Protein AF-A0A8S0VZI2-F1 (afdb_monomer_lite)

Radius of gyration: 25.9 Å; chains: 1; bounding box: 71×73×77 Å

Structure (mmCIF, N/CA/C/O backbone):
data_AF-A0A8S0VZI2-F1
#
_entry.id   AF-A0A8S0VZI2-F1
#
loop_
_atom_site.group_PDB
_atom_site.id
_atom_site.type_symbol
_atom_site.label_atom_id
_atom_site.label_alt_id
_atom_site.label_comp_id
_atom_site.label_asym_id
_atom_site.label_entity_id
_atom_site.label_seq_id
_atom_site.pdbx_PDB_ins_code
_atom_site.Cartn_x
_atom_site.Cartn_y
_atom_site.Cartn_z
_atom_site.occupancy
_atom_site.B_iso_or_equiv
_atom_site.auth_seq_id
_atom_site.auth_comp_id
_atom_site.auth_asym_id
_atom_site.auth_atom_id
_atom_site.pdbx_PDB_model_num
ATOM 1 N N . MET A 1 1 ? 17.188 38.151 15.740 1.00 34.41 1 MET A N 1
ATOM 2 C CA . MET A 1 1 ? 17.433 36.975 14.885 1.00 34.41 1 MET A CA 1
ATOM 3 C C . MET A 1 1 ? 16.418 35.944 15.305 1.00 34.41 1 MET A C 1
ATOM 5 O O . MET A 1 1 ? 16.454 35.479 16.433 1.00 34.41 1 MET A O 1
ATOM 9 N N . THR A 1 2 ? 15.395 35.808 14.476 1.00 24.80 2 THR A N 1
ATOM 10 C CA . THR A 1 2 ? 14.227 34.955 14.669 1.00 24.80 2 THR A CA 1
ATOM 11 C C . THR A 1 2 ? 14.578 33.568 14.154 1.00 24.80 2 THR A C 1
ATOM 13 O O . THR A 1 2 ? 14.663 33.392 12.941 1.00 24.80 2 THR A O 1
ATOM 16 N N . ASP A 1 3 ? 14.812 32.622 15.058 1.00 25.98 3 ASP A N 1
ATOM 17 C CA . ASP A 1 3 ? 14.887 31.210 14.694 1.00 25.98 3 ASP A CA 1
ATOM 18 C C . ASP A 1 3 ? 13.465 30.648 14.633 1.00 25.98 3 ASP A C 1
ATOM 20 O O . ASP A 1 3 ? 12.687 30.733 15.585 1.00 25.98 3 ASP A O 1
ATOM 24 N N . ASP A 1 4 ? 13.126 30.162 13.446 1.00 25.16 4 ASP A N 1
ATOM 25 C CA . ASP A 1 4 ? 11.825 29.649 13.042 1.00 25.16 4 ASP A CA 1
ATOM 26 C C . ASP A 1 4 ? 11.574 28.258 13.674 1.00 25.16 4 ASP A C 1
ATOM 28 O O . ASP A 1 4 ? 12.361 27.330 13.446 1.00 25.16 4 ASP A O 1
ATOM 32 N N . PRO A 1 5 ? 10.509 28.066 14.477 1.00 24.81 5 PRO A N 1
ATOM 33 C CA . PRO A 1 5 ? 10.227 26.795 15.149 1.00 24.81 5 PRO A CA 1
ATOM 34 C C . PRO A 1 5 ? 9.687 25.689 14.218 1.00 24.81 5 PRO A C 1
ATOM 36 O O . PRO A 1 5 ? 9.357 24.604 14.694 1.00 24.81 5 PRO A O 1
ATOM 39 N N . ALA A 1 6 ? 9.626 25.910 12.900 1.00 25.00 6 ALA A N 1
ATOM 40 C CA . ALA A 1 6 ? 9.098 24.950 11.925 1.00 25.00 6 ALA A CA 1
ATOM 41 C C . ALA A 1 6 ? 10.053 23.798 11.521 1.00 25.00 6 ALA A C 1
ATOM 43 O O . ALA A 1 6 ? 9.702 22.993 10.662 1.00 25.00 6 ALA A O 1
ATOM 44 N N . SER A 1 7 ? 11.250 23.676 12.109 1.00 26.25 7 SER A N 1
ATOM 45 C CA . SER A 1 7 ? 12.265 22.696 11.661 1.00 26.25 7 SER A CA 1
ATOM 46 C C . SER A 1 7 ? 12.331 21.379 12.453 1.00 26.25 7 SER A C 1
ATOM 48 O O . SER A 1 7 ? 13.203 20.546 12.198 1.00 26.25 7 SER A O 1
ATOM 50 N N . ILE A 1 8 ? 11.414 21.131 13.393 1.00 27.52 8 ILE A N 1
ATOM 51 C CA . ILE A 1 8 ? 11.485 19.943 14.255 1.00 27.52 8 ILE A CA 1
ATOM 52 C C . ILE A 1 8 ? 10.636 18.792 13.689 1.00 27.52 8 ILE A C 1
ATOM 54 O O . ILE A 1 8 ? 9.459 18.645 13.992 1.00 27.52 8 ILE A O 1
ATOM 58 N N . LEU A 1 9 ? 11.327 17.943 12.920 1.00 26.89 9 LEU A N 1
ATOM 59 C CA . LEU A 1 9 ? 11.147 16.488 12.809 1.00 26.89 9 LEU A CA 1
ATOM 60 C C . LEU A 1 9 ? 9.771 15.982 12.338 1.00 26.89 9 LEU A C 1
ATOM 62 O O . LEU A 1 9 ? 8.979 15.458 13.119 1.00 26.89 9 LEU A O 1
ATOM 66 N N . THR A 1 10 ? 9.569 15.954 11.020 1.00 26.70 10 THR A N 1
ATOM 67 C CA . THR A 1 10 ? 8.769 14.888 10.399 1.00 26.70 10 THR A CA 1
ATOM 68 C C . THR A 1 10 ? 9.450 13.541 10.673 1.00 26.70 10 THR A C 1
ATOM 70 O O . THR A 1 10 ? 10.599 13.354 10.258 1.00 26.70 10 THR A O 1
ATOM 73 N N . PRO A 1 11 ? 8.805 12.581 11.361 1.00 26.91 11 PRO A N 1
ATOM 74 C CA . PRO A 1 11 ? 9.368 11.252 11.523 1.00 26.91 11 PRO A CA 1
ATOM 75 C C . PRO A 1 11 ? 9.328 10.554 10.162 1.00 26.91 11 PRO A C 1
ATOM 77 O O . PRO A 1 11 ? 8.300 10.036 9.733 1.00 26.91 11 PRO A O 1
ATOM 80 N N . HIS A 1 12 ? 10.459 10.557 9.459 1.00 30.94 12 HIS A N 1
ATOM 81 C CA . HIS A 1 12 ? 10.640 9.723 8.283 1.00 30.94 12 HIS A CA 1
ATOM 82 C C . HIS A 1 12 ? 10.573 8.261 8.732 1.00 30.94 12 HIS A C 1
ATOM 84 O O . HIS A 1 12 ? 11.527 7.715 9.290 1.00 30.94 12 HIS A O 1
ATOM 90 N N . LEU A 1 13 ? 9.428 7.618 8.497 1.00 33.62 13 LEU A N 1
ATOM 91 C CA . LEU A 1 13 ? 9.372 6.167 8.375 1.00 33.62 13 LEU A CA 1
ATOM 92 C C . LEU A 1 13 ? 10.518 5.745 7.436 1.00 33.62 13 LEU A C 1
ATOM 94 O O . LEU A 1 13 ? 10.716 6.410 6.414 1.00 33.62 13 LEU A O 1
ATOM 98 N N . PRO A 1 14 ? 11.242 4.641 7.686 1.00 32.38 14 PRO A N 1
ATOM 99 C CA . PRO A 1 14 ? 12.080 4.032 6.664 1.00 32.38 14 PRO A CA 1
ATOM 100 C C . PRO A 1 14 ? 11.164 3.319 5.656 1.00 32.38 14 PRO A C 1
ATOM 102 O O . PRO A 1 14 ? 11.226 2.108 5.458 1.00 32.38 14 PRO A O 1
ATOM 105 N N . ILE A 1 15 ? 10.262 4.083 5.043 1.00 40.06 15 ILE A N 1
ATOM 106 C CA . ILE A 1 15 ? 9.693 3.780 3.744 1.00 40.06 15 ILE A CA 1
ATOM 107 C C . ILE A 1 15 ? 10.894 3.783 2.807 1.00 40.06 15 ILE A C 1
ATOM 109 O O . ILE A 1 15 ? 11.707 4.705 2.859 1.00 40.06 15 ILE A O 1
ATOM 113 N N . SER A 1 16 ? 11.050 2.734 2.000 1.00 45.19 16 SER A N 1
ATOM 114 C CA . SER A 1 16 ? 12.076 2.694 0.957 1.00 45.19 16 SER A CA 1
ATOM 115 C C . SER A 1 16 ? 12.014 4.011 0.178 1.00 45.19 16 SER A C 1
ATOM 117 O O . SER A 1 16 ? 11.057 4.247 -0.543 1.00 45.19 16 SER A O 1
ATOM 119 N N . ALA A 1 17 ? 12.976 4.910 0.376 1.00 51.16 17 ALA A N 1
ATOM 120 C CA . ALA A 1 17 ? 12.921 6.213 -0.266 1.00 51.16 17 ALA A CA 1
ATOM 121 C C . ALA A 1 17 ? 12.956 6.020 -1.786 1.00 51.16 17 ALA A C 1
ATOM 123 O O . ALA A 1 17 ? 13.565 5.067 -2.287 1.00 51.16 17 ALA A O 1
ATOM 124 N N . MET A 1 18 ? 12.262 6.897 -2.509 1.00 60.69 18 MET A N 1
ATOM 125 C CA . MET A 1 18 ? 12.360 6.940 -3.961 1.00 60.69 18 MET A CA 1
ATOM 126 C C . MET A 1 18 ? 13.839 7.076 -4.337 1.00 60.69 18 MET A C 1
ATOM 128 O O . MET A 1 18 ? 14.551 7.882 -3.740 1.00 60.69 18 MET A O 1
ATOM 132 N N . ASP A 1 19 ? 14.297 6.229 -5.259 1.00 55.62 19 ASP A N 1
ATOM 133 C CA . ASP A 1 19 ? 15.693 6.192 -5.700 1.00 55.62 19 ASP A CA 1
ATOM 134 C C . ASP A 1 19 ? 16.141 7.607 -6.108 1.00 55.62 19 ASP A C 1
ATOM 136 O O . ASP A 1 19 ? 15.410 8.306 -6.813 1.00 55.62 19 ASP A O 1
ATOM 140 N N . GLU A 1 20 ? 17.333 8.033 -5.680 1.00 56.47 20 GLU A N 1
ATOM 141 C CA . GLU A 1 20 ? 17.916 9.340 -6.027 1.00 56.47 20 GLU A CA 1
ATOM 142 C C . GLU A 1 20 ? 18.031 9.555 -7.546 1.00 56.47 20 GLU A C 1
ATOM 144 O O . GLU A 1 20 ? 18.140 10.680 -8.034 1.00 56.47 20 GLU A O 1
ATOM 149 N N . HIS A 1 21 ? 17.966 8.464 -8.302 1.00 53.16 21 HIS A N 1
ATOM 150 C CA . HIS A 1 21 ? 18.028 8.436 -9.748 1.00 53.16 21 HIS A CA 1
ATOM 151 C C . HIS A 1 21 ? 16.674 8.277 -10.460 1.00 53.16 21 HIS A C 1
ATOM 153 O O . HIS A 1 21 ? 16.621 8.062 -11.679 1.00 53.16 21 HIS A O 1
ATOM 159 N N . TYR A 1 22 ? 15.571 8.344 -9.719 1.00 64.75 22 TYR A N 1
ATOM 160 C CA . TYR A 1 22 ? 14.226 8.261 -10.269 1.00 64.75 22 TYR A CA 1
ATOM 161 C C . TYR A 1 22 ? 13.917 9.464 -11.179 1.00 64.75 22 TYR A C 1
ATOM 163 O O . TYR A 1 22 ? 14.038 10.621 -10.774 1.00 64.75 22 TYR A O 1
ATOM 171 N N . ASP A 1 23 ? 13.472 9.205 -12.413 1.00 70.44 23 ASP A N 1
ATOM 172 C CA . ASP A 1 23 ? 13.107 10.265 -13.362 1.00 70.44 23 ASP A CA 1
ATOM 173 C C . ASP A 1 23 ? 11.685 10.780 -13.084 1.00 70.44 23 ASP A C 1
ATOM 175 O O . ASP A 1 23 ? 10.703 10.383 -13.722 1.00 70.44 23 ASP A O 1
ATOM 179 N N . ILE A 1 24 ? 11.586 11.675 -12.094 1.00 73.62 24 ILE A N 1
ATOM 180 C CA . ILE A 1 24 ? 10.322 12.298 -11.669 1.00 73.62 24 ILE A CA 1
ATOM 181 C C . ILE A 1 24 ? 9.625 12.988 -12.846 1.00 73.62 24 ILE A C 1
ATOM 183 O O . ILE A 1 24 ? 8.402 12.908 -12.975 1.00 73.62 24 ILE A O 1
ATOM 187 N N . ASN A 1 25 ? 10.389 13.633 -13.729 1.00 77.00 25 ASN A N 1
ATOM 188 C CA . ASN A 1 25 ? 9.835 14.407 -14.836 1.00 77.00 25 ASN A CA 1
ATOM 189 C C . ASN A 1 25 ? 9.197 13.499 -15.892 1.00 77.00 25 ASN A C 1
ATOM 191 O O . ASN A 1 25 ? 8.063 13.750 -16.302 1.00 77.00 25 ASN A O 1
ATOM 195 N N . ALA A 1 26 ? 9.874 12.417 -16.286 1.00 75.25 26 ALA A N 1
ATOM 196 C CA . ALA A 1 26 ? 9.314 11.452 -17.229 1.00 75.25 26 ALA A CA 1
ATOM 197 C C . ALA A 1 26 ? 8.054 10.769 -16.672 1.00 75.25 26 ALA A C 1
ATOM 199 O O . ALA A 1 26 ? 7.058 10.628 -17.388 1.00 75.25 26 ALA A O 1
ATOM 200 N N . ALA A 1 27 ? 8.072 10.390 -15.389 1.00 79.81 27 ALA A N 1
ATOM 201 C CA . ALA A 1 27 ? 6.914 9.793 -14.727 1.00 79.81 27 ALA A CA 1
ATOM 202 C C . ALA A 1 27 ? 5.724 10.766 -14.677 1.00 79.81 27 ALA A C 1
ATOM 204 O O . ALA A 1 27 ? 4.603 10.382 -15.018 1.00 79.81 27 ALA A O 1
ATOM 205 N N . LYS A 1 28 ? 5.973 12.041 -14.350 1.00 82.50 28 LYS A N 1
ATOM 206 C CA . LYS A 1 28 ? 4.962 13.105 -14.378 1.00 82.50 28 LYS A CA 1
ATOM 207 C C . LYS A 1 28 ? 4.350 13.271 -15.769 1.00 82.50 28 LYS A C 1
ATOM 209 O O . LYS A 1 28 ? 3.129 13.285 -15.893 1.00 82.50 28 LYS A O 1
ATOM 214 N N . THR A 1 29 ? 5.169 13.347 -16.820 1.00 84.12 29 THR A N 1
ATOM 215 C CA . THR A 1 29 ? 4.669 13.463 -18.201 1.00 84.12 29 THR A CA 1
ATOM 216 C C . THR A 1 29 ? 3.804 12.264 -18.601 1.00 84.12 29 THR A C 1
ATOM 218 O O . THR A 1 29 ? 2.765 12.447 -19.238 1.00 84.12 29 THR A O 1
ATOM 221 N N . SER A 1 30 ? 4.195 11.045 -18.213 1.00 84.19 30 SER A N 1
ATOM 222 C CA . SER A 1 30 ? 3.398 9.839 -18.480 1.00 84.19 30 SER A CA 1
ATOM 223 C C . SER A 1 30 ? 2.050 9.877 -17.745 1.00 84.19 30 SER A C 1
ATOM 225 O O . SER A 1 30 ? 1.006 9.670 -18.365 1.00 84.19 30 SER A O 1
ATOM 227 N N . LEU A 1 31 ? 2.052 10.242 -16.457 1.00 87.62 31 LEU A N 1
ATOM 228 C CA . LEU A 1 31 ? 0.838 10.384 -15.648 1.00 87.62 31 LEU A CA 1
ATOM 229 C C . LEU A 1 31 ? -0.117 11.449 -16.217 1.00 87.62 31 LEU A C 1
ATOM 231 O O . LEU A 1 31 ? -1.310 11.191 -16.361 1.00 87.62 31 LEU A O 1
ATOM 235 N N . GLU A 1 32 ? 0.394 12.622 -16.601 1.00 85.62 32 GLU A N 1
ATOM 236 C CA . GLU A 1 32 ? -0.416 13.687 -17.212 1.00 85.62 32 GLU A CA 1
ATOM 237 C C . GLU A 1 32 ? -1.053 13.244 -18.534 1.00 85.62 32 GLU A C 1
ATOM 239 O O . GLU A 1 32 ? -2.206 13.583 -18.813 1.00 85.62 32 GLU A O 1
ATOM 244 N N . LYS A 1 33 ? -0.321 12.475 -19.348 1.00 84.81 33 LYS A N 1
ATOM 245 C CA . LYS A 1 33 ? -0.854 11.902 -20.586 1.00 84.81 33 LYS A CA 1
ATOM 246 C C . LYS A 1 33 ? -1.995 10.923 -20.292 1.00 84.81 33 LYS A C 1
ATOM 248 O O . LYS A 1 33 ? -3.064 11.061 -20.883 1.00 84.81 33 LYS A O 1
ATOM 253 N N . MET A 1 34 ? -1.797 9.991 -19.357 1.00 84.56 34 MET A N 1
ATOM 254 C CA . MET A 1 34 ? -2.826 9.015 -18.967 1.00 84.56 34 MET A CA 1
ATOM 255 C C . MET A 1 34 ? -4.072 9.683 -18.386 1.00 84.56 34 MET A C 1
ATOM 257 O O . MET A 1 34 ? -5.188 9.263 -18.686 1.00 84.56 34 MET A O 1
ATOM 261 N N . SER A 1 35 ? -3.888 10.741 -17.592 1.00 81.94 35 SER A N 1
ATOM 262 C CA . SER A 1 35 ? -4.993 11.516 -17.035 1.00 81.94 35 SER A CA 1
ATOM 263 C C . SER A 1 35 ? -5.815 12.177 -18.147 1.00 81.94 35 SER A C 1
ATOM 265 O O . SER A 1 35 ? -7.032 12.001 -18.197 1.00 81.94 35 SER A O 1
ATOM 267 N N . LYS A 1 36 ? -5.161 12.848 -19.110 1.00 79.94 36 LYS A N 1
ATOM 268 C CA . LYS A 1 36 ? -5.831 13.516 -20.243 1.00 79.94 36 LYS A CA 1
ATOM 269 C C . LYS A 1 36 ? -6.602 12.552 -21.145 1.00 79.94 36 LYS A C 1
ATOM 271 O O . LYS A 1 36 ? -7.700 12.887 -21.576 1.00 79.94 36 LYS A O 1
ATOM 276 N N . GLU A 1 37 ? -6.064 11.362 -21.409 1.00 78.19 37 GLU A N 1
ATOM 277 C CA . GLU A 1 37 ? -6.734 10.341 -22.232 1.00 78.19 37 GLU A CA 1
ATOM 278 C C . GLU A 1 37 ? -8.067 9.866 -21.628 1.00 78.19 37 GLU A C 1
ATOM 280 O O . GLU A 1 37 ? -8.968 9.475 -22.366 1.00 78.19 37 GLU A O 1
ATOM 285 N N . ARG A 1 38 ? -8.231 9.938 -20.300 1.00 75.38 38 ARG A N 1
ATOM 286 C CA . ARG A 1 38 ? -9.469 9.535 -19.610 1.00 75.38 38 ARG A CA 1
ATOM 287 C C . ARG A 1 38 ? -10.486 10.664 -19.421 1.00 75.38 38 ARG A C 1
ATOM 289 O O . ARG A 1 38 ? -11.611 10.405 -19.008 1.00 75.38 38 ARG A O 1
ATOM 296 N N . MET A 1 39 ? -10.120 11.911 -19.709 1.00 64.88 39 MET A N 1
ATOM 297 C CA . MET A 1 39 ? -10.917 13.090 -19.356 1.00 64.88 39 MET A CA 1
ATOM 298 C C . MET A 1 39 ? -12.166 13.448 -20.195 1.00 64.88 39 MET A C 1
ATOM 300 O O . MET A 1 39 ? -12.779 14.451 -19.829 1.00 64.88 39 MET A O 1
ATOM 304 N N . PRO A 1 40 ? -12.647 12.724 -21.229 1.00 56.22 40 PRO A N 1
ATOM 305 C CA . PRO A 1 40 ? -13.843 13.207 -21.927 1.00 56.22 40 PRO A CA 1
ATOM 306 C C . PRO A 1 40 ? -15.139 13.134 -21.097 1.00 56.22 40 PRO A C 1
ATOM 308 O O . PRO A 1 40 ? -15.941 14.056 -21.177 1.00 56.22 40 PRO A O 1
ATOM 311 N N . ASN A 1 41 ? -15.336 12.083 -20.280 1.00 54.72 41 ASN A N 1
ATOM 312 C CA . ASN A 1 41 ? -16.670 11.715 -19.760 1.00 54.72 41 ASN A CA 1
ATOM 313 C C . ASN A 1 41 ? -16.755 11.424 -18.242 1.00 54.72 41 ASN A C 1
ATOM 315 O O . ASN A 1 41 ? -17.797 10.971 -17.777 1.00 54.72 41 ASN A O 1
ATOM 319 N N . HIS A 1 42 ? -15.694 11.645 -17.454 1.00 64.19 42 HIS A N 1
ATOM 320 C CA . HIS A 1 42 ? -15.679 11.301 -16.019 1.00 64.19 42 HIS A CA 1
ATOM 321 C C . HIS A 1 42 ? -15.630 12.537 -15.102 1.00 64.19 42 HIS A C 1
ATOM 323 O O . HIS A 1 42 ? -14.935 13.519 -15.382 1.00 64.19 42 HIS A O 1
ATOM 329 N N . LEU A 1 43 ? -16.355 12.479 -13.978 1.00 64.25 43 LEU A N 1
ATOM 330 C CA . LEU A 1 43 ? -16.307 13.485 -12.914 1.00 64.25 43 LEU A CA 1
ATOM 331 C C . LEU A 1 43 ? -14.980 13.367 -12.149 1.00 64.25 43 LEU A C 1
ATOM 333 O O . LEU A 1 43 ? -14.639 12.303 -11.640 1.00 64.25 43 LEU A O 1
ATOM 337 N N . GLN A 1 44 ? -14.223 14.462 -12.067 1.00 72.25 44 GLN A N 1
ATOM 338 C CA . GLN A 1 44 ? -13.029 14.542 -11.219 1.00 72.25 44 GLN A CA 1
ATOM 339 C C . GLN A 1 44 ? -13.405 14.978 -9.801 1.00 72.25 44 GLN A C 1
ATOM 341 O O . GLN A 1 44 ? -14.392 15.678 -9.615 1.00 72.25 44 GLN A O 1
ATOM 346 N N . LEU A 1 45 ? -12.583 14.655 -8.799 1.00 74.38 45 LEU A N 1
ATOM 347 C CA . LEU A 1 45 ? -12.821 15.101 -7.418 1.00 74.38 45 LEU A CA 1
ATOM 348 C C . LEU A 1 45 ? -12.899 16.629 -7.275 1.00 74.38 45 LEU A C 1
ATOM 350 O O . LEU A 1 45 ? -13.674 17.130 -6.470 1.00 74.38 45 LEU A O 1
ATOM 354 N N . CYS A 1 46 ? -12.180 17.391 -8.105 1.00 75.19 46 CYS A N 1
ATOM 355 C CA . CYS A 1 46 ? -12.295 18.854 -8.140 1.00 75.19 46 CYS A CA 1
ATOM 356 C C . CYS A 1 46 ? -13.683 19.359 -8.583 1.00 75.19 46 CYS A C 1
ATOM 358 O O . CYS A 1 46 ? -13.990 20.532 -8.406 1.00 75.19 46 CYS A O 1
ATOM 360 N N . LYS A 1 47 ? -14.517 18.476 -9.145 1.00 77.06 47 LYS A N 1
ATOM 361 C CA . LYS A 1 47 ? -15.891 18.733 -9.584 1.00 77.06 47 LYS A CA 1
ATOM 362 C C . LYS A 1 47 ? -16.939 18.341 -8.537 1.00 77.06 47 LYS A C 1
ATOM 364 O O . LYS A 1 47 ? -18.125 18.415 -8.836 1.00 77.06 47 LYS A O 1
ATOM 369 N N . PHE A 1 48 ? -16.528 17.889 -7.347 1.00 79.50 48 PHE A N 1
ATOM 370 C CA . PHE A 1 48 ? -17.433 17.308 -6.348 1.00 79.50 48 PHE A CA 1
ATOM 371 C C . PHE A 1 48 ? -18.576 18.258 -5.962 1.00 79.50 48 PHE A C 1
ATOM 373 O O . PHE A 1 48 ? -19.735 17.853 -6.001 1.00 79.50 48 PHE A O 1
ATOM 380 N N . ASP A 1 49 ? -18.254 19.520 -5.673 1.00 79.06 49 ASP A N 1
ATOM 381 C CA . ASP A 1 49 ? -19.189 20.531 -5.151 1.00 79.06 49 ASP A CA 1
ATOM 382 C C . ASP A 1 49 ? -19.772 21.463 -6.234 1.00 79.06 49 ASP A C 1
ATOM 384 O O . ASP A 1 49 ? -20.276 22.543 -5.953 1.00 79.06 49 ASP A O 1
ATOM 388 N N . MET A 1 50 ? -19.662 21.091 -7.513 1.00 81.56 50 MET A N 1
ATOM 389 C CA . MET A 1 50 ? -20.249 21.887 -8.601 1.00 81.56 50 MET A CA 1
ATOM 390 C C . MET A 1 50 ? -21.754 21.612 -8.739 1.00 81.56 50 MET A C 1
ATOM 392 O O . MET A 1 50 ? -22.226 20.569 -8.297 1.00 81.56 50 MET A O 1
ATOM 396 N N . GLU A 1 51 ? -22.506 22.500 -9.400 1.00 76.38 51 GLU A N 1
ATOM 397 C CA . GLU A 1 51 ? -23.970 22.368 -9.593 1.00 76.38 51 GLU A CA 1
ATOM 398 C C . GLU A 1 51 ? -24.398 21.049 -10.268 1.00 76.38 51 GLU A C 1
ATOM 400 O O . GLU A 1 51 ? -25.479 20.544 -10.003 1.00 76.38 51 GLU A O 1
ATOM 405 N N . GLU A 1 52 ? -23.533 20.437 -11.079 1.00 74.75 52 GLU A N 1
ATOM 406 C CA . GLU A 1 52 ? -23.729 19.095 -11.663 1.00 74.75 52 GLU A CA 1
ATOM 407 C C . GLU A 1 52 ? -22.693 18.085 -11.118 1.00 74.75 52 GLU A C 1
ATOM 409 O O . GLU A 1 52 ? -22.267 17.143 -11.787 1.00 74.75 52 GLU A O 1
ATOM 414 N N . GLY A 1 53 ? -22.202 18.347 -9.908 1.00 77.94 53 GLY A N 1
ATOM 415 C CA . GLY A 1 53 ? -21.134 17.617 -9.238 1.00 77.94 53 GLY A CA 1
ATOM 416 C C . GLY A 1 53 ? -21.605 16.369 -8.499 1.00 77.94 53 GLY A C 1
ATOM 417 O O . GLY A 1 53 ? -22.797 16.145 -8.290 1.00 77.94 53 GLY A O 1
ATOM 418 N N . LEU A 1 54 ? -20.634 15.563 -8.061 1.00 79.50 54 LEU A N 1
ATOM 419 C CA . LEU A 1 54 ? -20.878 14.270 -7.415 1.00 79.50 54 LEU A CA 1
ATOM 420 C C . LEU A 1 54 ? -21.721 14.381 -6.130 1.00 79.50 54 LEU A C 1
ATOM 422 O O . LEU A 1 54 ? -22.442 13.439 -5.814 1.00 79.50 54 LEU A O 1
ATOM 426 N N . HIS A 1 55 ? -21.669 15.512 -5.416 1.00 83.31 55 HIS A N 1
ATOM 427 C CA . HIS A 1 55 ? -22.366 15.689 -4.136 1.00 83.31 55 HIS A CA 1
ATOM 428 C C . HIS A 1 55 ? -23.894 15.516 -4.215 1.00 83.31 55 HIS A C 1
ATOM 430 O O . HIS A 1 55 ? -24.504 15.147 -3.218 1.00 83.31 55 HIS A O 1
ATOM 436 N N . HIS A 1 56 ? -24.508 15.726 -5.385 1.00 83.56 56 HIS A N 1
ATOM 437 C CA . HIS A 1 56 ? -25.950 15.530 -5.589 1.00 83.56 56 HIS A CA 1
ATOM 438 C C . HIS A 1 56 ? -26.377 14.058 -5.583 1.00 83.56 56 HIS A C 1
ATOM 440 O O . HIS A 1 56 ? -27.555 13.760 -5.396 1.00 83.56 56 HIS A O 1
ATOM 446 N N . PHE A 1 57 ? -25.436 13.141 -5.814 1.00 83.94 57 PHE A N 1
ATOM 447 C CA . PHE A 1 57 ? -25.711 11.718 -6.027 1.00 83.94 57 PHE A CA 1
ATOM 448 C C . PHE A 1 57 ? -25.253 10.838 -4.864 1.00 83.94 57 PHE A C 1
ATOM 450 O O . PHE A 1 57 ? -25.406 9.621 -4.920 1.00 83.94 57 PHE A O 1
ATOM 457 N N . VAL A 1 58 ? -24.669 11.431 -3.822 1.00 88.69 58 VAL A N 1
ATOM 458 C CA . VAL A 1 58 ? -24.037 10.701 -2.721 1.00 88.69 58 VAL A CA 1
ATOM 459 C C . VAL A 1 58 ? -24.528 11.208 -1.371 1.00 88.69 58 VAL A C 1
ATOM 461 O O . VAL A 1 58 ? -24.876 12.375 -1.216 1.00 88.69 58 VAL A O 1
ATOM 464 N N . GLN A 1 59 ? -24.518 10.341 -0.364 1.00 88.25 59 GLN A N 1
ATOM 465 C CA . GLN A 1 59 ? -24.891 10.688 1.004 1.00 88.25 59 GLN A CA 1
ATOM 466 C C . GLN A 1 59 ? -24.038 9.930 2.029 1.00 88.25 59 GLN A C 1
ATOM 468 O O . GLN A 1 59 ? -23.610 8.804 1.773 1.00 88.25 59 GLN A O 1
ATOM 473 N N . PRO A 1 60 ? -23.775 10.512 3.210 1.00 87.88 60 PRO A N 1
ATOM 474 C CA . PRO A 1 60 ? -23.148 9.785 4.301 1.00 87.88 60 PRO A CA 1
ATOM 475 C C . PRO A 1 60 ? -24.153 8.802 4.921 1.00 87.88 60 PRO A C 1
ATOM 477 O O . PRO A 1 60 ? -25.213 9.203 5.399 1.00 87.88 60 PRO A O 1
ATOM 480 N N . THR A 1 61 ? -23.796 7.520 4.972 1.00 90.12 61 THR A N 1
ATOM 481 C CA . THR A 1 61 ? -24.606 6.448 5.570 1.00 90.12 61 THR A CA 1
ATOM 482 C C . THR A 1 61 ? -23.841 5.773 6.701 1.00 90.12 61 THR A C 1
ATOM 484 O O . THR A 1 61 ? -22.674 5.420 6.544 1.00 90.12 61 THR A O 1
ATOM 487 N N . TYR A 1 62 ? -24.490 5.588 7.852 1.00 88.94 62 TYR A N 1
ATOM 488 C CA . TYR A 1 62 ? -23.901 4.883 8.991 1.00 88.94 62 TYR A CA 1
ATOM 489 C C . TYR A 1 62 ? -23.970 3.362 8.807 1.00 88.94 62 TYR A C 1
ATOM 491 O O . TYR A 1 62 ? -25.024 2.823 8.471 1.00 88.94 62 TYR A O 1
ATOM 499 N N . THR A 1 63 ? -22.868 2.672 9.092 1.00 85.38 63 THR A N 1
ATOM 500 C CA . THR A 1 63 ? -22.766 1.210 9.116 1.00 85.38 63 THR A CA 1
ATOM 501 C C . THR A 1 63 ? -22.418 0.732 10.524 1.00 85.38 63 THR A C 1
ATOM 503 O O . THR A 1 63 ? -21.608 1.354 11.210 1.00 85.38 63 THR A O 1
ATOM 506 N N . GLU A 1 64 ? -23.021 -0.375 10.970 1.00 81.94 64 GLU A N 1
ATOM 507 C CA . GLU A 1 64 ? -22.721 -0.982 12.281 1.00 81.94 64 GLU A CA 1
ATOM 508 C C . GLU A 1 64 ? -21.495 -1.913 12.218 1.00 81.94 64 GLU A C 1
ATOM 510 O O . GLU A 1 64 ? -20.742 -2.012 13.187 1.00 81.94 64 GLU A O 1
ATOM 515 N N . TYR A 1 65 ? -21.258 -2.554 11.068 1.00 82.00 65 TYR A N 1
ATOM 516 C CA . TYR A 1 65 ? -20.170 -3.511 10.848 1.00 82.00 65 TYR A CA 1
ATOM 517 C C . TYR A 1 65 ? -19.360 -3.145 9.590 1.00 82.00 65 TYR A C 1
ATOM 519 O O . TYR A 1 65 ? -19.801 -3.449 8.481 1.00 82.00 65 TYR A O 1
ATOM 527 N N . PRO A 1 66 ? -18.195 -2.481 9.735 1.00 79.06 66 PRO A N 1
ATOM 528 C CA . PRO A 1 66 ? -17.683 -1.842 10.955 1.00 79.06 66 PRO A CA 1
ATOM 529 C C . PRO A 1 66 ? -18.453 -0.556 11.314 1.00 79.06 66 PRO A C 1
ATOM 531 O O . PRO A 1 66 ? -19.134 0.029 10.471 1.00 79.06 66 PRO A O 1
ATOM 534 N N . ARG A 1 67 ? -18.309 -0.089 12.566 1.00 84.06 67 ARG A N 1
ATOM 535 C CA . ARG A 1 67 ? -18.928 1.152 13.075 1.00 84.06 67 ARG A CA 1
ATOM 536 C C . ARG A 1 67 ? -18.293 2.402 12.470 1.00 84.06 67 ARG A C 1
ATOM 538 O O . ARG A 1 67 ? -17.382 2.990 13.061 1.00 84.06 67 ARG A O 1
ATOM 545 N N . CYS A 1 68 ? -18.792 2.845 11.327 1.00 85.94 68 CYS A N 1
ATOM 546 C CA . CYS A 1 68 ? -18.329 4.053 10.654 1.00 85.94 68 CYS A CA 1
ATOM 547 C C . CYS A 1 68 ? -19.445 4.684 9.816 1.00 85.94 68 CYS A C 1
ATOM 549 O O . CYS A 1 68 ? -20.532 4.136 9.673 1.00 85.94 68 CYS A O 1
ATOM 551 N N . TRP A 1 69 ? -19.192 5.876 9.297 1.00 89.06 69 TRP A N 1
ATOM 552 C CA . TRP A 1 69 ? -19.982 6.467 8.228 1.00 89.06 69 TRP A CA 1
ATOM 553 C C . TRP A 1 69 ? -19.239 6.263 6.918 1.00 89.06 69 TRP A C 1
ATOM 555 O O . TRP A 1 69 ? -18.047 6.557 6.846 1.00 89.06 69 TRP A O 1
ATOM 565 N N . LYS A 1 70 ? -19.938 5.794 5.893 1.00 90.31 70 LYS A N 1
ATOM 566 C CA . LYS A 1 70 ? -19.422 5.650 4.534 1.00 90.31 70 LYS A CA 1
ATOM 567 C C . LYS A 1 70 ? -20.122 6.644 3.623 1.00 90.31 70 LYS A C 1
ATOM 569 O O . LYS A 1 70 ? -21.294 6.951 3.829 1.00 90.31 70 LYS A O 1
ATOM 574 N N . LEU A 1 71 ? -19.420 7.133 2.609 1.00 89.19 71 LEU A N 1
ATOM 575 C CA . LEU A 1 71 ? -20.074 7.826 1.507 1.00 89.19 71 LEU A CA 1
ATOM 576 C C . LEU A 1 71 ? -20.729 6.776 0.598 1.00 89.19 71 LEU A C 1
ATOM 578 O O . LEU A 1 71 ? -20.044 5.861 0.144 1.00 89.19 71 LEU A O 1
ATOM 582 N N . THR A 1 72 ? -22.034 6.877 0.363 1.00 92.31 72 THR A N 1
ATOM 583 C CA . THR A 1 72 ? -22.805 5.900 -0.420 1.00 92.31 72 THR A CA 1
ATOM 584 C C . THR A 1 72 ? -23.678 6.575 -1.470 1.00 92.31 72 THR A C 1
ATOM 586 O O . THR A 1 72 ? -23.953 7.771 -1.377 1.00 92.31 72 THR A O 1
ATOM 589 N N . TYR A 1 73 ? -24.117 5.814 -2.468 1.00 90.94 73 TYR A N 1
ATOM 590 C CA . TYR A 1 73 ? -25.104 6.232 -3.462 1.00 90.94 73 TYR A CA 1
ATOM 591 C C . TYR A 1 73 ? -26.167 5.145 -3.642 1.00 90.94 73 TYR A C 1
ATOM 593 O O . TYR A 1 73 ? -25.985 4.009 -3.201 1.00 90.94 73 TYR A O 1
ATOM 601 N N . LEU A 1 74 ? -27.294 5.519 -4.246 1.00 89.50 74 LEU A N 1
ATOM 602 C CA . LEU A 1 74 ? -28.329 4.573 -4.651 1.00 89.50 74 LEU A CA 1
ATOM 603 C C . LEU A 1 74 ? -28.020 4.086 -6.064 1.00 89.50 74 LEU A C 1
ATOM 605 O O . LEU A 1 74 ? -27.903 4.904 -6.980 1.00 89.50 74 LEU A O 1
ATOM 609 N N . ASP A 1 75 ? -27.878 2.777 -6.228 1.00 86.81 75 ASP A N 1
ATOM 610 C CA . ASP A 1 75 ? -27.733 2.164 -7.542 1.00 86.81 75 ASP A CA 1
ATOM 611 C C . ASP A 1 75 ? -29.067 2.181 -8.323 1.00 86.81 75 ASP A C 1
ATOM 613 O O . ASP A 1 75 ? -30.113 2.629 -7.838 1.00 86.81 75 ASP A O 1
ATOM 617 N N . ASN A 1 76 ? -29.035 1.693 -9.565 1.00 85.06 76 ASN A N 1
ATOM 618 C CA . ASN A 1 76 ? -30.215 1.660 -10.435 1.00 85.06 76 ASN A CA 1
ATOM 619 C C . ASN A 1 76 ? -31.320 0.706 -9.941 1.00 85.06 76 ASN A C 1
ATOM 621 O O . ASN A 1 76 ? -32.478 0.872 -10.325 1.00 85.06 76 ASN A O 1
ATOM 625 N N . ASP A 1 77 ? -30.967 -0.272 -9.108 1.00 87.88 77 ASP A N 1
ATOM 626 C CA . ASP A 1 77 ? -31.856 -1.295 -8.558 1.00 87.88 77 ASP A CA 1
ATOM 627 C C . ASP A 1 77 ? -32.366 -0.923 -7.146 1.00 87.88 77 ASP A C 1
ATOM 629 O O . ASP A 1 77 ? -33.128 -1.672 -6.528 1.00 87.88 77 ASP A O 1
ATOM 633 N N . GLY A 1 78 ? -31.997 0.262 -6.642 1.00 81.50 78 GLY A N 1
ATOM 634 C CA . GLY A 1 78 ? -32.358 0.763 -5.315 1.00 81.50 78 GLY A CA 1
ATOM 635 C C . GLY A 1 78 ? -31.494 0.211 -4.175 1.00 81.50 78 GLY A C 1
ATOM 636 O O . GLY A 1 78 ? -31.818 0.438 -3.005 1.00 81.50 78 GLY A O 1
ATOM 637 N N . GLY A 1 79 ? -30.414 -0.504 -4.494 1.00 86.94 79 GLY A N 1
ATOM 638 C CA . GLY A 1 79 ? -29.374 -0.902 -3.558 1.00 86.94 79 GLY A CA 1
ATOM 639 C C . GLY A 1 79 ? -28.529 0.290 -3.109 1.00 86.94 79 GLY A C 1
ATOM 640 O O . GLY A 1 79 ? -28.394 1.296 -3.806 1.00 86.94 79 GLY A O 1
ATOM 641 N N . ILE A 1 80 ? -27.988 0.202 -1.893 1.00 88.06 80 ILE A N 1
ATOM 642 C CA . ILE A 1 80 ? -27.063 1.202 -1.353 1.00 88.06 80 ILE A CA 1
ATOM 643 C C . ILE A 1 80 ? -25.647 0.682 -1.573 1.00 88.06 80 ILE A C 1
ATOM 645 O O . ILE A 1 80 ? -25.257 -0.310 -0.954 1.00 88.06 80 ILE A O 1
ATOM 649 N N . GLU A 1 81 ? -24.870 1.381 -2.393 1.00 90.69 81 GLU A N 1
ATOM 650 C CA . GLU A 1 81 ? -23.479 1.031 -2.684 1.00 90.69 81 GLU A CA 1
ATOM 651 C C . GLU A 1 81 ? -22.498 2.054 -2.106 1.00 90.69 81 GLU A C 1
ATOM 653 O O . GLU A 1 81 ? -22.803 3.237 -1.942 1.00 90.69 81 GLU A O 1
ATOM 658 N N . GLU A 1 82 ? -21.292 1.591 -1.775 1.00 91.38 82 GLU A N 1
ATOM 659 C CA . GLU A 1 82 ? -20.201 2.448 -1.317 1.00 91.38 82 GLU A CA 1
ATOM 660 C C . GLU A 1 82 ? -19.605 3.238 -2.488 1.00 91.38 82 GLU A C 1
ATOM 662 O O . GLU A 1 82 ? -19.299 2.690 -3.546 1.00 91.38 82 GLU A O 1
ATOM 667 N N . VAL A 1 83 ? -19.385 4.538 -2.289 1.00 90.50 83 VAL A N 1
ATOM 668 C CA . VAL A 1 83 ? -18.710 5.382 -3.277 1.00 90.50 83 VAL A CA 1
ATOM 669 C C . VAL A 1 83 ? -17.221 5.047 -3.288 1.00 90.50 83 VAL A C 1
ATOM 671 O O . VAL A 1 83 ? -16.497 5.321 -2.326 1.00 90.50 83 VAL A O 1
ATOM 674 N N . VAL A 1 84 ? -16.755 4.501 -4.412 1.00 90.88 84 VAL A N 1
ATOM 675 C CA . VAL A 1 84 ? -15.343 4.204 -4.669 1.00 90.88 84 VAL A CA 1
ATOM 676 C C . VAL A 1 84 ? -14.816 5.128 -5.763 1.00 90.88 84 VAL A C 1
ATOM 678 O O . VAL A 1 84 ? -15.303 5.147 -6.892 1.00 90.88 84 VAL A O 1
ATOM 681 N N . LEU A 1 85 ? -13.799 5.912 -5.422 1.00 88.25 85 LEU A N 1
ATOM 682 C CA . LEU A 1 85 ? -13.198 6.930 -6.275 1.00 88.25 85 LEU A CA 1
ATOM 683 C C . LEU A 1 85 ? -11.849 6.458 -6.804 1.00 88.25 85 LEU A C 1
ATOM 685 O O . LEU A 1 85 ? -11.079 5.818 -6.095 1.00 88.25 85 LEU A O 1
ATOM 689 N N . GLN A 1 86 ? -11.542 6.806 -8.051 1.00 88.75 86 GLN A N 1
ATOM 690 C CA . GLN A 1 86 ? -10.274 6.464 -8.691 1.00 88.75 86 GLN A CA 1
ATOM 691 C C . GLN A 1 86 ? -9.302 7.640 -8.619 1.00 88.75 86 GLN A C 1
ATOM 693 O O . GLN A 1 86 ? -9.610 8.748 -9.060 1.00 88.75 86 GLN A O 1
ATOM 698 N N . VAL A 1 87 ? -8.109 7.387 -8.088 1.00 88.75 87 VAL A N 1
ATOM 699 C CA . VAL A 1 87 ? -7.029 8.363 -7.956 1.00 88.75 87 VAL A CA 1
ATOM 700 C C . VAL A 1 87 ? -5.780 7.807 -8.622 1.00 88.75 87 VAL A C 1
ATOM 702 O O . VAL A 1 87 ? -5.288 6.743 -8.257 1.00 88.75 87 VAL A O 1
ATOM 705 N N . GLN A 1 88 ? -5.246 8.538 -9.595 1.00 90.06 88 GLN A N 1
ATOM 706 C CA . GLN A 1 88 ? -4.011 8.168 -10.282 1.00 90.06 88 GLN A CA 1
ATOM 707 C C . GLN A 1 88 ? -2.825 8.887 -9.658 1.00 90.06 88 GLN A C 1
ATOM 709 O O . GLN A 1 88 ? -2.892 10.085 -9.377 1.00 90.06 88 GLN A O 1
ATOM 714 N N . GLY A 1 89 ? -1.725 8.168 -9.476 1.00 90.19 89 GLY A N 1
ATOM 715 C CA . GLY A 1 89 ? -0.529 8.723 -8.868 1.00 90.19 89 GLY A CA 1
ATOM 716 C C . GLY A 1 89 ? 0.703 7.852 -9.061 1.00 90.19 89 GLY A C 1
ATOM 717 O O . GLY A 1 89 ? 0.675 6.801 -9.699 1.00 90.19 89 GLY A O 1
ATOM 718 N N . ILE A 1 90 ? 1.802 8.334 -8.497 1.00 88.19 90 ILE A N 1
ATOM 719 C CA . ILE A 1 90 ? 3.089 7.645 -8.430 1.00 88.19 90 ILE A CA 1
ATOM 720 C C . ILE A 1 90 ? 3.241 7.113 -7.007 1.00 88.19 90 ILE A C 1
ATOM 722 O O . ILE A 1 90 ? 3.085 7.874 -6.050 1.00 88.19 90 ILE A O 1
ATOM 726 N N . ILE A 1 91 ? 3.563 5.830 -6.850 1.00 87.62 91 ILE A N 1
ATOM 727 C CA . ILE A 1 91 ? 3.773 5.242 -5.521 1.00 87.62 91 ILE A CA 1
ATOM 728 C C . ILE A 1 91 ? 5.060 5.821 -4.925 1.00 87.62 91 ILE A C 1
ATOM 730 O O . ILE A 1 91 ? 6.152 5.496 -5.369 1.00 87.62 91 ILE A O 1
ATOM 734 N N . THR A 1 92 ? 4.970 6.665 -3.903 1.00 80.38 92 THR A N 1
ATOM 735 C CA . THR A 1 92 ? 6.153 7.243 -3.232 1.00 80.38 92 THR A CA 1
ATOM 736 C C . THR A 1 92 ? 6.562 6.475 -1.979 1.00 80.38 92 THR A C 1
ATOM 738 O O . THR A 1 92 ? 7.706 6.569 -1.540 1.00 80.38 92 THR A O 1
ATOM 741 N N . GLY A 1 93 ? 5.646 5.673 -1.437 1.00 77.81 93 GLY A N 1
ATOM 742 C CA . GLY A 1 93 ? 5.851 4.826 -0.277 1.00 77.81 93 GLY A CA 1
ATOM 743 C C . GLY A 1 93 ? 4.912 3.633 -0.286 1.00 77.81 93 GLY A C 1
ATOM 744 O O . GLY A 1 93 ? 3.832 3.691 -0.867 1.00 77.81 93 GLY A O 1
ATOM 745 N N . SER A 1 94 ? 5.337 2.519 0.308 1.00 78.50 94 SER A N 1
ATOM 746 C CA . SER A 1 94 ? 4.517 1.310 0.354 1.00 78.50 94 SER A CA 1
ATOM 747 C C . SER A 1 94 ? 4.890 0.402 1.524 1.00 78.50 94 SER A C 1
ATOM 749 O O . SER A 1 94 ? 6.069 0.164 1.789 1.00 78.50 94 SER A O 1
ATOM 751 N N . ALA A 1 95 ? 3.856 -0.134 2.174 1.00 75.81 95 ALA A N 1
ATOM 752 C CA . ALA A 1 95 ? 3.908 -1.247 3.120 1.00 75.81 95 ALA A CA 1
ATOM 753 C C . ALA A 1 95 ? 2.965 -2.381 2.657 1.00 75.81 95 ALA A C 1
ATOM 755 O O . ALA A 1 95 ? 2.169 -2.913 3.429 1.00 75.81 95 ALA A O 1
ATOM 756 N N . MET A 1 96 ? 3.002 -2.694 1.358 1.00 76.44 96 MET A N 1
ATOM 757 C CA . MET A 1 96 ? 2.132 -3.692 0.724 1.00 76.44 96 MET A CA 1
ATOM 758 C C . MET A 1 96 ? 2.503 -5.143 1.088 1.00 76.44 96 MET A C 1
ATOM 760 O O . MET A 1 96 ? 3.663 -5.425 1.408 1.00 76.44 96 MET A O 1
ATOM 764 N N . PRO A 1 97 ? 1.542 -6.080 0.987 1.00 73.94 97 PRO A N 1
ATOM 765 C CA . PRO A 1 97 ? 1.793 -7.504 1.182 1.00 73.94 97 PRO A CA 1
ATOM 766 C C . PRO A 1 97 ? 2.685 -8.118 0.075 1.00 73.94 97 PRO A C 1
ATOM 768 O O . PRO A 1 97 ? 2.846 -7.535 -1.001 1.00 73.94 97 PRO A O 1
ATOM 771 N N . PRO A 1 98 ? 3.260 -9.318 0.298 1.00 67.94 98 PRO A N 1
ATOM 772 C CA . PRO A 1 98 ? 3.121 -10.133 1.502 1.00 67.94 98 PRO A CA 1
ATOM 773 C C . PRO A 1 98 ? 3.971 -9.605 2.658 1.00 67.94 98 PRO A C 1
ATOM 775 O O . PRO A 1 98 ? 5.136 -9.232 2.478 1.00 67.94 98 PRO A O 1
ATOM 778 N N . ILE A 1 99 ? 3.392 -9.623 3.857 1.00 68.44 99 ILE A N 1
ATOM 779 C CA . ILE A 1 99 ? 4.149 -9.418 5.093 1.00 68.44 99 ILE A CA 1
ATOM 780 C C . ILE A 1 99 ? 5.115 -10.598 5.237 1.00 68.44 99 ILE A C 1
ATOM 782 O O . ILE A 1 99 ? 4.764 -11.730 4.922 1.00 68.44 99 ILE A O 1
ATOM 786 N N . LYS A 1 100 ? 6.363 -10.341 5.640 1.00 59.88 100 LYS A N 1
ATOM 787 C CA . LYS A 1 100 ? 7.403 -11.378 5.730 1.00 59.88 100 LYS A CA 1
ATOM 788 C C . LYS A 1 100 ? 7.956 -11.479 7.139 1.00 59.88 100 LYS A C 1
ATOM 790 O O . LYS A 1 100 ? 8.312 -10.460 7.728 1.00 59.88 100 LYS A O 1
ATOM 795 N N . TRP A 1 101 ? 8.125 -12.712 7.623 1.00 53.81 101 TRP A N 1
ATOM 796 C CA . TRP A 1 101 ? 8.912 -12.971 8.826 1.00 53.81 101 TRP A CA 1
ATOM 797 C C . TRP A 1 101 ? 10.431 -12.914 8.563 1.00 53.81 101 TRP A C 1
ATOM 799 O O . TRP A 1 101 ? 10.909 -13.239 7.468 1.00 53.81 101 TRP A O 1
ATOM 809 N N . PRO A 1 102 ? 11.210 -12.580 9.605 1.00 57.34 102 PRO A N 1
ATOM 810 C CA . PRO A 1 102 ? 10.725 -12.027 10.864 1.00 57.34 102 PRO A CA 1
ATOM 811 C C . PRO A 1 102 ? 10.368 -10.548 10.731 1.00 57.34 102 PRO A C 1
ATOM 813 O O . PRO A 1 102 ? 11.022 -9.820 9.982 1.00 57.34 102 PRO A O 1
ATOM 816 N N . PHE A 1 103 ? 9.365 -10.091 11.489 1.00 63.22 103 PHE A N 1
ATOM 817 C CA . PHE A 1 103 ? 9.229 -8.660 11.743 1.00 63.22 103 PHE A CA 1
ATOM 818 C C . PHE A 1 103 ? 10.542 -8.190 12.357 1.00 63.22 103 PHE A C 1
ATOM 820 O O . PHE A 1 103 ? 10.961 -8.703 13.390 1.00 63.22 103 PHE A O 1
ATOM 827 N N . LYS A 1 104 ? 11.224 -7.264 11.688 1.00 63.84 104 LYS A N 1
ATOM 828 C CA . LYS A 1 104 ? 12.510 -6.736 12.163 1.00 63.84 104 LYS A CA 1
ATOM 829 C C . LYS A 1 104 ? 12.340 -5.475 12.993 1.00 63.84 104 LYS A C 1
ATOM 831 O O . LYS A 1 104 ? 13.283 -5.016 13.620 1.00 63.84 104 LYS A O 1
ATOM 836 N N . ILE A 1 105 ? 11.160 -4.868 12.969 1.00 68.94 105 ILE A N 1
ATOM 837 C CA . ILE A 1 105 ? 10.929 -3.578 13.604 1.00 68.94 105 ILE A CA 1
ATOM 838 C C . ILE A 1 105 ? 9.549 -3.600 14.254 1.00 68.94 105 ILE A C 1
ATOM 840 O O . ILE A 1 105 ? 8.555 -3.826 13.570 1.00 68.94 105 ILE A O 1
ATOM 844 N N . ILE A 1 106 ? 9.500 -3.347 15.560 1.00 75.12 106 ILE A N 1
ATOM 845 C CA . ILE A 1 106 ? 8.279 -2.969 16.278 1.00 75.12 106 ILE A CA 1
ATOM 846 C C . ILE A 1 106 ? 8.331 -1.453 16.448 1.00 75.12 106 ILE A C 1
ATOM 848 O O . ILE A 1 106 ? 9.260 -0.933 17.063 1.00 75.12 106 ILE A O 1
ATOM 852 N N . MET A 1 107 ? 7.357 -0.733 15.898 1.00 68.88 107 MET A N 1
ATOM 853 C CA . MET A 1 107 ? 7.248 0.715 16.080 1.00 68.88 107 MET A CA 1
ATOM 854 C C . MET A 1 107 ? 6.121 1.020 17.061 1.00 68.88 107 MET A C 1
ATOM 856 O O . MET A 1 107 ? 4.983 0.609 16.848 1.00 68.88 107 MET A O 1
ATOM 860 N N . VAL A 1 108 ? 6.442 1.744 18.130 1.00 70.06 108 VAL A N 1
ATOM 861 C CA . VAL A 1 108 ? 5.485 2.153 19.160 1.00 70.06 108 VAL A CA 1
ATOM 862 C C . VAL A 1 108 ? 5.377 3.671 19.134 1.00 70.06 108 VAL A C 1
ATOM 864 O O . VAL A 1 108 ? 6.310 4.383 19.504 1.00 70.06 108 VAL A O 1
ATOM 867 N N . PHE A 1 109 ? 4.227 4.165 18.691 1.00 69.56 109 PHE A N 1
ATOM 868 C CA . PHE A 1 109 ? 3.900 5.586 18.713 1.00 69.56 109 PHE A CA 1
ATOM 869 C C . PHE A 1 109 ? 3.299 5.933 20.074 1.00 69.56 109 PHE A C 1
ATOM 871 O O . PHE A 1 109 ? 2.362 5.274 20.525 1.00 69.56 109 PHE A O 1
ATOM 878 N N . THR A 1 110 ? 3.854 6.937 20.746 1.00 69.81 110 THR A N 1
ATOM 879 C CA . THR A 1 110 ? 3.463 7.287 22.116 1.00 69.81 110 THR A CA 1
ATOM 880 C C . THR A 1 110 ? 3.584 8.781 22.351 1.00 69.81 110 THR A C 1
ATOM 882 O O . THR A 1 110 ? 4.555 9.417 21.942 1.00 69.81 110 THR A O 1
ATOM 885 N N . ASP A 1 111 ? 2.626 9.338 23.075 1.00 71.94 111 ASP A N 1
ATOM 886 C CA . ASP A 1 111 ? 2.688 10.707 23.576 1.00 71.94 111 ASP A CA 1
ATOM 887 C C . ASP A 1 111 ? 3.382 10.810 24.939 1.00 71.94 111 ASP A C 1
ATOM 889 O O . ASP A 1 111 ? 3.653 11.899 25.441 1.00 71.94 111 ASP A O 1
ATOM 893 N N . SER A 1 112 ? 3.743 9.663 25.513 1.00 83.25 112 SER A N 1
ATOM 894 C CA . SER A 1 112 ? 4.488 9.554 26.753 1.00 83.25 112 SER A CA 1
ATOM 895 C C . SER A 1 112 ? 5.708 8.664 26.547 1.00 83.25 112 SER A C 1
ATOM 897 O O . SER A 1 112 ? 5.679 7.454 26.795 1.00 83.25 112 SER A O 1
ATOM 899 N N . MET A 1 113 ? 6.821 9.276 26.127 1.00 82.56 113 MET A N 1
ATOM 900 C CA . MET A 1 113 ? 8.109 8.574 26.039 1.00 82.56 113 MET A CA 1
ATOM 901 C C . MET A 1 113 ? 8.529 8.010 27.390 1.00 82.56 113 MET A C 1
ATOM 903 O O . MET A 1 113 ? 9.014 6.888 27.455 1.00 82.56 113 MET A O 1
ATOM 907 N N . GLY A 1 114 ? 8.270 8.742 28.478 1.00 83.75 114 GLY A N 1
ATOM 908 C CA . GLY A 1 114 ? 8.548 8.262 29.829 1.00 83.75 114 GLY A CA 1
ATOM 909 C C . GLY A 1 114 ? 7.818 6.956 30.151 1.00 83.75 114 GLY A C 1
ATOM 910 O O . GLY A 1 114 ? 8.428 6.045 30.702 1.00 83.75 114 GLY A O 1
ATOM 911 N N . SER A 1 115 ? 6.545 6.827 29.765 1.00 83.38 115 SER A N 1
ATOM 912 C CA . SER A 1 115 ? 5.781 5.589 29.978 1.00 83.38 115 SER A CA 1
ATOM 913 C C . SER A 1 115 ? 6.259 4.463 29.070 1.00 83.38 115 SER A C 1
ATOM 915 O O . SER A 1 115 ? 6.425 3.336 29.525 1.00 83.38 115 SER A O 1
ATOM 917 N N . ALA A 1 116 ? 6.524 4.767 27.800 1.00 85.19 116 ALA A N 1
ATOM 918 C CA . ALA A 1 116 ? 6.969 3.770 26.837 1.00 85.19 116 ALA A CA 1
ATOM 919 C C . ALA A 1 116 ? 8.359 3.211 27.171 1.00 85.19 116 ALA A C 1
ATOM 921 O O . ALA A 1 116 ? 8.558 2.001 27.134 1.00 85.19 116 ALA A O 1
ATOM 922 N N . HIS A 1 117 ? 9.286 4.072 27.595 1.00 85.88 117 HIS A N 1
ATOM 923 C CA . HIS A 1 117 ? 10.590 3.653 28.102 1.00 85.88 117 HIS A CA 1
ATOM 924 C C . HIS A 1 117 ? 10.442 2.846 29.392 1.00 85.88 117 HIS A C 1
ATOM 926 O O . HIS A 1 117 ? 11.095 1.821 29.542 1.00 85.88 117 HIS A O 1
ATOM 932 N N . ARG A 1 1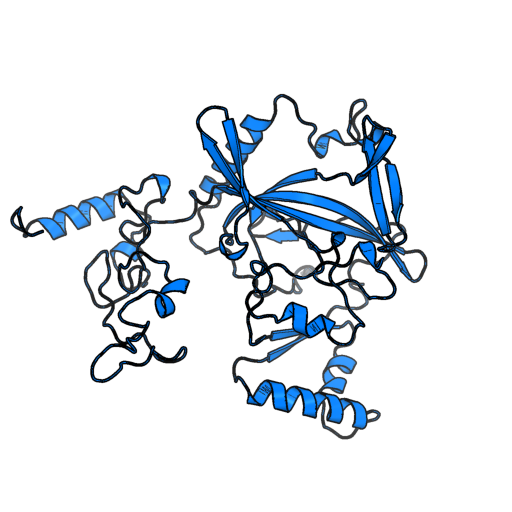18 ? 9.544 3.257 30.298 1.00 88.25 118 ARG A N 1
ATOM 933 C CA . ARG A 1 118 ? 9.299 2.540 31.556 1.00 88.25 118 ARG A CA 1
ATOM 934 C C . ARG A 1 118 ? 8.765 1.124 31.335 1.00 88.25 118 ARG A C 1
ATOM 936 O O . ARG A 1 118 ? 9.116 0.231 32.094 1.00 88.25 118 ARG A O 1
ATOM 943 N N . VAL A 1 119 ? 7.954 0.899 30.299 1.00 87.56 119 VAL A N 1
ATOM 944 C CA . VAL A 1 119 ? 7.443 -0.438 29.934 1.00 87.56 119 VAL A CA 1
ATOM 945 C C . VAL A 1 119 ? 8.565 -1.407 29.541 1.00 87.56 119 VAL A C 1
ATOM 947 O O . VAL A 1 119 ? 8.398 -2.613 29.692 1.00 87.56 119 VAL A O 1
ATOM 950 N N . VAL A 1 120 ? 9.710 -0.901 29.080 1.00 88.50 120 VAL A N 1
ATOM 951 C CA . VAL A 1 120 ? 10.882 -1.712 28.706 1.00 88.50 120 VAL A CA 1
ATOM 952 C C . VAL A 1 120 ? 12.082 -1.498 29.635 1.00 88.50 120 VAL A C 1
ATOM 954 O O . VAL A 1 120 ? 13.195 -1.905 29.308 1.00 88.50 120 VAL A O 1
ATOM 957 N N . ASP A 1 121 ? 11.875 -0.860 30.788 1.00 88.19 121 ASP A N 1
ATOM 958 C CA . ASP A 1 121 ? 12.906 -0.647 31.801 1.00 88.19 121 ASP A CA 1
ATOM 959 C C . ASP A 1 121 ? 12.850 -1.780 32.843 1.00 88.19 121 ASP A C 1
ATOM 961 O O . ASP A 1 121 ? 11.854 -1.907 33.558 1.00 88.19 121 ASP A O 1
ATOM 965 N N . PRO A 1 122 ? 13.882 -2.635 32.953 1.00 86.50 122 PRO A N 1
ATOM 966 C CA . PRO A 1 122 ? 13.912 -3.699 33.954 1.00 86.50 122 PRO A CA 1
ATOM 967 C C . PRO A 1 122 ? 14.284 -3.204 35.367 1.00 86.50 122 PRO A C 1
ATOM 969 O O . PRO A 1 122 ? 14.280 -4.004 36.311 1.00 86.50 122 PRO A O 1
ATOM 972 N N . SER A 1 123 ? 14.638 -1.924 35.536 1.00 90.12 123 SER A N 1
ATOM 973 C CA . SER A 1 123 ? 15.054 -1.356 36.822 1.00 90.12 123 SER A CA 1
ATOM 974 C C . SER A 1 123 ? 13.922 -1.327 37.865 1.00 90.12 123 SER A C 1
ATOM 976 O O . SER A 1 123 ? 12.755 -1.595 37.584 1.00 90.12 123 SER A O 1
ATOM 978 N N . VAL A 1 124 ? 14.267 -1.059 39.128 1.00 89.62 124 VAL A N 1
ATOM 979 C CA . VAL A 1 124 ? 13.292 -1.061 40.229 1.00 89.62 124 VAL A CA 1
ATOM 980 C C . VAL A 1 124 ? 12.416 0.191 40.160 1.00 89.62 124 VAL A C 1
ATOM 982 O O . VAL A 1 124 ? 12.885 1.300 40.404 1.00 89.62 124 VAL A O 1
ATOM 985 N N . HIS A 1 125 ? 11.122 0.010 39.893 1.00 87.12 125 HIS A N 1
ATOM 986 C CA . HIS A 1 125 ? 10.123 1.080 39.900 1.00 87.12 125 HIS A CA 1
ATOM 987 C C . HIS A 1 125 ? 8.704 0.546 40.175 1.00 87.12 125 HIS A C 1
ATOM 989 O O . HIS A 1 125 ? 8.444 -0.660 40.171 1.00 87.12 125 HIS A O 1
ATOM 995 N N . SER A 1 126 ? 7.736 1.446 40.381 1.00 81.56 126 SER A N 1
ATOM 996 C CA . SER A 1 126 ? 6.322 1.065 40.466 1.00 81.56 126 SER A CA 1
ATOM 997 C C . SER A 1 126 ? 5.841 0.507 39.120 1.00 81.56 126 SER A C 1
ATOM 999 O O . SER A 1 126 ? 5.998 1.145 38.079 1.00 81.56 126 SER A O 1
ATOM 1001 N N . GLY A 1 127 ? 5.303 -0.715 39.122 1.00 80.81 127 GLY A N 1
ATOM 1002 C CA . GLY A 1 127 ? 4.908 -1.428 37.900 1.00 80.81 127 GLY A CA 1
ATOM 1003 C C . GLY A 1 127 ? 5.985 -2.327 37.279 1.00 80.81 127 GLY A C 1
ATOM 1004 O O . GLY A 1 127 ? 5.731 -2.884 36.216 1.00 80.81 127 GLY A O 1
ATOM 1005 N N . GLN A 1 128 ? 7.136 -2.531 37.940 1.00 89.44 128 GLN A N 1
ATOM 1006 C CA . GLN A 1 128 ? 8.234 -3.386 37.451 1.00 89.44 128 GLN A CA 1
ATOM 1007 C C . GLN A 1 128 ? 7.772 -4.789 37.016 1.00 89.44 128 GLN A C 1
ATOM 1009 O O . GLN A 1 128 ? 8.299 -5.335 36.054 1.00 89.44 128 GLN A O 1
ATOM 1014 N N . ALA A 1 129 ? 6.761 -5.370 37.670 1.00 86.44 129 ALA A N 1
ATOM 1015 C CA . ALA A 1 129 ? 6.216 -6.672 37.279 1.00 86.44 129 ALA A CA 1
ATOM 1016 C C . ALA A 1 129 ? 5.723 -6.704 35.816 1.00 86.44 129 ALA A C 1
ATOM 1018 O O . ALA A 1 129 ? 5.964 -7.682 35.110 1.00 86.44 129 ALA A O 1
ATOM 1019 N N . PHE A 1 130 ? 5.089 -5.624 35.340 1.00 85.88 130 PHE A N 1
ATOM 1020 C CA . PHE A 1 130 ? 4.675 -5.500 33.940 1.00 85.88 130 PHE A CA 1
ATOM 1021 C C . PHE A 1 130 ? 5.881 -5.325 33.017 1.00 85.88 130 PHE A C 1
ATOM 1023 O O . PHE A 1 130 ? 5.963 -6.014 32.002 1.00 85.88 130 PHE A O 1
ATOM 1030 N N . SER A 1 131 ? 6.840 -4.471 33.391 1.00 90.56 131 SER A N 1
ATOM 1031 C CA . SER A 1 131 ? 8.052 -4.249 32.595 1.00 90.56 131 SER A CA 1
ATOM 1032 C C . SER A 1 131 ? 8.879 -5.524 32.441 1.00 90.56 131 SER A C 1
ATOM 1034 O O . SER A 1 131 ? 9.286 -5.859 31.337 1.00 90.56 131 SER A O 1
ATOM 1036 N N . LEU A 1 132 ? 9.044 -6.315 33.506 1.00 89.25 132 LEU A N 1
ATOM 1037 C CA . LEU A 1 132 ? 9.728 -7.611 33.444 1.00 89.25 132 LEU A CA 1
ATOM 1038 C C . LEU A 1 132 ? 8.997 -8.617 32.548 1.00 89.25 132 LEU A C 1
ATOM 1040 O O . LEU A 1 132 ? 9.648 -9.372 31.827 1.00 89.25 132 LEU A O 1
ATOM 1044 N N . SER A 1 133 ? 7.660 -8.616 32.553 1.00 87.75 133 SER A N 1
ATOM 1045 C CA . SER A 1 133 ? 6.875 -9.465 31.650 1.00 87.75 133 SER A CA 1
ATOM 1046 C C . SER A 1 133 ? 7.087 -9.080 30.185 1.00 87.75 133 SER A C 1
ATOM 1048 O O . SER A 1 133 ? 7.262 -9.961 29.344 1.00 87.75 133 SER A O 1
ATOM 1050 N N . VAL A 1 134 ? 7.098 -7.779 29.878 1.00 87.88 134 VAL A N 1
ATOM 1051 C CA . VAL A 1 134 ? 7.363 -7.281 28.521 1.00 87.88 134 VAL A CA 1
ATOM 1052 C C . VAL A 1 134 ? 8.806 -7.566 28.112 1.00 87.88 134 VAL A C 1
ATOM 1054 O O . VAL A 1 134 ? 9.027 -8.106 27.033 1.00 87.88 134 VAL A O 1
ATOM 1057 N N . CYS A 1 135 ? 9.783 -7.286 28.976 1.00 89.12 135 CYS A N 1
ATOM 1058 C CA . CYS A 1 135 ? 11.194 -7.557 28.711 1.00 89.12 135 CYS A CA 1
ATOM 1059 C C . CYS A 1 135 ? 11.462 -9.043 28.463 1.00 89.12 135 CYS A C 1
ATOM 1061 O O . CYS A 1 135 ? 12.222 -9.357 27.557 1.00 89.12 135 CYS A O 1
ATOM 1063 N N . ARG A 1 136 ? 10.811 -9.960 29.193 1.00 89.56 136 ARG A N 1
ATOM 1064 C CA . ARG A 1 136 ? 10.940 -11.405 28.944 1.00 89.56 136 ARG A CA 1
ATOM 1065 C C . ARG A 1 136 ? 10.413 -11.793 27.560 1.00 89.56 136 ARG A C 1
ATOM 1067 O O . ARG A 1 136 ? 11.100 -12.500 26.834 1.00 89.56 136 ARG A O 1
ATOM 1074 N N . ALA A 1 137 ? 9.238 -11.292 27.175 1.00 85.56 137 ALA A N 1
ATOM 1075 C CA . ALA A 1 137 ? 8.676 -11.550 25.848 1.00 85.56 137 ALA A CA 1
ATOM 1076 C C . ALA A 1 137 ? 9.539 -10.943 24.723 1.00 85.56 137 ALA A C 1
ATOM 1078 O O . ALA A 1 137 ? 9.763 -11.570 23.689 1.00 85.56 137 ALA A O 1
ATOM 1079 N N . LEU A 1 138 ? 10.060 -9.728 24.931 1.00 87.44 138 LEU A N 1
ATOM 1080 C CA . LEU A 1 138 ? 10.951 -9.069 23.978 1.00 87.44 138 LEU A CA 1
ATOM 1081 C C . LEU A 1 138 ? 12.331 -9.730 23.910 1.00 87.44 138 LEU A C 1
ATOM 1083 O O . LEU A 1 138 ? 12.922 -9.734 22.838 1.00 87.44 138 LEU A O 1
ATOM 1087 N N . GLN A 1 139 ? 12.841 -10.297 25.005 1.00 87.50 139 GLN A N 1
ATOM 1088 C CA . GLN A 1 139 ? 14.123 -11.003 25.032 1.00 87.50 139 GLN A CA 1
ATOM 1089 C C . GLN A 1 139 ? 14.099 -12.209 24.088 1.00 87.50 139 GLN A C 1
ATOM 1091 O O . GLN A 1 139 ? 14.950 -12.295 23.207 1.00 87.50 139 GLN A O 1
ATOM 1096 N N . GLU A 1 140 ? 13.085 -13.073 24.202 1.00 85.25 140 GLU A N 1
ATOM 1097 C CA . GLU A 1 140 ? 12.895 -14.207 23.283 1.00 85.25 140 GLU A CA 1
ATOM 1098 C C . GLU A 1 140 ? 12.779 -13.734 21.824 1.00 85.25 140 GLU A C 1
ATOM 1100 O O . GLU A 1 140 ? 13.270 -14.378 20.893 1.00 85.25 140 GLU A O 1
ATOM 1105 N N . TRP A 1 141 ? 12.158 -12.568 21.608 1.00 82.94 141 TRP A N 1
ATOM 1106 C CA . TRP A 1 141 ? 12.064 -11.964 20.287 1.00 82.94 141 TRP A CA 1
ATOM 1107 C C . TRP A 1 141 ? 13.415 -11.437 19.781 1.00 82.94 141 TRP A C 1
ATOM 1109 O O . TRP A 1 141 ? 13.732 -11.683 18.621 1.00 82.94 141 TRP A O 1
ATOM 1119 N N . PHE A 1 142 ? 14.221 -10.753 20.593 1.00 82.56 142 PHE A N 1
ATOM 1120 C CA . PHE A 1 142 ? 15.525 -10.219 20.179 1.00 82.56 142 PHE A CA 1
ATOM 1121 C C . PHE A 1 142 ? 16.575 -11.312 19.959 1.00 82.56 142 PHE A C 1
ATOM 1123 O O . PHE A 1 142 ? 17.297 -11.249 18.969 1.00 82.56 142 PHE A O 1
ATOM 1130 N N . GLU A 1 143 ? 16.620 -12.342 20.811 1.00 82.88 143 GLU A N 1
ATOM 1131 C CA . GLU A 1 143 ? 17.581 -13.455 20.703 1.00 82.88 143 GLU A CA 1
ATOM 1132 C C . GLU A 1 143 ? 17.456 -14.237 19.384 1.00 82.88 143 GLU A C 1
ATOM 1134 O O . GLU A 1 143 ? 18.396 -14.902 18.952 1.00 82.88 143 GLU A O 1
ATOM 1139 N N . ALA A 1 144 ? 16.300 -14.155 18.722 1.00 76.12 144 ALA A N 1
ATOM 1140 C CA . ALA A 1 144 ? 16.041 -14.873 17.482 1.00 76.12 144 ALA A CA 1
ATOM 1141 C C . ALA A 1 144 ? 16.556 -14.175 16.202 1.00 76.12 144 ALA A C 1
ATOM 1143 O O . ALA A 1 144 ? 16.616 -14.840 15.167 1.00 76.12 144 ALA A O 1
ATOM 1144 N N . ASP A 1 145 ? 16.867 -12.868 16.212 1.00 67.50 145 ASP A N 1
ATOM 1145 C CA . ASP A 1 145 ? 17.458 -12.141 15.064 1.00 67.50 145 ASP A CA 1
ATOM 1146 C C . ASP A 1 145 ? 18.031 -10.779 15.506 1.00 67.50 145 ASP A C 1
ATOM 1148 O O . ASP A 1 145 ? 17.274 -9.882 15.884 1.00 67.50 145 ASP A O 1
ATOM 1152 N N . ASP A 1 146 ? 19.346 -10.590 15.357 1.00 77.19 146 ASP A N 1
ATOM 1153 C CA . ASP A 1 146 ? 20.082 -9.367 15.729 1.00 77.19 146 ASP A CA 1
ATOM 1154 C C . ASP A 1 146 ? 19.626 -8.096 14.981 1.00 77.19 146 ASP A C 1
ATOM 1156 O O . ASP A 1 146 ? 19.968 -6.974 15.362 1.00 77.19 146 ASP A O 1
ATOM 1160 N N . LEU A 1 147 ? 18.864 -8.235 13.890 1.00 64.31 147 LEU A N 1
ATOM 1161 C CA . LEU A 1 147 ? 18.302 -7.103 13.148 1.00 64.31 147 LEU A CA 1
ATOM 1162 C C . LEU A 1 147 ? 16.969 -6.607 13.725 1.00 64.31 147 LEU A C 1
ATOM 1164 O O . LEU A 1 147 ? 16.456 -5.588 13.243 1.00 64.31 147 LEU A O 1
ATOM 1168 N N . ARG A 1 148 ? 16.404 -7.303 14.720 1.00 77.00 148 ARG A N 1
ATOM 1169 C CA . ARG A 1 148 ? 15.168 -6.906 15.396 1.00 77.00 148 ARG A CA 1
ATOM 1170 C C . ARG A 1 148 ? 15.403 -5.685 16.275 1.00 77.00 148 ARG A C 1
ATOM 1172 O O . ARG A 1 148 ? 16.335 -5.634 17.067 1.00 77.00 148 ARG A O 1
ATOM 1179 N N . ARG A 1 149 ? 14.533 -4.685 16.155 1.00 78.81 149 ARG A N 1
ATOM 1180 C CA . ARG A 1 149 ? 14.552 -3.482 16.997 1.00 78.81 149 ARG A CA 1
ATOM 1181 C C . ARG A 1 149 ? 13.144 -3.069 17.397 1.00 78.81 149 ARG A C 1
ATOM 1183 O O . ARG A 1 149 ? 12.204 -3.214 16.619 1.00 78.81 149 ARG A O 1
ATOM 1190 N N . ILE A 1 150 ? 13.020 -2.489 18.582 1.00 82.75 150 ILE A N 1
ATOM 1191 C CA . ILE A 1 150 ? 11.853 -1.694 18.959 1.00 82.75 150 ILE A CA 1
ATOM 1192 C C . ILE A 1 150 ? 12.210 -0.216 18.804 1.00 82.75 150 ILE A C 1
ATOM 1194 O O . ILE A 1 150 ? 13.324 0.201 19.115 1.00 82.75 150 ILE A O 1
ATOM 1198 N N . THR A 1 151 ? 11.304 0.581 18.258 1.00 76.31 151 THR A N 1
ATOM 1199 C CA . THR A 1 151 ? 11.498 2.022 18.093 1.00 76.31 151 THR A CA 1
ATOM 1200 C C . THR A 1 151 ? 10.306 2.743 18.687 1.00 76.31 151 THR A C 1
ATOM 1202 O O . THR A 1 151 ? 9.179 2.573 18.228 1.00 76.31 151 THR A O 1
ATOM 1205 N N . PHE A 1 152 ? 10.571 3.552 19.708 1.00 78.25 152 PHE A N 1
ATOM 1206 C CA . PHE A 1 152 ? 9.593 4.470 20.268 1.00 78.25 152 PHE A CA 1
ATOM 1207 C C . PHE A 1 152 ? 9.668 5.781 19.506 1.00 78.25 152 PHE A C 1
ATOM 1209 O O . PHE A 1 152 ? 10.731 6.396 19.417 1.00 78.25 152 PHE A O 1
ATOM 1216 N N . VAL A 1 153 ? 8.542 6.196 18.946 1.00 66.56 153 VAL A N 1
ATOM 1217 C CA . VAL A 1 153 ? 8.423 7.481 18.268 1.00 66.56 153 VAL A CA 1
ATOM 1218 C C . VAL A 1 153 ? 7.615 8.386 19.184 1.00 66.56 153 VAL A C 1
ATOM 1220 O O . VAL A 1 153 ? 6.450 8.097 19.470 1.00 66.56 153 VAL A O 1
ATOM 1223 N N . TYR A 1 154 ? 8.255 9.452 19.675 1.00 63.91 154 TYR A N 1
ATOM 1224 C CA . TYR A 1 154 ? 7.569 10.471 20.460 1.00 63.91 154 TYR A CA 1
ATOM 1225 C C . TYR A 1 154 ? 6.606 11.235 19.563 1.00 63.91 154 TYR A C 1
ATOM 1227 O O . TYR A 1 154 ? 7.012 11.817 18.558 1.00 63.91 154 TYR A O 1
ATOM 1235 N N . VAL A 1 155 ? 5.344 11.256 19.962 1.00 55.28 155 VAL A N 1
ATOM 1236 C CA . VAL A 1 155 ? 4.278 11.977 19.278 1.00 55.28 155 VAL A CA 1
ATOM 1237 C C . VAL A 1 155 ? 3.615 12.891 20.308 1.00 55.28 155 VAL A C 1
ATOM 1239 O O . VAL A 1 155 ? 2.736 12.429 21.028 1.00 55.28 155 VAL A O 1
ATOM 1242 N N . PRO A 1 156 ? 4.047 14.161 20.447 1.00 53.25 156 PRO A N 1
ATOM 1243 C CA . PRO A 1 156 ? 3.535 15.081 21.455 1.00 53.25 156 PRO A CA 1
ATOM 1244 C C . PRO A 1 156 ? 2.011 15.051 21.569 1.00 53.25 156 PRO A C 1
ATOM 1246 O O . PRO A 1 156 ? 1.308 15.255 20.579 1.00 53.25 156 PRO A O 1
ATOM 1249 N N . SER A 1 157 ? 1.479 14.922 22.786 1.00 51.25 157 SER A N 1
ATOM 1250 C CA . SER A 1 157 ? 0.029 15.011 23.011 1.00 51.25 157 SER A CA 1
ATOM 1251 C C . SER A 1 157 ? -0.530 16.374 22.591 1.00 51.25 157 SER A C 1
ATOM 1253 O O . SER A 1 157 ? -1.725 16.485 22.369 1.00 51.25 157 SER A O 1
ATOM 1255 N N . ALA A 1 158 ? 0.325 17.402 22.459 1.00 44.44 158 ALA A N 1
ATOM 1256 C CA . ALA A 1 158 ? 0.009 18.734 21.933 1.00 44.44 158 ALA A CA 1
ATOM 1257 C C . ALA A 1 158 ? 0.084 18.844 20.395 1.00 44.44 158 ALA A C 1
ATOM 1259 O O . ALA A 1 158 ? -0.641 19.655 19.830 1.00 44.44 158 ALA A O 1
ATOM 1260 N N . LEU A 1 159 ? 0.877 17.989 19.724 1.00 42.06 159 LEU A N 1
ATOM 1261 C CA . LEU A 1 159 ? 0.671 17.666 18.299 1.00 42.06 159 LEU A CA 1
ATOM 1262 C C . LEU A 1 159 ? -0.598 16.822 18.114 1.00 42.06 159 LEU A C 1
ATOM 1264 O O . LEU A 1 159 ? -1.010 16.579 16.989 1.00 42.06 159 LEU A O 1
ATOM 1268 N N . ARG A 1 160 ? -1.217 16.382 19.221 1.00 41.72 160 ARG A N 1
ATOM 1269 C CA . ARG A 1 160 ? -2.548 15.785 19.326 1.00 41.72 160 ARG A CA 1
ATOM 1270 C C . ARG A 1 160 ? -2.845 14.687 18.311 1.00 41.72 160 ARG A C 1
ATOM 1272 O O . ARG A 1 160 ? -4.014 14.481 18.110 1.00 41.72 160 ARG A O 1
ATOM 1279 N N . TRP A 1 161 ? -1.918 13.975 17.666 1.00 46.66 161 TRP A N 1
ATOM 1280 C CA . TRP A 1 161 ? -2.291 13.220 16.446 1.00 46.66 161 TRP A CA 1
ATOM 1281 C C . TRP A 1 161 ? -3.192 14.063 15.500 1.00 46.66 161 TRP A C 1
ATOM 1283 O O . TRP A 1 161 ? -4.217 13.568 15.059 1.00 46.66 161 TRP A O 1
ATOM 1293 N N . ASP A 1 162 ? -2.930 15.356 15.297 1.00 39.34 162 ASP A N 1
ATOM 1294 C CA . ASP A 1 162 ? -3.789 16.264 14.508 1.00 39.34 162 ASP A CA 1
ATOM 1295 C C . ASP A 1 162 ? -5.264 16.400 14.979 1.00 39.34 162 ASP A C 1
ATOM 1297 O O . ASP A 1 162 ? -6.127 16.933 14.284 1.00 39.34 162 ASP A O 1
ATOM 1301 N N . ILE A 1 163 ? -5.596 16.008 16.214 1.00 40.41 163 ILE A N 1
ATOM 1302 C CA . ILE A 1 163 ? -6.973 16.040 16.721 1.00 40.41 163 ILE A CA 1
ATOM 1303 C C . ILE A 1 163 ? -7.282 17.422 17.350 1.00 40.41 163 ILE A C 1
ATOM 1305 O O . ILE A 1 163 ? -6.611 17.837 18.286 1.00 40.41 163 ILE A O 1
ATOM 1309 N N . HIS A 1 164 ? -8.376 18.082 16.948 1.00 37.81 164 HIS A N 1
ATOM 1310 C CA . HIS A 1 164 ? -9.432 18.716 17.788 1.00 37.81 164 HIS A CA 1
ATOM 1311 C C . HIS A 1 164 ? -10.124 19.875 17.040 1.00 37.81 164 HIS A C 1
ATOM 1313 O O . HIS A 1 164 ? -9.949 21.051 17.353 1.00 37.81 164 HIS A O 1
ATOM 1319 N N . GLY A 1 165 ? -10.991 19.488 16.108 1.00 36.47 165 GLY A N 1
ATOM 1320 C CA . GLY A 1 165 ? -12.161 20.227 15.636 1.00 36.47 165 GLY A CA 1
ATOM 1321 C C . GLY A 1 165 ? -13.323 19.234 15.490 1.00 36.47 165 GLY A C 1
ATOM 1322 O O . GLY A 1 165 ? -13.118 18.029 15.643 1.00 36.47 165 GLY A O 1
ATOM 1323 N N . SER A 1 166 ? -14.543 19.704 15.235 1.00 50.41 166 SER A N 1
ATOM 1324 C CA . SER A 1 166 ? -15.741 18.852 15.091 1.00 50.41 166 SER A CA 1
ATOM 1325 C C . SER A 1 166 ? -15.656 17.846 13.928 1.00 50.41 166 SER A C 1
ATOM 1327 O O . SER A 1 166 ? -16.276 16.788 13.998 1.00 50.41 166 SER A O 1
ATOM 1329 N N . LEU A 1 167 ? -14.838 18.132 12.913 1.00 49.44 167 LEU A N 1
ATOM 1330 C CA . LEU A 1 167 ? -14.353 17.225 11.870 1.00 49.44 167 LEU A CA 1
ATOM 1331 C C . LEU A 1 167 ? -12.933 17.694 11.503 1.00 49.44 167 LEU A C 1
ATOM 1333 O O . LEU A 1 167 ? -12.721 18.893 11.321 1.00 49.44 167 LEU A O 1
ATOM 1337 N N . GLU A 1 168 ? -11.953 16.793 11.465 1.00 54.69 168 GLU A N 1
ATOM 1338 C CA . GLU A 1 168 ? -10.561 17.137 11.136 1.00 54.69 168 GLU A CA 1
ATOM 1339 C C . GLU A 1 168 ? -10.420 17.489 9.644 1.00 54.69 168 GLU A C 1
ATOM 1341 O O . GLU A 1 168 ? -10.912 16.756 8.784 1.00 54.69 168 GLU A O 1
ATOM 1346 N N . LEU A 1 169 ? -9.754 18.608 9.331 1.00 53.59 169 LEU A N 1
ATOM 1347 C CA . LEU A 1 169 ? -9.359 18.934 7.959 1.00 53.59 169 LEU A CA 1
ATOM 1348 C C . LEU A 1 169 ? -8.302 17.926 7.507 1.00 53.59 169 LEU A C 1
ATOM 1350 O O . LEU A 1 169 ? -7.290 17.742 8.177 1.00 53.59 169 LEU A O 1
ATOM 1354 N N . TRP A 1 170 ? -8.526 17.287 6.363 1.00 62.19 170 TRP A N 1
ATOM 1355 C CA . TRP A 1 170 ? -7.535 16.395 5.777 1.00 62.19 170 TRP A CA 1
ATOM 1356 C C . TRP A 1 170 ? -6.279 17.179 5.373 1.00 62.19 170 TRP A C 1
ATOM 1358 O O . TRP A 1 170 ? -6.361 18.113 4.574 1.00 62.19 170 TRP A O 1
ATOM 1368 N N . ASN A 1 171 ? -5.124 16.780 5.910 1.00 57.81 171 ASN A N 1
ATOM 1369 C CA . ASN A 1 171 ? -3.822 17.337 5.556 1.00 57.81 171 ASN A CA 1
ATOM 1370 C C . ASN A 1 171 ? -3.088 16.377 4.619 1.00 57.81 171 ASN A C 1
ATOM 1372 O O . ASN A 1 171 ? -2.918 15.197 4.924 1.00 57.81 171 ASN A O 1
ATOM 1376 N N . ALA A 1 172 ? -2.640 16.890 3.477 1.00 66.50 172 ALA A N 1
ATOM 1377 C CA . ALA A 1 172 ? -1.829 16.120 2.550 1.00 66.50 172 ALA A CA 1
ATOM 1378 C C . ALA A 1 172 ? -0.389 16.008 3.069 1.00 66.50 172 ALA A C 1
ATOM 1380 O O . ALA A 1 172 ? 0.233 17.008 3.437 1.00 66.50 172 ALA A O 1
ATOM 1381 N N . SER A 1 173 ? 0.154 14.794 3.040 1.00 70.50 173 SER A N 1
ATOM 1382 C CA . SER A 1 173 ? 1.586 14.561 3.227 1.00 70.50 173 SER A CA 1
ATOM 1383 C C . SER A 1 173 ? 2.368 15.151 2.045 1.00 70.50 173 SER A C 1
ATOM 1385 O O . SER A 1 173 ? 1.793 15.491 1.008 1.00 70.50 173 SER A O 1
ATOM 1387 N N . SER A 1 174 ? 3.688 15.296 2.177 1.00 69.69 174 SER A N 1
ATOM 1388 C CA . SER A 1 174 ? 4.535 15.701 1.050 1.00 69.69 174 SER A CA 1
ATOM 1389 C C . SER A 1 174 ? 5.753 14.801 0.893 1.00 69.69 174 SER A C 1
ATOM 1391 O O . SER A 1 174 ? 6.354 14.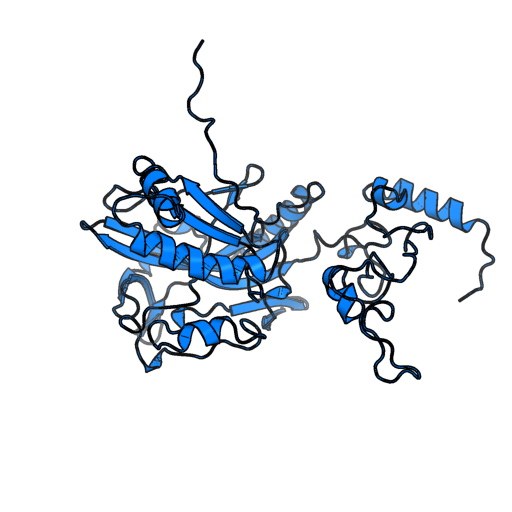355 1.870 1.00 69.69 174 SER A O 1
ATOM 1393 N N . SER A 1 175 ? 6.120 14.527 -0.357 1.00 66.44 175 SER A N 1
ATOM 1394 C CA . SER A 1 175 ? 7.309 13.759 -0.722 1.00 66.44 175 SER A CA 1
ATOM 1395 C C . SER A 1 175 ? 7.942 14.364 -1.967 1.00 66.44 175 SER A C 1
ATOM 1397 O O . SER A 1 175 ? 7.250 14.647 -2.944 1.00 66.44 175 SER A O 1
ATOM 1399 N N . ALA A 1 176 ? 9.253 14.616 -1.920 1.00 66.50 176 ALA A N 1
ATOM 1400 C CA . ALA A 1 176 ? 10.007 15.264 -2.999 1.00 66.50 176 ALA A CA 1
ATOM 1401 C C . ALA A 1 176 ? 9.374 16.581 -3.519 1.00 66.50 176 ALA A C 1
ATOM 1403 O O . ALA A 1 176 ? 9.464 16.893 -4.704 1.00 66.50 176 ALA A O 1
ATOM 1404 N N . GLY A 1 177 ? 8.714 17.347 -2.640 1.00 72.19 177 GLY A N 1
ATOM 1405 C CA . GLY A 1 177 ? 8.033 18.602 -2.991 1.00 72.19 177 GLY A CA 1
ATOM 1406 C C . GLY A 1 177 ? 6.642 18.442 -3.620 1.00 72.19 177 GLY A C 1
ATOM 1407 O O . GLY A 1 177 ? 6.035 19.442 -3.997 1.00 72.19 177 GLY A O 1
ATOM 1408 N N . TYR A 1 178 ? 6.119 17.218 -3.715 1.00 79.06 178 TYR A N 1
ATOM 1409 C CA . TYR A 1 178 ? 4.774 16.923 -4.211 1.00 79.06 178 TYR A CA 1
ATOM 1410 C C . TYR A 1 178 ? 3.848 16.520 -3.071 1.00 79.06 178 TYR A C 1
ATOM 1412 O O . TYR A 1 178 ? 4.277 15.858 -2.129 1.00 79.06 178 TYR A O 1
ATOM 1420 N N . LEU A 1 179 ? 2.570 16.885 -3.185 1.00 80.75 179 LEU A N 1
ATOM 1421 C CA . LEU A 1 179 ? 1.533 16.400 -2.280 1.00 80.75 179 LEU A CA 1
ATOM 1422 C C . LEU A 1 179 ? 1.338 14.894 -2.470 1.00 80.75 179 LEU A C 1
ATOM 1424 O O . LEU A 1 179 ? 1.288 14.400 -3.598 1.00 80.75 179 LEU A O 1
ATOM 1428 N N . THR A 1 180 ? 1.202 14.177 -1.365 1.00 82.94 180 THR A N 1
ATOM 1429 C CA . THR A 1 180 ? 0.944 12.742 -1.331 1.00 82.94 180 THR A CA 1
ATOM 1430 C C . THR A 1 180 ? -0.322 12.457 -0.540 1.00 82.94 180 THR A C 1
ATOM 1432 O O . THR A 1 180 ? -0.676 13.167 0.401 1.00 82.94 180 THR A O 1
ATOM 1435 N N . ILE A 1 181 ? -1.009 11.393 -0.944 1.00 83.81 181 ILE A N 1
ATOM 1436 C CA . ILE A 1 181 ? -2.215 10.905 -0.286 1.00 83.81 181 ILE A CA 1
ATOM 1437 C C . ILE A 1 181 ? -1.870 9.559 0.330 1.00 83.81 181 ILE A C 1
ATOM 1439 O O . ILE A 1 181 ? -1.555 8.614 -0.393 1.00 83.81 181 ILE A O 1
ATOM 1443 N N . ASP A 1 182 ? -1.928 9.484 1.655 1.00 82.94 182 ASP A N 1
ATOM 1444 C CA . ASP A 1 182 ? -1.764 8.228 2.373 1.00 82.94 182 ASP A CA 1
ATOM 1445 C C . ASP A 1 182 ? -3.094 7.472 2.369 1.00 82.94 182 ASP A C 1
ATOM 1447 O O . ASP A 1 182 ? -4.128 7.979 2.808 1.00 82.94 182 ASP A O 1
ATOM 1451 N N . MET A 1 183 ? -3.060 6.258 1.829 1.00 85.31 183 MET A N 1
ATOM 1452 C CA . MET A 1 183 ? -4.222 5.389 1.679 1.00 85.31 183 MET A CA 1
ATOM 1453 C C . MET A 1 183 ? -3.927 4.089 2.412 1.00 85.31 183 MET A C 1
ATOM 1455 O O . MET A 1 183 ? -2.879 3.474 2.200 1.00 85.31 183 MET A O 1
ATOM 1459 N N . VAL A 1 184 ? -4.835 3.670 3.285 1.00 84.00 184 VAL A N 1
ATOM 1460 C CA . VAL A 1 184 ? -4.615 2.511 4.156 1.00 84.00 184 VAL A CA 1
ATOM 1461 C C . VAL A 1 184 ? -5.833 1.606 4.152 1.00 84.00 184 VAL A C 1
ATOM 1463 O O . VAL A 1 184 ? -6.955 2.070 4.021 1.00 84.00 184 VAL A O 1
ATOM 1466 N N . ASN A 1 185 ? -5.628 0.307 4.322 1.00 88.75 185 ASN A N 1
ATOM 1467 C CA . ASN A 1 185 ? -6.690 -0.587 4.758 1.00 88.75 185 ASN A CA 1
ATOM 1468 C C . ASN A 1 185 ? -6.121 -1.498 5.844 1.00 88.75 185 ASN A C 1
ATOM 1470 O O . ASN A 1 185 ? -4.947 -1.877 5.803 1.00 88.75 185 ASN A O 1
ATOM 1474 N N . HIS A 1 186 ? -6.924 -1.780 6.860 1.00 86.81 186 HIS A N 1
ATOM 1475 C CA . HIS A 1 186 ? -6.509 -2.632 7.960 1.00 86.81 186 HIS A CA 1
ATOM 1476 C C . HIS A 1 186 ? -6.704 -4.090 7.568 1.00 86.81 186 HIS A C 1
ATOM 1478 O O . HIS A 1 186 ? -7.755 -4.455 7.060 1.00 86.81 186 HIS A O 1
ATOM 1484 N N . TYR A 1 187 ? -5.727 -4.942 7.881 1.00 88.75 187 TYR A N 1
ATOM 1485 C CA . TYR A 1 187 ? -5.865 -6.387 7.686 1.00 88.75 187 TYR A CA 1
ATOM 1486 C C . TYR A 1 187 ? -6.900 -7.021 8.621 1.00 88.75 187 TYR A C 1
ATOM 1488 O O . TYR A 1 187 ? -7.391 -8.108 8.328 1.00 88.75 187 TYR A O 1
ATOM 1496 N N . PHE A 1 188 ? -7.222 -6.367 9.739 1.00 91.12 188 PHE A N 1
ATOM 1497 C CA . PHE A 1 188 ? -8.039 -6.943 10.797 1.00 91.12 188 PHE A CA 1
ATOM 1498 C C . PHE A 1 188 ? -9.134 -5.990 11.267 1.00 91.12 188 PHE A C 1
ATOM 1500 O O . PHE A 1 188 ? -8.926 -4.779 11.375 1.00 91.12 188 PHE A O 1
ATOM 1507 N N . THR A 1 189 ? -10.247 -6.588 11.671 1.00 89.25 189 THR A N 1
ATOM 1508 C CA . THR A 1 189 ? -11.342 -5.967 12.412 1.00 89.25 189 THR A CA 1
ATOM 1509 C C . THR A 1 189 ? -11.518 -6.722 13.736 1.00 89.25 189 THR A C 1
ATOM 1511 O O . THR A 1 189 ? -11.427 -7.955 13.751 1.00 89.25 189 THR A O 1
ATOM 1514 N N . PRO A 1 190 ? -11.764 -6.042 14.874 1.00 89.69 190 PRO A N 1
ATOM 1515 C CA . PRO A 1 190 ? -12.102 -6.726 16.120 1.00 89.69 190 PRO A CA 1
ATOM 1516 C C . PRO A 1 190 ? -13.324 -7.627 15.931 1.00 89.69 190 PRO A C 1
ATOM 1518 O O . PRO A 1 190 ? -14.325 -7.190 15.365 1.00 89.69 190 PRO A O 1
ATOM 1521 N N . ARG A 1 191 ? -13.297 -8.860 16.451 1.00 89.25 191 ARG A N 1
ATOM 1522 C CA . ARG A 1 191 ? -14.397 -9.828 16.272 1.00 89.25 191 ARG A CA 1
ATOM 1523 C C . ARG A 1 191 ? -15.754 -9.277 16.709 1.00 89.25 191 ARG A C 1
ATOM 1525 O O . ARG A 1 191 ? -16.761 -9.594 16.081 1.00 89.25 191 ARG A O 1
ATOM 1532 N N . SER A 1 192 ? -15.772 -8.439 17.747 1.00 86.75 192 SER A N 1
ATOM 1533 C CA . SER A 1 192 ? -16.965 -7.766 18.275 1.00 86.75 192 SER A CA 1
ATOM 1534 C C . SER A 1 192 ? -17.572 -6.711 17.340 1.00 86.75 192 SER A C 1
ATOM 1536 O O . SER A 1 192 ? -18.688 -6.264 17.587 1.00 86.75 192 SER A O 1
ATOM 1538 N N . GLN A 1 193 ? -16.853 -6.311 16.288 1.00 86.25 193 GLN A N 1
ATOM 1539 C CA . GLN A 1 193 ? -17.243 -5.296 15.304 1.00 86.25 193 GLN A CA 1
ATOM 1540 C C . GLN A 1 193 ? -17.364 -5.864 13.883 1.00 86.25 193 GLN A C 1
ATOM 1542 O O . GLN A 1 193 ? -17.426 -5.100 12.924 1.00 86.25 193 GLN A O 1
ATOM 1547 N N . ALA A 1 194 ? -17.395 -7.187 13.740 1.00 88.19 194 ALA A N 1
ATOM 1548 C CA . ALA A 1 194 ? -17.521 -7.854 12.452 1.00 88.19 194 ALA A CA 1
ATOM 1549 C C . ALA A 1 194 ? -18.775 -8.729 12.419 1.00 88.19 194 ALA A C 1
ATOM 1551 O O . ALA A 1 194 ? -19.043 -9.480 13.365 1.00 88.19 194 ALA A O 1
ATOM 1552 N N . SER A 1 195 ? -19.501 -8.695 11.306 1.00 89.50 195 SER A N 1
ATOM 1553 C CA . SER A 1 195 ? -20.586 -9.643 11.078 1.00 89.50 195 SER A CA 1
ATOM 1554 C C . SER A 1 195 ? -20.014 -11.019 10.694 1.00 89.50 195 SER A C 1
ATOM 1556 O O . SER A 1 195 ? -19.028 -11.066 9.959 1.00 89.50 195 SER A O 1
ATOM 1558 N N . PRO A 1 196 ? -20.540 -12.154 11.205 1.00 89.00 196 PRO A N 1
ATOM 1559 C CA . PRO A 1 196 ? -20.001 -13.484 10.892 1.00 89.00 196 PRO A CA 1
ATOM 1560 C C . PRO A 1 196 ? -19.973 -13.827 9.395 1.00 89.00 196 PRO A C 1
ATOM 1562 O O . PRO A 1 196 ? -19.064 -14.521 8.955 1.00 89.00 196 PRO A O 1
ATOM 1565 N N . ASP A 1 197 ? -20.955 -13.346 8.639 1.00 91.94 197 ASP A N 1
ATOM 1566 C CA . ASP A 1 197 ? -21.122 -13.526 7.192 1.00 91.94 197 ASP A CA 1
ATOM 1567 C C . ASP A 1 197 ? -20.092 -12.758 6.356 1.00 91.94 197 ASP A C 1
ATOM 1569 O O . ASP A 1 197 ? -19.809 -13.163 5.237 1.00 91.94 197 ASP A O 1
ATOM 1573 N N . GLN A 1 198 ? -19.477 -11.714 6.917 1.00 89.69 198 GLN A N 1
ATOM 1574 C CA . GLN A 1 198 ? -18.452 -10.915 6.240 1.00 89.69 198 GLN A CA 1
ATOM 1575 C C . GLN A 1 198 ? -17.031 -11.440 6.474 1.00 89.69 198 GLN A C 1
ATOM 1577 O O . GLN A 1 198 ? -16.074 -10.861 5.962 1.00 89.69 198 GLN A O 1
ATOM 1582 N N . ILE A 1 199 ? -16.856 -12.480 7.298 1.00 94.38 199 ILE A N 1
ATOM 1583 C CA . ILE A 1 199 ? -15.535 -13.017 7.638 1.00 94.38 199 ILE A CA 1
ATOM 1584 C C . ILE A 1 199 ? -15.025 -13.881 6.491 1.00 94.38 199 ILE A C 1
ATOM 1586 O O . ILE A 1 199 ? -15.627 -14.895 6.143 1.00 94.38 199 ILE A O 1
ATOM 1590 N N . ILE A 1 200 ? -13.852 -13.523 5.975 1.00 95.38 200 ILE A N 1
ATOM 1591 C CA . ILE A 1 200 ? -13.179 -14.239 4.892 1.00 95.38 200 ILE A CA 1
ATOM 1592 C C . ILE A 1 200 ? -11.756 -14.618 5.305 1.00 95.38 200 ILE A C 1
ATOM 1594 O O . ILE A 1 200 ? -11.155 -14.025 6.199 1.00 95.38 200 ILE A O 1
ATOM 1598 N N . SER A 1 201 ? -11.199 -15.636 4.651 1.00 93.50 201 SER A N 1
ATOM 1599 C CA . SER A 1 201 ? -9.799 -16.025 4.855 1.00 93.50 201 SER A CA 1
ATOM 1600 C C . SER A 1 201 ? -8.859 -15.134 4.045 1.00 93.50 201 SER A C 1
ATOM 1602 O O . SER A 1 201 ? -9.215 -14.687 2.955 1.00 93.50 201 SER A O 1
ATOM 1604 N N . PHE A 1 202 ? -7.630 -14.928 4.528 1.00 90.00 202 PHE A N 1
ATOM 1605 C CA . PHE A 1 202 ? -6.590 -14.296 3.716 1.00 90.00 202 PHE A CA 1
ATOM 1606 C C . PHE A 1 202 ? -6.303 -15.130 2.466 1.00 90.00 202 PHE A C 1
ATOM 1608 O O . PHE A 1 202 ? -6.197 -16.357 2.526 1.00 90.00 202 PHE A O 1
ATOM 1615 N N . SER A 1 203 ? -6.136 -14.464 1.324 1.00 85.38 203 SER A N 1
ATOM 1616 C CA . SER A 1 203 ? -5.704 -15.147 0.108 1.00 85.38 203 SER A CA 1
ATOM 1617 C C . SER A 1 203 ? -4.207 -15.466 0.162 1.00 85.38 203 SER A C 1
ATOM 1619 O O . SER A 1 203 ? -3.415 -14.743 0.771 1.00 85.38 203 SER A O 1
ATOM 1621 N N . PHE A 1 204 ? -3.791 -16.513 -0.556 1.00 77.75 204 PHE A N 1
ATOM 1622 C CA . PHE A 1 204 ? -2.378 -16.901 -0.659 1.00 77.75 204 PHE A CA 1
ATOM 1623 C C . PHE A 1 204 ? -1.482 -15.780 -1.218 1.00 77.75 204 PHE A C 1
ATOM 1625 O O . PHE A 1 204 ? -0.291 -15.725 -0.928 1.00 77.75 204 PHE A O 1
ATOM 1632 N N . ALA A 1 205 ? -2.035 -14.869 -2.026 1.00 73.19 205 ALA A N 1
ATOM 1633 C CA . ALA A 1 205 ? -1.279 -13.739 -2.557 1.00 73.19 205 ALA A CA 1
ATOM 1634 C C . ALA A 1 205 ? -0.900 -12.716 -1.471 1.00 73.19 205 ALA A C 1
ATOM 1636 O O . ALA A 1 205 ? 0.150 -12.082 -1.585 1.00 73.19 205 ALA A O 1
ATOM 1637 N N . ILE A 1 206 ? -1.747 -12.576 -0.446 1.00 80.00 206 ILE A N 1
ATOM 1638 C CA . ILE A 1 206 ? -1.585 -11.637 0.669 1.00 80.00 206 ILE A CA 1
ATOM 1639 C C . ILE A 1 206 ? -0.784 -12.267 1.807 1.00 80.00 206 ILE A C 1
ATOM 1641 O O . ILE A 1 206 ? 0.127 -11.629 2.336 1.00 80.00 206 ILE A O 1
ATOM 1645 N N . ASP A 1 207 ? -1.095 -13.519 2.150 1.00 82.44 207 ASP A N 1
ATOM 1646 C CA . ASP A 1 207 ? -0.506 -14.231 3.285 1.00 82.44 207 ASP A CA 1
ATOM 1647 C C . ASP A 1 207 ? 0.039 -15.620 2.891 1.00 82.44 207 ASP A C 1
ATOM 1649 O O . ASP A 1 207 ? -0.477 -16.649 3.330 1.00 82.44 207 ASP A O 1
ATOM 1653 N N . PRO A 1 208 ? 1.082 -15.689 2.042 1.00 75.69 208 PRO A N 1
ATOM 1654 C CA . PRO A 1 208 ? 1.633 -16.960 1.564 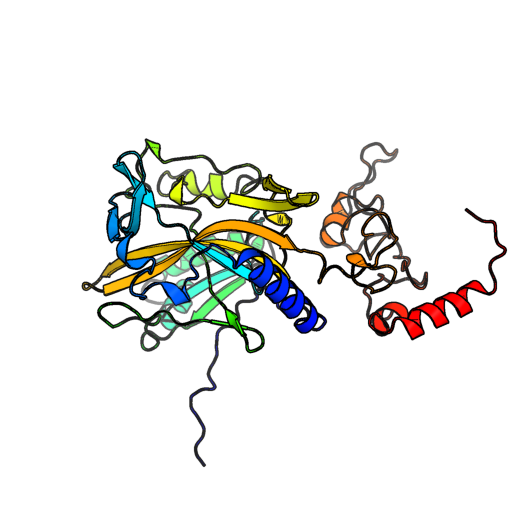1.00 75.69 208 PRO A CA 1
ATOM 1655 C C . PRO A 1 208 ? 2.254 -17.811 2.681 1.00 75.69 208 PRO A C 1
ATOM 1657 O O . PRO A 1 208 ? 2.338 -19.030 2.544 1.00 75.69 208 PRO A O 1
ATOM 1660 N N . ASP A 1 209 ? 2.684 -17.168 3.771 1.00 75.19 209 ASP A N 1
ATOM 1661 C CA . ASP A 1 209 ? 3.375 -17.794 4.901 1.00 75.19 209 ASP A CA 1
ATOM 1662 C C . ASP A 1 209 ? 2.440 -18.029 6.115 1.00 75.19 209 ASP A C 1
ATOM 1664 O O . ASP A 1 209 ? 2.894 -18.520 7.148 1.00 75.19 209 ASP A O 1
ATOM 1668 N N . GLY A 1 210 ? 1.144 -17.688 6.016 1.00 79.62 210 GLY A N 1
ATOM 1669 C CA . GLY A 1 210 ? 0.150 -17.898 7.084 1.00 79.62 210 GLY A CA 1
ATOM 1670 C C . GLY A 1 210 ? 0.338 -17.018 8.329 1.00 79.62 210 GLY A C 1
ATOM 1671 O O . GLY A 1 210 ? -0.115 -17.367 9.419 1.00 79.62 210 GLY A O 1
ATOM 1672 N N . ILE A 1 211 ? 1.037 -15.894 8.190 1.00 82.25 211 ILE A N 1
ATOM 1673 C CA . ILE A 1 211 ? 1.402 -14.968 9.267 1.00 82.25 211 ILE A CA 1
ATOM 1674 C C . ILE A 1 211 ? 0.177 -14.238 9.789 1.00 82.25 211 ILE A C 1
ATOM 1676 O O . ILE A 1 211 ? -0.036 -14.158 10.997 1.00 82.25 211 ILE A O 1
ATOM 1680 N N . LEU A 1 212 ? -0.605 -13.679 8.871 1.00 86.50 212 LEU A N 1
ATOM 1681 C CA . LEU A 1 212 ? -1.796 -12.916 9.212 1.00 86.50 212 LEU A CA 1
ATOM 1682 C C . LEU A 1 212 ? -2.894 -13.848 9.705 1.00 86.50 212 LEU A C 1
ATOM 1684 O O . LEU A 1 212 ? -3.570 -13.528 10.680 1.00 86.50 212 LEU A O 1
ATOM 1688 N N . ALA A 1 213 ? -3.004 -15.035 9.107 1.00 88.56 213 ALA A N 1
ATOM 1689 C CA . ALA A 1 213 ? -3.876 -16.091 9.599 1.00 88.56 213 ALA A CA 1
ATOM 1690 C C . ALA A 1 213 ? -3.533 -16.480 11.049 1.00 88.56 213 ALA A C 1
ATOM 1692 O O . ALA A 1 213 ? -4.438 -16.584 11.880 1.00 88.56 213 ALA A O 1
ATOM 1693 N N . ALA A 1 214 ? -2.245 -16.601 11.395 1.00 85.81 214 ALA A N 1
ATOM 1694 C CA . ALA A 1 214 ? -1.815 -16.893 12.764 1.00 85.81 214 ALA A CA 1
ATOM 1695 C C . ALA A 1 214 ? -2.239 -15.809 13.776 1.00 85.81 214 ALA A C 1
ATOM 1697 O O . ALA A 1 214 ? -2.511 -16.127 14.929 1.00 85.81 214 ALA A O 1
ATOM 1698 N N . CYS A 1 215 ? -2.369 -14.545 13.362 1.00 83.31 215 CYS A N 1
ATOM 1699 C CA . CYS A 1 215 ? -2.860 -13.469 14.232 1.00 83.31 215 CYS A CA 1
ATOM 1700 C C . CYS A 1 215 ? -4.364 -13.554 14.547 1.00 83.31 215 CYS A C 1
ATOM 1702 O O . CYS A 1 215 ? -4.836 -12.829 15.416 1.00 83.31 215 CYS A O 1
ATOM 1704 N N . THR A 1 216 ? -5.121 -14.414 13.859 1.00 88.44 216 THR A N 1
ATOM 1705 C CA . THR A 1 216 ? -6.573 -14.575 14.072 1.00 88.44 216 THR A CA 1
ATOM 1706 C C . THR A 1 216 ? -6.930 -15.768 14.966 1.00 88.44 216 THR A C 1
ATOM 1708 O O . THR A 1 216 ? -8.100 -15.976 15.285 1.00 88.44 216 THR A O 1
ATOM 1711 N N . THR A 1 217 ? -5.945 -16.563 15.405 1.00 86.56 217 THR A N 1
ATOM 1712 C CA . THR A 1 217 ? -6.194 -17.848 16.085 1.00 86.56 217 THR A CA 1
ATOM 1713 C C . THR A 1 217 ? -6.842 -17.718 17.459 1.00 86.56 217 THR A C 1
ATOM 1715 O O . THR A 1 217 ? -7.508 -18.650 17.902 1.00 86.56 217 THR A O 1
ATOM 1718 N N . ASP A 1 218 ? -6.652 -16.590 18.145 1.00 85.69 218 ASP A N 1
ATOM 1719 C CA . ASP A 1 218 ? -7.269 -16.332 19.453 1.00 85.69 218 ASP A CA 1
ATOM 1720 C C . ASP A 1 218 ? -8.735 -15.864 19.351 1.00 85.69 218 ASP A C 1
ATOM 1722 O O . ASP A 1 218 ? -9.410 -15.703 20.369 1.00 85.69 218 ASP A O 1
ATOM 1726 N N . GLY A 1 219 ? -9.238 -15.657 18.127 1.00 85.56 219 GLY A N 1
ATOM 1727 C CA . GLY A 1 219 ? -10.607 -15.230 17.848 1.00 85.56 219 GLY A CA 1
ATOM 1728 C C . GLY A 1 219 ? -10.914 -13.774 18.210 1.00 85.56 219 GLY A C 1
ATOM 1729 O O . GLY A 1 219 ? -12.074 -13.365 18.115 1.00 85.56 219 GLY A O 1
ATOM 1730 N N . THR A 1 220 ? -9.920 -12.979 18.619 1.00 88.62 220 THR A N 1
ATOM 1731 C CA . THR A 1 220 ? -10.109 -11.562 18.975 1.00 88.62 220 THR A CA 1
ATOM 1732 C C . THR A 1 220 ? -10.128 -10.654 17.748 1.00 88.62 220 THR A C 1
ATOM 1734 O O . THR A 1 220 ? -10.849 -9.650 17.724 1.00 88.62 220 THR A O 1
ATOM 1737 N N . LEU A 1 221 ? -9.384 -11.038 16.711 1.00 91.81 221 LEU A N 1
ATOM 1738 C CA . LEU A 1 221 ? -9.262 -10.348 15.433 1.00 91.81 221 LEU A CA 1
ATOM 1739 C C . LEU A 1 221 ? -9.733 -11.254 14.299 1.00 91.81 221 LEU A C 1
ATOM 1741 O O . LEU A 1 221 ? -9.474 -12.457 14.298 1.00 91.81 221 LEU A O 1
ATOM 1745 N N . VAL A 1 222 ? -10.405 -10.663 13.315 1.00 93.81 222 VAL A N 1
ATOM 1746 C CA . VAL A 1 222 ? -10.865 -11.356 12.108 1.00 93.81 222 VAL A CA 1
ATOM 1747 C C . VAL A 1 222 ? -10.542 -10.542 10.864 1.00 93.81 222 VAL A C 1
ATOM 1749 O O . VAL A 1 222 ? -10.437 -9.319 10.928 1.00 93.81 222 VAL A O 1
ATOM 1752 N N . HIS A 1 223 ? -10.391 -11.227 9.735 1.00 94.44 223 HIS A N 1
ATOM 1753 C CA . HIS A 1 223 ? -10.318 -10.603 8.420 1.00 94.44 223 HIS A CA 1
ATOM 1754 C C . HIS A 1 223 ? -11.707 -10.627 7.781 1.00 94.44 223 HIS A C 1
ATOM 1756 O O . HIS A 1 223 ? -12.416 -11.631 7.868 1.00 94.44 223 HIS A O 1
ATOM 1762 N N . THR A 1 224 ? -12.116 -9.513 7.185 1.00 94.06 224 THR A N 1
ATOM 1763 C CA . THR A 1 224 ? -13.443 -9.356 6.579 1.00 94.06 224 THR A CA 1
ATOM 1764 C C . THR A 1 224 ? -13.347 -8.870 5.141 1.00 94.06 224 THR A C 1
ATOM 1766 O O . THR A 1 224 ? -12.294 -8.389 4.725 1.00 94.06 224 THR A O 1
ATOM 1769 N N . GLU A 1 225 ? -14.443 -8.955 4.391 1.00 92.62 225 GLU A N 1
ATOM 1770 C CA . GLU A 1 225 ? -14.526 -8.410 3.028 1.00 92.62 225 GLU A CA 1
ATOM 1771 C C . GLU A 1 225 ? -14.113 -6.929 2.972 1.00 92.62 225 GLU A C 1
ATOM 1773 O O . GLU A 1 225 ? -13.373 -6.529 2.077 1.00 92.62 225 GLU A O 1
ATOM 1778 N N . ASP A 1 226 ? -14.473 -6.134 3.988 1.00 90.12 226 ASP A N 1
ATOM 1779 C CA . ASP A 1 226 ? -14.104 -4.714 4.091 1.00 90.12 226 ASP A CA 1
ATOM 1780 C C . ASP A 1 226 ? -12.586 -4.499 4.277 1.00 90.12 226 ASP A C 1
ATOM 1782 O O . ASP A 1 226 ? -12.045 -3.464 3.886 1.00 90.12 226 ASP A O 1
ATOM 1786 N N . ASN A 1 227 ? -11.876 -5.494 4.820 1.00 91.75 227 ASN A N 1
ATOM 1787 C CA . ASN A 1 227 ? -10.420 -5.476 4.987 1.00 91.75 227 ASN A CA 1
ATOM 1788 C C . ASN A 1 227 ? -9.663 -5.899 3.717 1.00 91.75 227 ASN A C 1
ATOM 1790 O O . ASN A 1 227 ? -8.432 -5.802 3.677 1.00 91.75 227 ASN A O 1
ATOM 1794 N N . SER A 1 228 ? -10.364 -6.420 2.707 1.00 92.56 228 SER A N 1
ATOM 1795 C CA . SER A 1 228 ? -9.746 -6.893 1.473 1.00 92.56 228 SER A CA 1
ATOM 1796 C C . SER A 1 228 ? -9.317 -5.720 0.591 1.00 92.56 228 SER A C 1
ATOM 1798 O O . SER A 1 228 ? -10.020 -4.716 0.468 1.00 92.56 228 SER A O 1
ATOM 1800 N N . VAL A 1 229 ? -8.147 -5.861 -0.034 1.00 94.38 229 VAL A N 1
ATOM 1801 C CA . VAL A 1 229 ? -7.653 -4.946 -1.066 1.00 94.38 229 VAL A CA 1
ATOM 1802 C C . VAL A 1 229 ? -7.371 -5.750 -2.321 1.00 94.38 229 VAL A C 1
ATOM 1804 O O . VAL A 1 229 ? -6.642 -6.746 -2.281 1.00 94.38 229 VAL A O 1
ATOM 1807 N N . GLU A 1 230 ? -7.919 -5.298 -3.439 1.00 95.12 230 GLU A N 1
ATOM 1808 C CA . GLU A 1 230 ? -7.730 -5.938 -4.734 1.00 95.12 230 GLU A CA 1
ATOM 1809 C C . GLU A 1 230 ? -6.532 -5.348 -5.486 1.00 95.12 230 GLU A C 1
ATOM 1811 O O . GLU A 1 230 ? -6.179 -4.176 -5.344 1.00 95.12 230 GLU A O 1
ATOM 1816 N N . TYR A 1 231 ? -5.878 -6.167 -6.306 1.00 92.75 231 TYR A N 1
ATOM 1817 C CA . TYR A 1 231 ? -4.655 -5.784 -7.004 1.00 92.75 231 TYR A CA 1
ATOM 1818 C C . TYR A 1 231 ? -4.739 -6.178 -8.470 1.00 92.75 231 TYR A C 1
ATOM 1820 O O . TYR A 1 231 ? -4.880 -7.360 -8.787 1.00 92.75 231 TYR A O 1
ATOM 1828 N N . TYR A 1 232 ? -4.593 -5.200 -9.361 1.00 94.94 232 TYR A N 1
ATOM 1829 C CA . TYR A 1 232 ? -4.751 -5.390 -10.800 1.00 94.94 232 TYR A CA 1
ATOM 1830 C C . TYR A 1 232 ? -3.568 -4.854 -11.600 1.00 94.94 232 TYR A C 1
ATOM 1832 O O . TYR A 1 232 ? -2.820 -3.987 -11.156 1.00 94.94 232 TYR A O 1
ATOM 1840 N N . GLU A 1 233 ? -3.421 -5.340 -12.823 1.00 90.81 233 GLU A N 1
ATOM 1841 C CA . GLU A 1 233 ? -2.611 -4.713 -13.859 1.00 90.81 233 GLU A CA 1
ATOM 1842 C C . GLU A 1 233 ? -3.478 -4.411 -15.068 1.00 90.81 233 GLU A C 1
ATOM 1844 O O . GLU A 1 233 ? -4.244 -5.259 -15.536 1.00 90.81 233 GLU A O 1
ATOM 1849 N N . ARG A 1 234 ? -3.334 -3.191 -15.579 1.00 89.81 234 ARG A N 1
ATOM 1850 C CA . ARG A 1 234 ? -4.013 -2.770 -16.794 1.00 89.81 234 ARG A CA 1
ATOM 1851 C C . ARG A 1 234 ? -3.174 -3.160 -18.004 1.00 89.81 234 ARG A C 1
ATOM 1853 O O . ARG A 1 234 ? -2.020 -2.755 -18.129 1.00 89.81 234 ARG A O 1
ATOM 1860 N N . TYR A 1 235 ? -3.796 -3.847 -18.950 1.00 82.88 235 TYR A N 1
ATOM 1861 C CA . TYR A 1 235 ? -3.244 -4.055 -20.281 1.00 82.88 235 TYR A CA 1
ATOM 1862 C C . TYR A 1 235 ? -4.093 -3.325 -21.313 1.00 82.88 235 TYR A C 1
ATOM 1864 O O . TYR A 1 235 ? -5.323 -3.340 -21.253 1.00 82.88 235 TYR A O 1
ATOM 1872 N N . GLN A 1 236 ? -3.417 -2.720 -22.282 1.00 76.44 236 GLN A N 1
ATOM 1873 C CA . GLN A 1 236 ? -4.049 -1.990 -23.368 1.00 76.44 236 GLN A CA 1
ATOM 1874 C C . GLN A 1 236 ? -3.772 -2.703 -24.692 1.00 76.44 236 GLN A C 1
ATOM 1876 O O . GLN A 1 236 ? -2.615 -2.879 -25.076 1.00 76.44 236 GLN A O 1
ATOM 1881 N N . GLU A 1 237 ? -4.837 -3.109 -25.380 1.00 73.19 237 GLU A N 1
ATOM 1882 C CA . GLU A 1 237 ? -4.784 -3.711 -26.713 1.00 73.19 237 GLU A CA 1
ATOM 1883 C C . GLU A 1 237 ? -5.665 -2.876 -27.653 1.00 73.19 237 GLU A C 1
ATOM 1885 O O . GLU A 1 237 ? -6.886 -3.028 -27.719 1.00 73.19 237 GLU A O 1
ATOM 1890 N N . GLY A 1 238 ? -5.040 -1.905 -28.327 1.00 72.88 238 GLY A N 1
ATOM 1891 C CA . GLY A 1 238 ? -5.757 -0.882 -29.093 1.00 72.88 238 GLY A CA 1
ATOM 1892 C C . GLY A 1 238 ? -6.605 0.015 -28.184 1.00 72.88 238 GLY A C 1
ATOM 1893 O O . GLY A 1 238 ? -6.082 0.638 -27.258 1.00 72.88 238 GLY A O 1
ATOM 1894 N N . GLU A 1 239 ? -7.911 0.074 -28.453 1.00 70.44 239 GLU A N 1
ATOM 1895 C CA . GLU A 1 239 ? -8.893 0.825 -27.652 1.00 70.44 239 GLU A CA 1
ATOM 1896 C C . GLU A 1 239 ? -9.449 0.023 -26.465 1.00 70.44 239 GLU A C 1
ATOM 1898 O O . GLU A 1 239 ? -10.070 0.593 -25.569 1.00 70.44 239 GLU A O 1
ATOM 1903 N N . LYS A 1 240 ? -9.225 -1.299 -26.421 1.00 76.56 240 LYS A N 1
ATOM 1904 C CA . LYS A 1 240 ? -9.727 -2.143 -25.334 1.00 76.56 240 LYS A CA 1
ATOM 1905 C C . LYS A 1 240 ? -8.749 -2.157 -24.166 1.00 76.56 240 LYS A C 1
ATOM 1907 O O . LYS A 1 240 ? -7.548 -2.384 -24.330 1.00 76.56 240 LYS A O 1
ATOM 1912 N N . GLN A 1 241 ? -9.296 -1.955 -22.973 1.00 81.81 241 GLN A N 1
ATOM 1913 C CA . GLN A 1 241 ? -8.581 -2.106 -21.714 1.00 81.81 241 GLN A CA 1
ATOM 1914 C C . GLN A 1 241 ? -9.027 -3.407 -21.048 1.00 81.81 241 GLN A C 1
ATOM 1916 O O . GLN A 1 241 ? -10.224 -3.675 -20.949 1.00 81.81 241 GLN A O 1
ATOM 1921 N N . ARG A 1 242 ? -8.063 -4.216 -20.602 1.00 87.75 242 ARG A N 1
ATOM 1922 C CA . ARG A 1 242 ? -8.312 -5.375 -19.735 1.00 87.75 242 ARG A CA 1
ATOM 1923 C C . ARG A 1 242 ? -7.573 -5.188 -18.417 1.00 87.75 242 ARG A C 1
ATOM 1925 O O . ARG A 1 242 ? -6.472 -4.635 -18.396 1.00 87.75 242 ARG A O 1
ATOM 1932 N N . TYR A 1 243 ? -8.174 -5.683 -17.348 1.00 91.25 243 TYR A N 1
ATOM 1933 C CA . TYR A 1 243 ? -7.613 -5.664 -16.005 1.00 91.25 243 TYR A CA 1
ATOM 1934 C C . TYR A 1 243 ? -7.445 -7.107 -15.554 1.00 91.25 243 TYR A C 1
ATOM 1936 O O . TYR A 1 243 ? -8.394 -7.886 -15.616 1.00 91.25 243 TYR A O 1
ATOM 1944 N N . GLU A 1 244 ? -6.237 -7.477 -15.143 1.00 90.12 244 GLU A N 1
ATOM 1945 C CA . GLU A 1 244 ? -5.955 -8.824 -14.644 1.00 90.12 244 GLU A CA 1
ATOM 1946 C C . GLU A 1 244 ? -5.497 -8.754 -13.199 1.00 90.12 244 GLU A C 1
ATOM 1948 O O . GLU A 1 244 ? -4.686 -7.896 -12.849 1.00 90.12 244 GLU A O 1
ATOM 1953 N N . ALA A 1 245 ? -6.012 -9.657 -12.366 1.00 89.94 245 ALA A N 1
ATOM 1954 C CA . ALA A 1 245 ? -5.593 -9.757 -10.979 1.00 89.94 245 ALA A CA 1
ATOM 1955 C C . ALA A 1 245 ? -4.109 -10.153 -10.898 1.00 89.94 245 ALA A C 1
ATOM 1957 O O . ALA A 1 245 ? -3.655 -11.074 -11.582 1.00 89.94 245 ALA A O 1
ATOM 1958 N N . ILE A 1 246 ? -3.352 -9.468 -10.044 1.00 84.56 246 ILE A N 1
ATOM 1959 C CA . ILE A 1 246 ? -1.916 -9.692 -9.853 1.00 84.56 246 ILE A CA 1
ATOM 1960 C C . ILE A 1 246 ? -1.567 -9.823 -8.373 1.00 84.56 246 ILE A C 1
ATOM 1962 O O . ILE A 1 246 ? -2.310 -9.411 -7.489 1.00 84.56 246 ILE A O 1
ATOM 1966 N N . ASN A 1 247 ? -0.387 -10.374 -8.092 1.00 79.25 247 ASN A N 1
ATOM 1967 C CA . ASN A 1 247 ? 0.142 -10.374 -6.735 1.00 79.25 247 ASN A CA 1
ATOM 1968 C C . ASN A 1 247 ? 0.682 -8.970 -6.366 1.00 79.25 247 ASN A C 1
ATOM 1970 O O . ASN A 1 247 ? 1.448 -8.403 -7.159 1.00 79.25 247 ASN A O 1
ATOM 1974 N N . PRO A 1 248 ? 0.372 -8.435 -5.167 1.00 81.25 248 PRO A N 1
ATOM 1975 C CA . PRO A 1 248 ? 0.835 -7.120 -4.707 1.00 81.25 248 PRO A CA 1
ATOM 1976 C C . PRO A 1 248 ? 2.363 -6.957 -4.705 1.00 81.25 248 PRO A C 1
ATOM 1978 O O . PRO A 1 248 ? 2.868 -5.851 -4.883 1.00 81.25 248 PRO A O 1
ATOM 1981 N N . ILE A 1 249 ? 3.129 -8.053 -4.630 1.00 73.81 249 ILE A N 1
ATOM 1982 C CA . ILE A 1 249 ? 4.601 -8.049 -4.725 1.00 73.81 249 ILE A CA 1
ATOM 1983 C C . ILE A 1 249 ? 5.143 -7.464 -6.044 1.00 73.81 249 ILE A C 1
ATOM 1985 O O . ILE A 1 249 ? 6.355 -7.230 -6.187 1.00 73.81 249 ILE A O 1
ATOM 1989 N N . LYS A 1 250 ? 4.272 -7.307 -7.046 1.00 74.50 250 LYS A N 1
ATOM 1990 C CA . LYS A 1 250 ? 4.608 -6.731 -8.344 1.00 74.50 250 LYS A CA 1
ATOM 1991 C C . LYS A 1 250 ? 4.791 -5.211 -8.274 1.00 74.50 250 LYS A C 1
ATOM 1993 O O . LYS A 1 250 ? 5.648 -4.717 -9.014 1.00 74.50 250 LYS A O 1
ATOM 1998 N N . PHE A 1 251 ? 4.066 -4.526 -7.384 1.00 81.06 251 PHE A N 1
ATOM 1999 C CA . PHE A 1 251 ? 4.147 -3.077 -7.188 1.00 81.06 251 PHE A CA 1
ATOM 2000 C C . PHE A 1 251 ? 5.471 -2.661 -6.551 1.00 81.06 251 PHE A C 1
ATOM 2002 O O . PHE A 1 251 ? 6.060 -3.376 -5.732 1.00 81.06 251 PHE A O 1
ATOM 2009 N N . ARG A 1 252 ? 5.942 -1.477 -6.932 1.00 75.75 252 ARG A N 1
ATOM 2010 C CA . ARG A 1 252 ? 7.146 -0.844 -6.398 1.00 75.75 252 ARG A CA 1
ATOM 2011 C C . ARG A 1 252 ? 6.922 0.631 -6.202 1.00 75.75 252 ARG A C 1
ATOM 2013 O O . ARG A 1 252 ? 6.117 1.260 -6.880 1.00 75.75 252 ARG A O 1
ATOM 2020 N N . ILE A 1 253 ? 7.740 1.181 -5.319 1.00 79.44 253 ILE A N 1
ATOM 2021 C CA . ILE A 1 253 ? 7.919 2.619 -5.235 1.00 79.44 253 ILE A CA 1
ATOM 2022 C C . ILE A 1 253 ? 8.421 3.112 -6.586 1.00 79.44 253 ILE A C 1
ATOM 2024 O O . ILE A 1 253 ? 9.344 2.549 -7.177 1.00 79.44 253 ILE A O 1
ATOM 2028 N N . GLY A 1 254 ? 7.727 4.125 -7.070 1.00 78.44 254 GLY A N 1
ATOM 2029 C CA . GLY A 1 254 ? 7.828 4.680 -8.389 1.00 78.44 254 GLY A CA 1
ATOM 2030 C C . GLY A 1 254 ? 6.654 4.324 -9.291 1.00 78.44 254 GLY A C 1
ATOM 2031 O O . GLY A 1 254 ? 6.226 5.179 -10.051 1.00 78.44 254 GLY A O 1
ATOM 2032 N N . ASP A 1 255 ? 6.126 3.100 -9.245 1.00 84.44 255 ASP A N 1
ATOM 2033 C CA . ASP A 1 255 ? 5.154 2.654 -10.252 1.00 84.44 255 ASP A CA 1
ATOM 2034 C C . ASP A 1 255 ? 3.971 3.636 -10.377 1.00 84.44 255 ASP A C 1
ATOM 2036 O O . ASP A 1 255 ? 3.464 4.151 -9.373 1.00 84.44 255 ASP A O 1
ATOM 2040 N N . ILE A 1 256 ? 3.538 3.900 -11.617 1.00 89.69 256 ILE A N 1
ATOM 2041 C CA . ILE A 1 256 ? 2.325 4.681 -11.863 1.00 89.69 256 ILE A CA 1
ATOM 2042 C C . ILE A 1 256 ? 1.149 3.741 -11.649 1.00 89.69 256 ILE A C 1
ATOM 2044 O O . ILE A 1 256 ? 0.991 2.734 -12.353 1.00 89.69 256 ILE A O 1
ATOM 2048 N N . ALA A 1 257 ? 0.326 4.083 -10.671 1.00 92.88 257 ALA A N 1
ATOM 2049 C CA . ALA A 1 257 ? -0.793 3.273 -10.250 1.00 92.88 257 ALA A CA 1
ATOM 2050 C C . ALA A 1 257 ? -2.072 4.102 -10.160 1.00 92.88 257 ALA A C 1
ATOM 2052 O O . ALA A 1 257 ? -2.062 5.325 -10.021 1.00 92.88 257 ALA A O 1
ATOM 2053 N N . GLU A 1 258 ? -3.186 3.395 -10.238 1.00 93.75 258 GLU A N 1
ATOM 2054 C CA . GLU A 1 258 ? -4.509 3.902 -9.932 1.00 93.75 258 GLU A CA 1
ATOM 2055 C C . GLU A 1 258 ? -5.001 3.227 -8.666 1.00 93.75 258 GLU A C 1
ATOM 2057 O O . GLU A 1 258 ? -5.168 2.008 -8.631 1.00 93.75 258 GLU A O 1
ATOM 2062 N N . ALA A 1 259 ? -5.207 4.020 -7.627 1.00 93.88 259 ALA A N 1
ATOM 2063 C CA . ALA A 1 259 ? -5.838 3.578 -6.406 1.00 93.88 259 ALA A CA 1
ATOM 2064 C C . ALA A 1 259 ? -7.347 3.794 -6.511 1.00 93.88 259 ALA A C 1
ATOM 2066 O O . ALA A 1 259 ? -7.811 4.873 -6.877 1.00 93.88 259 ALA A O 1
ATOM 2067 N N . GLN A 1 260 ? -8.105 2.768 -6.163 1.00 94.50 260 GLN A N 1
ATOM 2068 C CA . GLN A 1 260 ? -9.516 2.888 -5.847 1.00 94.50 260 GLN A CA 1
ATOM 2069 C C . GLN A 1 260 ? -9.633 3.097 -4.345 1.00 94.50 260 GLN A C 1
ATOM 2071 O O . GLN A 1 260 ? -9.161 2.267 -3.564 1.00 94.50 260 GLN A O 1
ATOM 2076 N N . VAL A 1 261 ? -10.222 4.217 -3.948 1.00 92.19 261 VAL A N 1
ATOM 2077 C CA . VAL A 1 261 ? -10.336 4.628 -2.552 1.00 92.19 261 VAL A CA 1
ATOM 2078 C C . VAL A 1 261 ? -11.772 4.921 -2.182 1.00 92.19 261 VAL A C 1
ATOM 2080 O O . VAL A 1 261 ? -12.538 5.440 -2.990 1.00 92.19 261 VAL A O 1
ATOM 2083 N N . SER A 1 262 ? -12.115 4.652 -0.935 1.00 91.56 262 SER A N 1
ATOM 2084 C CA . SER A 1 262 ? -13.334 5.162 -0.331 1.00 91.56 262 SER A CA 1
ATOM 2085 C C . SER A 1 262 ? -13.012 6.041 0.869 1.00 91.56 262 SER A C 1
ATOM 2087 O O . SER A 1 262 ? -11.917 5.999 1.435 1.00 91.56 262 SER A O 1
ATOM 2089 N N . PHE A 1 263 ? -13.968 6.888 1.231 1.00 86.81 263 PHE A N 1
ATOM 2090 C CA . PHE A 1 263 ? -13.850 7.785 2.370 1.00 86.81 263 PHE A CA 1
ATOM 2091 C C . PHE A 1 263 ? -14.790 7.301 3.460 1.00 86.81 263 PHE A C 1
ATOM 2093 O O . PHE A 1 263 ? -16.001 7.197 3.246 1.00 86.81 263 PHE A O 1
ATOM 2100 N N . ILE A 1 264 ? -14.225 7.020 4.631 1.00 86.81 264 ILE A N 1
ATOM 2101 C CA . ILE A 1 264 ? -15.006 6.658 5.811 1.00 86.81 264 ILE A CA 1
ATOM 2102 C C . ILE A 1 264 ? -14.774 7.672 6.919 1.00 86.81 264 ILE A C 1
ATOM 2104 O O . ILE A 1 264 ? -13.693 8.246 7.030 1.00 86.81 264 ILE A O 1
ATOM 2108 N N . VAL A 1 265 ? -15.767 7.857 7.778 1.00 84.44 265 VAL A N 1
ATOM 2109 C CA . VAL A 1 265 ? -15.651 8.666 8.988 1.00 84.44 265 VAL A CA 1
ATOM 2110 C C . VAL A 1 265 ? -15.908 7.785 10.200 1.00 84.44 265 VAL A C 1
ATOM 2112 O O . VAL A 1 265 ? -16.978 7.198 10.356 1.00 84.44 265 VAL A O 1
ATOM 2115 N N . ILE A 1 266 ? -14.925 7.701 11.088 1.00 81.31 266 ILE A N 1
ATOM 2116 C CA . ILE A 1 266 ? -15.048 6.991 12.359 1.00 81.31 266 ILE A CA 1
ATOM 2117 C C . ILE A 1 266 ? -15.303 7.977 13.493 1.00 81.31 266 ILE A C 1
ATOM 2119 O O . ILE A 1 266 ? -14.762 9.087 13.523 1.00 81.31 266 ILE A O 1
ATOM 2123 N N . ARG A 1 267 ? -16.125 7.558 14.455 1.00 76.50 267 ARG A N 1
ATOM 2124 C CA . ARG A 1 267 ? -16.372 8.328 15.673 1.00 76.50 267 ARG A CA 1
ATOM 2125 C C . ARG A 1 267 ? -15.316 7.993 16.720 1.00 76.50 267 ARG A C 1
ATOM 2127 O O . ARG A 1 267 ? -15.129 6.837 17.090 1.00 76.50 267 ARG A O 1
ATOM 2134 N N . LEU A 1 268 ? -14.661 9.027 17.220 1.00 73.44 268 LEU A N 1
ATOM 2135 C CA . LEU A 1 268 ? -13.710 8.985 18.320 1.00 73.44 268 LEU A CA 1
ATOM 2136 C C . LEU A 1 268 ? -14.407 9.332 19.647 1.00 73.44 268 LEU A C 1
ATOM 2138 O O . LEU A 1 268 ? -15.589 9.689 19.702 1.00 73.44 268 LEU A O 1
ATOM 2142 N N . LYS A 1 269 ? -13.658 9.237 20.752 1.00 68.75 269 LYS A N 1
ATOM 2143 C CA . LYS A 1 269 ? -14.115 9.713 22.067 1.00 68.75 269 LYS A CA 1
ATOM 2144 C C . LYS A 1 269 ? -14.434 11.216 22.010 1.00 68.75 269 LYS A C 1
ATOM 2146 O O . LYS A 1 269 ? -13.902 11.938 21.172 1.00 68.75 269 LYS A O 1
ATOM 2151 N N . GLU A 1 270 ? -15.301 11.679 22.912 1.00 74.56 270 GLU A N 1
ATOM 2152 C CA . GLU A 1 270 ? -15.673 13.102 23.045 1.00 74.56 270 GLU A CA 1
ATOM 2153 C C . GLU A 1 270 ? -16.354 13.719 21.806 1.00 74.56 270 GLU A C 1
ATOM 2155 O O . GLU A 1 270 ? -16.175 14.900 21.535 1.00 74.56 270 GLU A O 1
ATOM 2160 N N . GLN A 1 271 ? -17.149 12.944 21.052 1.00 69.38 271 GLN A N 1
ATOM 2161 C CA . GLN A 1 271 ? -17.871 13.433 19.856 1.00 69.38 271 GLN A CA 1
ATOM 2162 C C . GLN A 1 271 ? -16.959 13.977 18.743 1.00 69.38 271 GLN A C 1
ATOM 2164 O O . GLN A 1 271 ? -17.376 14.816 17.948 1.00 69.38 271 GLN A O 1
ATOM 2169 N N . LYS A 1 272 ? -15.715 13.502 18.678 1.00 68.62 272 LYS A N 1
ATOM 2170 C CA . LYS A 1 272 ? -14.776 13.845 17.606 1.00 68.62 272 LYS A CA 1
ATOM 2171 C C . LYS A 1 272 ? -14.910 12.838 16.469 1.00 68.62 272 LYS A C 1
ATOM 2173 O O . LYS A 1 272 ? -15.183 11.666 16.720 1.00 68.62 272 LYS A O 1
ATOM 2178 N N . TYR A 1 273 ? -14.703 13.278 15.236 1.00 73.81 273 TYR A N 1
ATOM 2179 C CA . TYR A 1 273 ? -14.817 12.439 14.045 1.00 73.81 273 TYR A CA 1
ATOM 2180 C C . TYR A 1 273 ? -13.530 12.517 13.232 1.00 73.81 273 TYR A C 1
ATOM 2182 O O . TYR A 1 273 ? -12.966 13.601 13.079 1.00 73.81 273 TYR A O 1
ATOM 2190 N N . LYS A 1 274 ? -13.074 11.372 12.720 1.00 75.31 274 LYS A N 1
ATOM 2191 C CA . LYS A 1 274 ? -11.884 11.281 11.869 1.00 75.31 274 LYS A CA 1
ATOM 2192 C C . LYS A 1 274 ? -12.242 10.650 10.537 1.00 75.31 274 LYS A C 1
ATOM 2194 O O . LYS A 1 274 ? -12.821 9.565 10.514 1.00 75.31 274 LYS A O 1
ATOM 2199 N N . MET A 1 275 ? -11.872 11.323 9.453 1.00 82.25 275 MET A N 1
ATOM 2200 C CA . MET A 1 275 ? -11.964 10.772 8.108 1.00 82.25 275 MET A CA 1
ATOM 2201 C C . MET A 1 275 ? -10.736 9.902 7.821 1.00 82.25 275 MET A C 1
ATOM 2203 O O . MET A 1 275 ? -9.611 10.291 8.130 1.00 82.25 275 MET A O 1
ATOM 2207 N N . LEU A 1 276 ? -10.950 8.735 7.226 1.00 82.56 276 LEU A N 1
ATOM 2208 C CA . LEU A 1 276 ? -9.906 7.839 6.745 1.00 82.56 276 LEU A CA 1
ATOM 2209 C C . LEU A 1 276 ? -10.100 7.604 5.247 1.00 82.56 276 LEU A C 1
ATOM 2211 O O . LEU A 1 276 ? -11.232 7.466 4.777 1.00 82.56 276 LEU A O 1
ATOM 2215 N N . ILE A 1 277 ? -8.986 7.544 4.520 1.00 86.69 277 ILE A N 1
ATOM 2216 C CA . ILE A 1 277 ? -8.956 7.187 3.102 1.00 86.69 277 ILE A CA 1
ATOM 2217 C C . ILE A 1 277 ? -8.638 5.697 3.021 1.00 86.69 277 ILE A C 1
ATOM 2219 O O . ILE A 1 277 ? -7.501 5.278 3.264 1.00 86.69 277 ILE A O 1
ATOM 2223 N N . VAL A 1 278 ? -9.665 4.906 2.727 1.00 89.81 278 VAL A N 1
ATOM 2224 C CA . VAL A 1 278 ? -9.581 3.449 2.696 1.00 89.81 278 VAL A CA 1
ATOM 2225 C C . VAL A 1 278 ? -9.210 2.994 1.299 1.00 89.81 278 VAL A C 1
ATOM 2227 O O . VAL A 1 278 ? -9.910 3.294 0.336 1.00 89.81 278 VAL A O 1
ATOM 2230 N N . MET A 1 279 ? -8.110 2.259 1.175 1.00 92.81 279 MET A N 1
ATOM 2231 C CA . MET A 1 279 ? -7.723 1.652 -0.098 1.00 92.81 279 MET A CA 1
ATOM 2232 C C . MET A 1 279 ? -8.583 0.408 -0.364 1.00 92.81 279 MET A C 1
ATOM 2234 O O . MET A 1 279 ? -8.605 -0.510 0.453 1.00 92.81 279 MET A O 1
ATOM 2238 N N . ARG A 1 280 ? -9.267 0.371 -1.511 1.00 95.38 280 ARG A N 1
ATOM 2239 C CA . ARG A 1 280 ? -10.108 -0.752 -1.964 1.00 95.38 280 ARG A CA 1
ATOM 2240 C C . ARG A 1 280 ? -9.426 -1.585 -3.038 1.00 95.38 280 ARG A C 1
ATOM 2242 O O . ARG A 1 280 ? -9.425 -2.807 -2.960 1.00 95.38 280 ARG A O 1
ATOM 2249 N N . ALA A 1 281 ? -8.770 -0.927 -3.987 1.00 96.12 281 ALA A N 1
ATOM 2250 C CA . ALA A 1 281 ? -7.962 -1.612 -4.981 1.00 96.12 281 ALA A CA 1
ATOM 2251 C C . ALA A 1 281 ? -6.762 -0.774 -5.411 1.00 96.12 281 ALA A C 1
ATOM 2253 O O . ALA A 1 281 ? -6.757 0.453 -5.288 1.00 96.12 281 ALA A O 1
ATOM 2254 N N . LEU A 1 282 ? -5.757 -1.439 -5.969 1.00 95.44 282 LEU A N 1
ATOM 2255 C CA . LEU A 1 282 ? -4.621 -0.798 -6.609 1.00 95.44 282 LEU A CA 1
ATOM 2256 C C . LEU A 1 282 ? -4.363 -1.438 -7.971 1.00 95.44 282 LEU A C 1
ATOM 2258 O O . LEU A 1 282 ? -4.163 -2.645 -8.083 1.00 95.44 282 LEU A O 1
ATOM 2262 N N . THR A 1 283 ? -4.334 -0.617 -9.013 1.00 95.56 283 THR A N 1
ATOM 2263 C CA . THR A 1 283 ? -4.096 -1.052 -10.388 1.00 95.56 283 THR A CA 1
ATOM 2264 C C . THR A 1 283 ? -2.776 -0.502 -10.898 1.00 95.56 283 THR A C 1
ATOM 2266 O O . THR A 1 283 ? -2.577 0.710 -10.940 1.00 95.56 283 THR A O 1
ATOM 2269 N N . LEU A 1 284 ? -1.882 -1.377 -11.351 1.00 91.75 284 LEU A N 1
ATOM 2270 C CA . LEU A 1 284 ? -0.662 -0.991 -12.045 1.00 91.75 284 LEU A CA 1
ATOM 2271 C C . LEU A 1 284 ? -1.023 -0.476 -13.443 1.00 91.75 284 LEU A C 1
ATOM 2273 O O . LEU A 1 284 ? -1.505 -1.240 -14.284 1.00 91.75 284 LEU A O 1
ATOM 2277 N N . LEU A 1 285 ? -0.799 0.817 -13.683 1.00 89.88 285 LEU A N 1
ATOM 2278 C CA . LEU A 1 285 ? -1.054 1.444 -14.980 1.00 89.88 285 LEU A CA 1
ATOM 2279 C C . LEU A 1 285 ? 0.180 1.431 -15.866 1.00 89.88 285 LEU A C 1
ATOM 2281 O O . LEU A 1 285 ? 0.058 1.218 -17.074 1.00 89.88 285 LEU A O 1
ATOM 2285 N N . ASP A 1 286 ? 1.339 1.702 -15.267 1.00 82.81 286 ASP A N 1
ATOM 2286 C CA . ASP A 1 286 ? 2.602 1.763 -15.976 1.00 82.81 286 ASP A CA 1
ATOM 2287 C C . ASP A 1 286 ? 3.790 1.538 -15.030 1.00 82.81 286 ASP A C 1
ATOM 2289 O O . ASP A 1 286 ? 4.010 2.278 -14.072 1.00 82.81 286 ASP A O 1
ATOM 2293 N N . SER A 1 287 ? 4.580 0.508 -15.334 1.00 75.06 287 SER A N 1
ATOM 2294 C CA . SER A 1 287 ? 5.858 0.206 -14.664 1.00 75.06 287 SER A CA 1
ATOM 2295 C C . SER A 1 287 ? 7.077 0.554 -15.529 1.00 75.06 287 SER A C 1
ATOM 2297 O O . SER A 1 287 ? 8.226 0.255 -15.188 1.00 75.06 287 SER A O 1
ATOM 2299 N N . SER A 1 288 ? 6.827 1.146 -16.695 1.00 66.44 288 SER A N 1
ATOM 2300 C CA . SER A 1 288 ? 7.782 1.371 -17.769 1.00 66.44 288 SER A CA 1
ATOM 2301 C C . SER A 1 288 ? 8.683 2.610 -17.634 1.00 66.44 288 SER A C 1
ATOM 2303 O O . SER A 1 288 ? 9.825 2.511 -18.104 1.00 66.44 288 SER A O 1
ATOM 2305 N N . PRO A 1 289 ? 8.297 3.715 -16.949 1.00 52.84 289 PRO A N 1
ATOM 2306 C CA . PRO A 1 289 ? 9.173 4.876 -16.787 1.00 52.84 289 PRO A CA 1
ATOM 2307 C C . PRO A 1 289 ? 10.410 4.565 -15.924 1.00 52.84 289 PRO A C 1
ATOM 2309 O O . PRO A 1 289 ? 11.353 5.348 -15.888 1.00 52.84 289 PRO A O 1
ATOM 2312 N N . LEU A 1 290 ? 10.425 3.417 -15.231 1.00 52.62 290 LEU A N 1
ATOM 2313 C CA . LEU A 1 290 ? 11.180 3.243 -13.981 1.00 52.62 290 LEU A CA 1
ATOM 2314 C C . LEU A 1 290 ? 12.061 2.014 -13.935 1.00 52.62 290 LEU A C 1
ATOM 2316 O O . LEU A 1 290 ? 12.942 1.889 -13.088 1.00 52.62 290 LEU A O 1
ATOM 2320 N N . ARG A 1 291 ? 11.849 1.085 -14.859 1.00 58.00 291 ARG A N 1
ATOM 2321 C CA . ARG A 1 291 ? 12.721 -0.071 -14.991 1.00 58.00 291 ARG A CA 1
ATOM 2322 C C . ARG A 1 291 ? 13.786 0.303 -16.008 1.00 58.00 291 ARG A C 1
ATOM 2324 O O . ARG A 1 291 ? 13.540 0.325 -17.207 1.00 58.00 291 ARG A O 1
ATOM 2331 N N . ARG A 1 292 ? 14.993 0.628 -15.551 1.00 59.28 292 ARG A N 1
ATOM 2332 C CA . ARG A 1 292 ? 16.145 0.723 -16.456 1.00 59.28 292 ARG A CA 1
ATOM 2333 C C . ARG A 1 292 ? 16.681 -0.675 -16.723 1.00 59.28 292 ARG A C 1
ATOM 2335 O O . ARG A 1 292 ? 16.759 -1.523 -15.834 1.00 59.28 292 ARG A O 1
ATOM 2342 N N . CYS A 1 293 ? 17.030 -0.950 -17.973 1.00 66.38 293 CYS A N 1
ATOM 2343 C CA . CYS A 1 293 ? 17.681 -2.205 -18.307 1.00 66.38 293 CYS A CA 1
ATOM 2344 C C . CYS A 1 293 ? 19.066 -2.237 -17.653 1.00 66.38 293 CYS A C 1
ATOM 2346 O O . CYS A 1 293 ? 19.909 -1.401 -17.973 1.00 66.38 293 CYS A O 1
ATOM 2348 N N . TRP A 1 294 ? 19.351 -3.247 -16.827 1.00 64.31 294 TRP A N 1
ATOM 2349 C CA . TRP A 1 294 ? 20.679 -3.426 -16.224 1.00 64.31 294 TRP A CA 1
ATOM 2350 C C . TRP A 1 294 ? 21.813 -3.552 -17.250 1.00 64.31 294 TRP A C 1
ATOM 2352 O O . TRP A 1 294 ? 22.969 -3.348 -16.893 1.00 64.31 294 TRP A O 1
ATOM 2362 N N . LYS A 1 295 ? 21.490 -3.864 -18.514 1.00 63.00 295 LYS A N 1
ATOM 2363 C CA . LYS A 1 295 ? 22.453 -4.014 -19.612 1.00 63.00 295 LYS A CA 1
ATOM 2364 C C . LYS A 1 295 ? 22.891 -2.689 -20.266 1.00 63.00 295 LYS A C 1
ATOM 2366 O O . LYS A 1 295 ? 23.958 -2.580 -20.870 1.00 63.00 295 LYS A O 1
ATOM 2371 N N . TRP A 1 296 ? 22.026 -1.682 -20.233 1.00 64.50 296 TRP A N 1
ATOM 2372 C CA . TRP A 1 296 ? 22.192 -0.492 -21.074 1.00 64.50 296 TRP A CA 1
ATOM 2373 C C . TRP A 1 296 ? 21.747 0.805 -20.405 1.00 64.50 296 TRP A C 1
ATOM 2375 O O . TRP A 1 296 ? 21.855 1.857 -21.022 1.00 64.50 296 TRP A O 1
ATOM 2385 N N . GLY A 1 297 ? 21.203 0.744 -19.189 1.00 61.06 297 GLY A N 1
ATOM 2386 C CA . GLY A 1 297 ? 20.750 1.913 -18.440 1.00 61.06 297 GLY A CA 1
ATOM 2387 C C . GLY A 1 297 ? 19.543 2.634 -19.041 1.00 61.06 297 GLY A C 1
ATOM 2388 O O . GLY A 1 297 ? 19.004 3.522 -18.398 1.00 61.06 297 GLY A O 1
ATOM 2389 N N . HIS A 1 298 ? 19.068 2.274 -20.237 1.00 59.16 298 HIS A N 1
ATOM 2390 C CA . HIS A 1 298 ? 17.911 2.928 -20.846 1.00 59.16 298 HIS A CA 1
ATOM 2391 C C . HIS A 1 298 ? 16.595 2.460 -20.194 1.00 59.16 298 HIS A C 1
ATOM 2393 O O . HIS A 1 298 ? 16.535 1.342 -19.662 1.00 59.16 298 HIS A O 1
ATOM 2399 N N . PRO A 1 299 ? 15.513 3.247 -20.306 1.00 57.75 299 PRO A N 1
ATOM 2400 C CA . PRO A 1 299 ? 14.168 2.816 -19.923 1.00 57.75 299 PRO A CA 1
ATOM 2401 C C . PRO A 1 299 ? 13.790 1.477 -20.573 1.00 57.75 299 PRO A C 1
ATOM 2403 O O . PRO A 1 299 ? 14.146 1.229 -21.728 1.00 57.75 299 PRO A O 1
ATOM 2406 N N . THR A 1 300 ? 13.071 0.598 -19.876 1.00 59.41 300 THR A N 1
ATOM 2407 C CA . THR A 1 300 ? 12.666 -0.722 -20.396 1.00 59.41 300 THR A CA 1
ATOM 2408 C C . THR A 1 300 ? 11.851 -0.624 -21.675 1.00 59.41 300 THR A C 1
ATOM 2410 O O . THR A 1 300 ? 11.942 -1.521 -22.504 1.00 59.41 300 THR A O 1
ATOM 2413 N N . VAL A 1 301 ? 11.130 0.479 -21.886 1.00 50.91 301 VAL A N 1
ATOM 2414 C CA . VAL A 1 301 ? 10.402 0.745 -23.138 1.00 50.91 301 VAL A CA 1
ATOM 2415 C C . VAL A 1 301 ? 11.313 0.815 -24.364 1.00 50.91 301 VAL A C 1
ATOM 2417 O O . VAL A 1 301 ? 10.907 0.452 -25.460 1.00 50.91 301 VAL A O 1
ATOM 2420 N N . ALA A 1 302 ? 12.565 1.240 -24.185 1.00 55.69 302 ALA A N 1
ATOM 2421 C CA . ALA A 1 302 ? 13.570 1.298 -25.244 1.00 55.69 302 ALA A CA 1
ATOM 2422 C C . ALA A 1 302 ? 14.409 0.005 -25.327 1.00 55.69 302 ALA A C 1
ATOM 2424 O O . ALA A 1 302 ? 15.357 -0.080 -26.113 1.00 55.69 302 ALA A O 1
ATOM 2425 N N . CYS A 1 303 ? 14.083 -1.003 -24.509 1.00 64.12 303 CYS A N 1
ATOM 2426 C CA . CYS A 1 303 ? 14.851 -2.231 -24.381 1.00 64.12 303 CYS A CA 1
ATOM 2427 C C . CYS A 1 303 ? 14.566 -3.223 -25.494 1.00 64.12 303 CYS A C 1
ATOM 2429 O O . CYS A 1 303 ? 13.466 -3.744 -25.622 1.00 64.12 303 CYS A O 1
ATOM 2431 N N . LYS A 1 304 ? 15.617 -3.587 -26.233 1.00 65.81 304 LYS A N 1
ATOM 2432 C CA . LYS A 1 304 ? 15.571 -4.701 -27.190 1.00 65.81 304 LYS A CA 1
ATOM 2433 C C . LYS A 1 304 ? 15.840 -6.067 -26.547 1.00 65.81 304 LYS A C 1
ATOM 2435 O O . LYS A 1 304 ? 15.791 -7.083 -27.237 1.00 65.81 304 LYS A O 1
ATOM 2440 N N . ALA A 1 305 ? 16.180 -6.121 -25.255 1.00 64.06 305 ALA A N 1
ATOM 2441 C CA . ALA A 1 305 ? 16.339 -7.395 -24.560 1.00 64.06 305 ALA A CA 1
ATOM 2442 C C . ALA A 1 305 ? 14.958 -7.984 -24.265 1.00 64.06 305 ALA A C 1
ATOM 2444 O O . ALA A 1 305 ? 14.084 -7.292 -23.754 1.00 64.06 305 ALA A O 1
ATOM 2445 N N . LYS A 1 306 ? 14.789 -9.281 -24.547 1.00 58.19 306 LYS A N 1
ATOM 2446 C CA . LYS A 1 306 ? 13.515 -10.002 -24.387 1.00 58.19 306 LYS A CA 1
ATOM 2447 C C . LYS A 1 306 ? 13.004 -10.059 -22.936 1.00 58.19 306 LYS A C 1
ATOM 2449 O O . LYS A 1 306 ? 11.851 -10.404 -22.730 1.00 58.19 306 LYS A O 1
ATOM 2454 N N . GLN A 1 307 ? 13.857 -9.767 -21.950 1.00 63.38 307 GLN A N 1
ATOM 2455 C CA . GLN A 1 307 ? 13.537 -9.766 -20.519 1.00 63.38 307 GLN A CA 1
ATOM 2456 C C . GLN A 1 307 ? 14.586 -8.984 -19.715 1.00 63.38 307 GLN A C 1
ATOM 2458 O O . GLN A 1 307 ? 15.734 -8.844 -20.151 1.00 63.38 307 GLN A O 1
ATOM 2463 N N . LEU A 1 308 ? 14.196 -8.502 -18.530 1.00 63.81 308 LEU A N 1
ATOM 2464 C CA . LEU A 1 308 ? 15.119 -7.958 -17.531 1.00 63.81 308 LEU A CA 1
ATOM 2465 C C . LEU A 1 308 ? 16.057 -9.066 -17.029 1.00 63.81 308 LEU A C 1
ATOM 2467 O O . LEU A 1 308 ? 15.627 -10.183 -16.753 1.00 63.81 308 LEU A O 1
ATOM 2471 N N . SER A 1 309 ? 17.345 -8.747 -16.920 1.00 74.75 309 SER A N 1
ATOM 2472 C CA . SER A 1 309 ? 18.380 -9.671 -16.456 1.00 74.75 309 SER A CA 1
ATOM 2473 C C . SER A 1 309 ? 18.886 -9.275 -15.074 1.00 74.75 309 SER A C 1
ATOM 2475 O O . SER A 1 309 ? 19.178 -8.103 -14.853 1.00 74.75 309 SER A O 1
ATOM 2477 N N . CYS A 1 310 ? 19.075 -10.238 -14.177 1.00 78.31 310 CYS A N 1
ATOM 2478 C CA . CYS A 1 310 ? 19.622 -10.019 -12.841 1.00 78.31 310 CYS A CA 1
ATOM 2479 C C . CYS A 1 310 ? 20.959 -9.252 -12.912 1.00 78.31 310 CYS A C 1
ATOM 2481 O O . CYS A 1 310 ? 21.871 -9.716 -13.601 1.00 78.31 310 CYS A O 1
ATOM 2483 N N . PRO A 1 311 ? 21.151 -8.140 -12.177 1.00 74.88 311 PRO A N 1
ATOM 2484 C CA . PRO A 1 311 ? 22.404 -7.380 -12.222 1.00 74.88 311 PRO A CA 1
ATOM 2485 C C . PRO A 1 311 ? 23.591 -8.145 -11.618 1.00 74.88 311 PRO A C 1
ATOM 2487 O O . PRO A 1 311 ? 24.739 -7.798 -11.884 1.00 74.88 311 PRO A O 1
ATOM 2490 N N . ILE A 1 312 ? 23.326 -9.188 -10.822 1.00 80.69 312 ILE A N 1
ATOM 2491 C CA . ILE A 1 312 ? 24.352 -9.987 -10.144 1.00 80.69 312 ILE A CA 1
ATOM 2492 C C . ILE A 1 312 ? 24.850 -11.129 -11.043 1.00 80.69 312 ILE A C 1
ATOM 2494 O O . ILE A 1 312 ? 26.052 -11.382 -11.104 1.00 80.69 312 ILE A O 1
ATOM 2498 N N . CYS A 1 313 ? 23.950 -11.835 -11.738 1.00 83.31 313 CYS A N 1
ATOM 2499 C CA . CYS A 1 313 ? 24.300 -13.043 -12.506 1.00 83.31 313 CYS A CA 1
ATOM 2500 C C . CYS A 1 313 ? 23.841 -13.055 -13.966 1.00 83.31 313 CYS A C 1
ATOM 2502 O O . CYS A 1 313 ? 24.060 -14.045 -14.656 1.00 83.31 313 CYS A O 1
ATOM 2504 N N . SER A 1 314 ? 23.219 -11.984 -14.458 1.00 78.25 314 SER A N 1
ATOM 2505 C CA . SER A 1 314 ? 22.682 -11.877 -15.825 1.00 78.25 314 SER A CA 1
ATOM 2506 C C . SER A 1 314 ? 21.516 -12.820 -16.148 1.00 78.25 314 SER A C 1
ATOM 2508 O O . SER A 1 314 ? 21.055 -12.849 -17.288 1.00 78.25 314 SER A O 1
ATOM 2510 N N . GLY A 1 315 ? 21.046 -13.607 -15.177 1.00 78.75 315 GLY A N 1
ATOM 2511 C CA . GLY A 1 315 ? 19.970 -14.574 -15.376 1.00 78.75 315 GLY A CA 1
ATOM 2512 C C . GLY A 1 315 ? 18.598 -13.921 -15.594 1.00 78.75 315 GLY A C 1
ATOM 2513 O O . GLY A 1 315 ? 18.418 -12.753 -15.253 1.00 78.75 315 GLY A O 1
ATOM 2514 N N . PRO A 1 316 ? 17.620 -14.670 -16.133 1.00 78.94 316 PRO A N 1
ATOM 2515 C CA . PRO A 1 316 ? 16.272 -14.190 -16.454 1.00 78.94 316 PRO A CA 1
ATOM 2516 C C . PRO A 1 316 ? 15.377 -14.090 -15.206 1.00 78.94 316 PRO A C 1
ATOM 2518 O O . PRO A 1 316 ? 14.386 -14.799 -15.074 1.00 78.94 316 PRO A O 1
ATOM 2521 N N . HIS A 1 317 ? 15.796 -13.292 -14.233 1.00 75.19 317 HIS A N 1
ATOM 2522 C CA . HIS A 1 317 ? 15.108 -13.068 -12.961 1.00 75.19 317 HIS A CA 1
ATOM 2523 C C . HIS A 1 317 ? 15.593 -11.750 -12.356 1.00 75.19 317 HIS A C 1
ATOM 2525 O O . HIS A 1 317 ? 16.614 -11.193 -12.774 1.00 75.19 317 HIS A O 1
ATOM 2531 N N . GLU A 1 318 ? 14.897 -11.247 -11.346 1.00 69.56 318 GLU A N 1
ATOM 2532 C CA . GLU A 1 318 ? 15.259 -9.980 -10.720 1.00 69.56 318 GLU A CA 1
ATOM 2533 C C . GLU A 1 318 ? 16.329 -10.112 -9.629 1.00 69.56 318 GLU A C 1
ATOM 2535 O O . GLU A 1 318 ? 16.608 -11.193 -9.117 1.00 69.56 318 GLU A O 1
ATOM 2540 N N . GLN A 1 319 ? 16.930 -8.993 -9.207 1.00 77.69 319 GLN A N 1
ATOM 2541 C CA . GLN A 1 319 ? 17.924 -9.012 -8.125 1.00 77.69 319 GLN A CA 1
ATOM 2542 C C . GLN A 1 319 ? 17.361 -9.605 -6.821 1.00 77.69 319 GLN A C 1
ATOM 2544 O O . GLN A 1 319 ? 18.045 -10.390 -6.169 1.00 77.69 319 GLN A O 1
ATOM 2549 N N . LYS A 1 320 ? 16.110 -9.279 -6.462 1.00 73.38 320 LYS A N 1
ATOM 2550 C CA . LYS A 1 320 ? 15.444 -9.801 -5.251 1.00 73.38 320 LYS A CA 1
ATOM 2551 C C . LYS A 1 320 ? 15.210 -11.316 -5.295 1.00 73.38 320 LYS A C 1
ATOM 2553 O O . LYS A 1 320 ? 15.249 -11.989 -4.272 1.00 73.38 320 LYS A O 1
ATOM 2558 N N . GLU A 1 321 ? 15.023 -11.848 -6.495 1.00 80.50 321 GLU A N 1
ATOM 2559 C CA . GLU A 1 321 ? 14.783 -13.263 -6.794 1.00 80.50 321 GLU A CA 1
ATOM 2560 C C . GLU A 1 321 ? 16.079 -14.060 -6.956 1.00 80.50 321 GLU A C 1
ATOM 2562 O O . GLU A 1 321 ? 16.054 -15.287 -7.061 1.00 80.50 321 GLU A O 1
ATOM 2567 N N . HIS A 1 322 ? 17.228 -13.379 -6.956 1.00 83.94 322 HIS A N 1
ATOM 2568 C CA . HIS A 1 322 ? 18.525 -13.970 -7.254 1.00 83.94 322 HIS A CA 1
ATOM 2569 C C . HIS A 1 322 ? 18.806 -15.231 -6.435 1.00 83.94 322 HIS A C 1
ATOM 2571 O O . HIS A 1 322 ? 19.190 -16.258 -6.986 1.00 83.94 322 HIS A O 1
ATOM 2577 N N . ARG A 1 323 ? 18.533 -15.193 -5.128 1.00 85.75 323 ARG A N 1
ATOM 2578 C CA . ARG A 1 323 ? 18.773 -16.339 -4.242 1.00 85.75 323 ARG A CA 1
ATOM 2579 C C . ARG A 1 323 ? 17.936 -17.567 -4.609 1.00 85.75 323 ARG A C 1
ATOM 2581 O O . ARG A 1 323 ? 18.422 -18.686 -4.503 1.00 85.75 323 ARG A O 1
ATOM 2588 N N . GLN A 1 324 ? 16.696 -17.353 -5.042 1.00 81.56 324 GLN A N 1
ATOM 2589 C CA . GLN A 1 324 ? 15.722 -18.413 -5.317 1.00 81.56 324 GLN A CA 1
ATOM 2590 C C . GLN A 1 324 ? 15.859 -18.981 -6.736 1.00 81.56 324 GLN A C 1
ATOM 2592 O O . GLN A 1 324 ? 15.601 -20.165 -6.960 1.00 81.56 324 GLN A O 1
ATOM 2597 N N . HIS A 1 325 ? 16.268 -18.148 -7.695 1.00 81.62 325 HIS A N 1
ATOM 2598 C CA . HIS A 1 325 ? 16.229 -18.484 -9.120 1.00 81.62 325 HIS A CA 1
ATOM 2599 C C . HIS A 1 325 ? 17.606 -18.658 -9.757 1.00 81.62 325 HIS A C 1
ATOM 2601 O O . HIS A 1 325 ? 17.725 -19.378 -10.751 1.00 81.62 325 HIS A O 1
ATOM 2607 N N . ALA A 1 326 ? 18.657 -18.043 -9.216 1.00 83.38 326 ALA A N 1
ATOM 2608 C CA . ALA A 1 326 ? 19.980 -18.165 -9.804 1.00 83.38 326 ALA A CA 1
ATOM 2609 C C . ALA A 1 326 ? 20.602 -19.519 -9.469 1.00 83.38 326 ALA A C 1
ATOM 2611 O O . ALA A 1 326 ? 20.690 -19.903 -8.303 1.00 83.38 326 ALA A O 1
ATOM 2612 N N . GLY A 1 327 ? 21.105 -20.219 -10.487 1.00 82.00 327 GLY A N 1
ATOM 2613 C CA . GLY A 1 327 ? 21.779 -21.508 -10.300 1.00 82.00 327 GLY A CA 1
ATOM 2614 C C . GLY A 1 327 ? 22.982 -21.440 -9.352 1.00 82.00 327 GLY A C 1
ATOM 2615 O O . GLY A 1 327 ? 23.295 -22.428 -8.700 1.00 82.00 327 GLY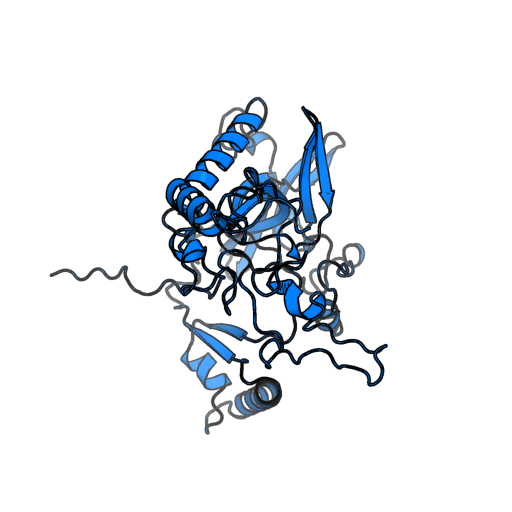 A O 1
ATOM 2616 N N . CYS A 1 328 ? 23.611 -20.268 -9.216 1.00 82.94 328 CYS A N 1
ATOM 2617 C CA . CYS A 1 328 ? 24.686 -20.035 -8.253 1.00 82.94 328 CYS A CA 1
ATOM 2618 C C . CYS A 1 328 ? 24.224 -20.003 -6.787 1.00 82.94 328 CYS A C 1
ATOM 2620 O O . CYS A 1 328 ? 25.041 -20.270 -5.918 1.00 82.94 328 CYS A O 1
ATOM 2622 N N . CYS A 1 329 ? 22.955 -19.692 -6.497 1.00 85.88 329 CYS A N 1
ATOM 2623 C CA . CYS A 1 329 ? 22.444 -19.556 -5.126 1.00 85.88 329 CYS A CA 1
ATOM 2624 C C . CYS A 1 329 ? 21.410 -20.607 -4.727 1.00 85.88 329 CYS A C 1
ATOM 2626 O O . CYS A 1 329 ? 21.329 -20.965 -3.555 1.00 85.88 329 CYS A O 1
ATOM 2628 N N . LYS A 1 330 ? 20.604 -21.085 -5.679 1.00 84.81 330 LYS A N 1
AT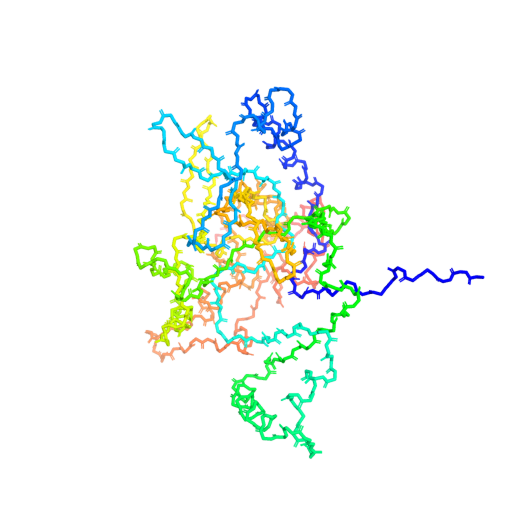OM 2629 C CA . LYS A 1 330 ? 19.440 -21.947 -5.429 1.00 84.81 330 LYS A CA 1
ATOM 2630 C C . LYS A 1 330 ? 19.803 -23.292 -4.785 1.00 84.81 330 LYS A C 1
ATOM 2632 O O . LYS A 1 330 ? 18.943 -23.945 -4.199 1.00 84.81 330 LYS A O 1
ATOM 2637 N N . GLY A 1 331 ? 21.063 -23.713 -4.904 1.00 81.00 331 GLY A N 1
ATOM 2638 C CA . GLY A 1 331 ? 21.481 -25.069 -4.575 1.00 81.00 331 GLY A CA 1
ATOM 2639 C C . GLY A 1 331 ? 20.926 -26.090 -5.573 1.00 81.00 331 GLY A C 1
ATOM 2640 O O . GLY A 1 331 ? 20.115 -25.784 -6.451 1.00 81.00 331 GLY A O 1
ATOM 2641 N N . ASN A 1 332 ? 21.390 -27.328 -5.458 1.00 82.50 332 ASN A N 1
ATOM 2642 C CA . ASN A 1 332 ? 20.930 -28.445 -6.264 1.00 82.50 332 ASN A CA 1
ATOM 2643 C C . ASN A 1 332 ? 20.900 -29.723 -5.418 1.00 82.50 332 ASN A C 1
ATOM 2645 O O . ASN A 1 332 ? 21.891 -30.447 -5.321 1.00 82.50 332 ASN A O 1
ATOM 2649 N N . ALA A 1 333 ? 19.731 -30.027 -4.852 1.00 83.94 333 ALA A N 1
ATOM 2650 C CA . ALA A 1 333 ? 19.506 -31.246 -4.074 1.00 83.94 333 ALA A CA 1
ATOM 2651 C C . ALA A 1 333 ? 19.673 -32.538 -4.900 1.00 83.94 333 ALA A C 1
ATOM 2653 O O . ALA A 1 333 ? 19.890 -33.604 -4.334 1.00 83.94 333 ALA A O 1
ATOM 2654 N N . LYS A 1 334 ? 19.586 -32.450 -6.237 1.00 86.38 334 LYS A N 1
ATOM 2655 C CA . LYS A 1 334 ? 19.771 -33.585 -7.156 1.00 86.38 334 LYS A CA 1
ATOM 2656 C C . LYS A 1 334 ? 21.226 -33.765 -7.609 1.00 86.38 334 LYS A C 1
ATOM 2658 O O . LYS A 1 334 ? 21.513 -34.730 -8.316 1.00 86.38 334 LYS A O 1
ATOM 2663 N N . ALA A 1 335 ? 22.136 -32.854 -7.254 1.00 84.88 335 ALA A N 1
ATOM 2664 C CA . ALA A 1 335 ? 23.558 -33.009 -7.547 1.00 84.88 335 ALA A CA 1
ATOM 2665 C C . ALA A 1 335 ? 24.169 -34.154 -6.720 1.00 84.88 335 ALA A C 1
ATOM 2667 O O . ALA A 1 335 ? 23.653 -34.522 -5.666 1.00 84.88 335 ALA A O 1
ATOM 2668 N N . LYS A 1 336 ? 25.276 -34.726 -7.202 1.00 80.19 336 LYS A N 1
ATOM 2669 C CA . LYS A 1 336 ? 26.060 -35.733 -6.476 1.00 80.19 336 LYS A CA 1
ATOM 2670 C C . LYS A 1 336 ? 27.494 -35.214 -6.307 1.00 80.19 336 LYS A C 1
ATOM 2672 O O . LYS A 1 336 ? 28.233 -35.246 -7.291 1.00 80.19 336 LYS A O 1
ATOM 2677 N N . PRO A 1 337 ? 27.891 -34.741 -5.110 1.00 85.38 337 PRO A N 1
ATOM 2678 C CA . PRO A 1 337 ? 27.092 -34.626 -3.879 1.00 85.38 337 PRO A CA 1
ATOM 2679 C C . PRO A 1 337 ? 26.028 -33.504 -3.942 1.00 85.38 337 PRO A C 1
ATOM 2681 O O . PRO A 1 337 ? 26.170 -32.586 -4.755 1.00 85.38 337 PRO A O 1
ATOM 2684 N N . PRO A 1 338 ? 24.968 -33.559 -3.107 1.00 85.25 338 PRO A N 1
ATOM 2685 C CA . PRO A 1 338 ? 23.957 -32.505 -3.039 1.00 85.25 338 PRO A CA 1
ATOM 2686 C C . PRO A 1 338 ? 24.577 -31.155 -2.682 1.00 85.25 338 PRO A C 1
ATOM 2688 O O . PRO A 1 338 ? 25.379 -31.056 -1.754 1.00 85.25 338 PRO A O 1
ATOM 2691 N N . VAL A 1 339 ? 24.180 -30.109 -3.404 1.00 84.94 339 VAL A N 1
ATOM 2692 C CA . VAL A 1 339 ? 24.642 -28.740 -3.146 1.00 84.94 339 VAL A CA 1
ATOM 2693 C C . VAL A 1 339 ? 23.538 -27.996 -2.390 1.00 84.94 339 VAL A C 1
ATOM 2695 O O . VAL A 1 339 ? 22.451 -27.834 -2.952 1.00 84.94 339 VAL A O 1
ATOM 2698 N N . PRO A 1 340 ? 23.758 -27.546 -1.144 1.00 84.56 340 PRO A N 1
ATOM 2699 C CA . PRO A 1 340 ? 22.760 -26.770 -0.416 1.00 84.56 340 PRO A CA 1
ATOM 2700 C C . PRO A 1 340 ? 22.583 -25.369 -1.033 1.00 84.56 340 PRO A C 1
ATOM 2702 O O . PRO A 1 340 ? 23.504 -24.857 -1.677 1.00 84.56 340 PRO A O 1
ATOM 2705 N N . PRO A 1 341 ? 21.411 -24.731 -0.861 1.00 86.75 341 PRO A N 1
ATOM 2706 C CA . PRO A 1 341 ? 21.237 -23.325 -1.210 1.00 86.75 341 PRO A CA 1
ATOM 2707 C C . PRO A 1 341 ? 22.185 -22.443 -0.392 1.00 86.75 341 PRO A C 1
ATOM 2709 O O . PRO A 1 341 ? 22.500 -22.750 0.759 1.00 86.75 341 PRO A O 1
ATOM 2712 N N . THR A 1 342 ? 22.629 -21.328 -0.970 1.00 85.56 342 THR A N 1
ATOM 2713 C CA . THR A 1 342 ? 23.474 -20.371 -0.247 1.00 85.56 342 THR A CA 1
ATOM 2714 C C . THR A 1 342 ? 22.672 -19.721 0.889 1.00 85.56 342 THR A C 1
ATOM 2716 O O . THR A 1 342 ? 21.611 -19.150 0.608 1.00 85.56 342 THR A O 1
ATOM 2719 N N . PRO A 1 343 ? 23.163 -19.748 2.144 1.00 85.00 343 PRO A N 1
ATOM 2720 C CA . PRO A 1 343 ? 22.509 -19.085 3.270 1.00 85.00 343 PRO A CA 1
ATOM 2721 C C . PRO A 1 343 ? 22.274 -17.590 3.022 1.00 85.00 343 PRO A C 1
ATOM 2723 O O . PRO A 1 343 ? 23.038 -16.941 2.300 1.00 85.00 343 PRO A O 1
ATOM 2726 N N . ARG A 1 344 ? 21.221 -17.031 3.636 1.00 74.75 344 ARG A N 1
ATOM 2727 C CA . ARG A 1 344 ? 20.787 -15.639 3.413 1.00 74.75 344 ARG A CA 1
ATOM 2728 C C . ARG A 1 344 ? 21.896 -14.623 3.729 1.00 74.75 344 ARG A C 1
ATOM 2730 O O . ARG A 1 344 ? 22.042 -13.661 2.974 1.00 74.75 344 ARG A O 1
ATOM 2737 N N . ASP A 1 345 ? 22.704 -14.901 4.748 1.00 78.81 345 ASP A N 1
ATOM 2738 C CA . ASP A 1 345 ? 23.736 -13.990 5.267 1.00 78.81 345 ASP A CA 1
ATOM 2739 C C . ASP A 1 345 ? 25.114 -14.187 4.620 1.00 78.81 345 ASP A C 1
ATOM 2741 O O . ASP A 1 345 ? 26.031 -13.398 4.833 1.00 78.81 345 ASP A O 1
ATOM 2745 N N . GLN A 1 346 ? 25.276 -15.219 3.786 1.00 80.06 346 GLN A N 1
ATOM 2746 C CA . GLN A 1 346 ? 26.532 -15.468 3.081 1.00 80.06 346 GLN A CA 1
ATOM 2747 C C . GLN A 1 346 ? 26.524 -14.814 1.700 1.00 80.06 346 GLN A C 1
ATOM 2749 O O . GLN A 1 346 ? 25.500 -14.869 1.011 1.00 80.06 346 GLN A O 1
ATOM 2754 N N . PRO A 1 347 ? 27.641 -14.226 1.236 1.00 80.69 347 PRO A N 1
ATOM 2755 C CA . PRO A 1 347 ? 27.716 -13.653 -0.100 1.00 80.69 347 PRO A CA 1
ATOM 2756 C C . PRO A 1 347 ? 27.418 -14.713 -1.162 1.00 80.69 347 PRO A C 1
ATOM 2758 O O . PRO A 1 347 ? 27.621 -15.911 -0.965 1.00 80.69 347 PRO A O 1
ATOM 2761 N N . CYS A 1 348 ? 26.901 -14.264 -2.301 1.00 81.00 348 CYS A N 1
ATOM 2762 C CA . CYS A 1 348 ? 26.658 -15.159 -3.417 1.00 81.00 348 CYS A CA 1
ATOM 2763 C C . CYS A 1 348 ? 27.980 -15.817 -3.866 1.00 81.00 348 CYS A C 1
ATOM 2765 O O . CYS A 1 348 ? 28.962 -15.099 -4.060 1.00 81.00 348 CYS A O 1
ATOM 2767 N N . PRO A 1 349 ? 28.031 -17.149 -4.057 1.00 80.12 349 PRO A N 1
ATOM 2768 C CA . PRO A 1 349 ? 29.293 -17.854 -4.274 1.00 80.12 349 PRO A CA 1
ATOM 2769 C C . PRO A 1 349 ? 29.889 -17.640 -5.672 1.00 80.12 349 PRO A C 1
ATOM 2771 O O . PRO A 1 349 ? 31.036 -18.020 -5.905 1.00 80.12 349 PRO A O 1
ATOM 2774 N N . HIS A 1 350 ? 29.155 -17.051 -6.626 1.00 74.12 350 HIS A N 1
ATOM 2775 C CA . HIS A 1 350 ? 29.729 -16.727 -7.934 1.00 74.12 350 HIS A CA 1
ATOM 2776 C C . HIS A 1 350 ? 30.464 -15.387 -7.906 1.00 74.12 350 HIS A C 1
ATOM 2778 O O . HIS A 1 350 ? 29.983 -14.398 -7.355 1.00 74.12 350 HIS A O 1
ATOM 2784 N N . LYS A 1 351 ? 31.599 -15.323 -8.608 1.00 69.75 351 LYS A N 1
ATOM 2785 C CA . LYS A 1 351 ? 32.213 -14.046 -8.979 1.00 69.75 351 LYS A CA 1
ATOM 2786 C C . LYS A 1 351 ? 31.307 -13.368 -10.009 1.00 69.75 351 LYS A C 1
ATOM 2788 O O . LYS A 1 351 ? 31.222 -13.813 -11.153 1.00 69.75 351 LYS A O 1
ATOM 2793 N N . GLY A 1 352 ? 30.548 -12.364 -9.567 1.00 68.50 352 GLY A N 1
ATOM 2794 C CA . GLY A 1 352 ? 29.622 -11.594 -10.398 1.00 68.50 352 GLY A CA 1
ATOM 2795 C C . GLY A 1 352 ? 30.318 -11.039 -11.626 1.00 68.50 352 GLY A C 1
ATOM 2796 O O . GLY A 1 352 ? 31.237 -10.245 -11.488 1.00 68.50 352 GLY A O 1
ATOM 2797 N N . ARG A 1 353 ? 29.883 -11.446 -12.821 1.00 80.94 353 ARG A N 1
ATOM 2798 C CA . ARG A 1 353 ? 30.376 -10.871 -14.070 1.00 80.94 353 ARG A CA 1
ATOM 2799 C C . ARG A 1 353 ? 29.384 -9.828 -14.549 1.00 80.94 353 ARG A C 1
ATOM 2801 O O . ARG A 1 353 ? 28.277 -10.175 -14.959 1.00 80.94 353 ARG A O 1
ATOM 2808 N N . CYS A 1 354 ? 29.790 -8.567 -14.512 1.00 81.56 354 CYS A N 1
ATOM 2809 C CA . CYS A 1 354 ? 28.958 -7.453 -14.943 1.00 81.56 354 CYS A CA 1
ATOM 2810 C C . CYS A 1 354 ? 28.447 -7.673 -16.375 1.00 81.56 354 CYS A C 1
ATOM 2812 O O . CYS A 1 354 ? 29.246 -7.926 -17.283 1.00 81.56 354 CYS A O 1
ATOM 2814 N N . VAL A 1 355 ? 27.134 -7.528 -16.604 1.00 78.00 355 VAL A N 1
ATOM 2815 C CA . VAL A 1 355 ? 26.549 -7.643 -17.957 1.00 78.00 355 VAL A CA 1
ATOM 2816 C C . VAL A 1 355 ? 27.081 -6.596 -18.936 1.00 78.00 355 VAL A C 1
ATOM 2818 O O . VAL A 1 355 ? 27.006 -6.820 -20.143 1.00 78.00 355 VAL A O 1
ATOM 2821 N N . ASN A 1 356 ? 27.634 -5.494 -18.419 1.00 78.75 356 ASN A N 1
ATOM 2822 C CA . ASN A 1 356 ? 28.008 -4.323 -19.209 1.00 78.75 356 ASN A CA 1
ATOM 2823 C C . ASN A 1 356 ? 29.494 -4.308 -19.550 1.00 78.75 356 ASN A C 1
ATOM 2825 O O . ASN A 1 356 ? 29.872 -4.290 -20.716 1.00 78.75 356 ASN A O 1
ATOM 2829 N N . CYS A 1 357 ? 30.360 -4.347 -18.532 1.00 84.06 357 CYS A N 1
ATOM 2830 C CA . CYS A 1 357 ? 31.811 -4.308 -18.736 1.00 84.06 357 CYS A CA 1
ATOM 2831 C C . CYS A 1 357 ? 32.516 -5.649 -18.528 1.00 84.06 357 CYS A C 1
ATOM 2833 O O . CYS A 1 357 ? 33.740 -5.691 -18.626 1.00 84.06 357 CYS A O 1
ATOM 2835 N N . HIS A 1 358 ? 31.789 -6.720 -18.194 1.00 82.75 358 HIS A N 1
ATOM 2836 C CA . HIS A 1 358 ? 32.329 -8.069 -17.986 1.00 82.75 358 HIS A CA 1
ATOM 2837 C C . HIS A 1 358 ? 33.400 -8.213 -16.891 1.00 82.75 358 HIS A C 1
ATOM 2839 O O . HIS A 1 358 ? 34.077 -9.243 -16.847 1.00 82.75 358 HIS A O 1
ATOM 2845 N N . LYS A 1 359 ? 33.530 -7.206 -16.015 1.00 84.44 359 LYS A N 1
ATOM 2846 C CA . LYS A 1 359 ? 34.412 -7.201 -14.838 1.00 84.44 359 LYS A CA 1
ATOM 2847 C C . LYS A 1 359 ? 33.719 -7.822 -13.619 1.00 84.44 359 LYS A C 1
ATOM 2849 O O . LYS A 1 359 ? 32.504 -8.029 -13.641 1.00 84.44 359 LYS A O 1
ATOM 2854 N N . ASP A 1 360 ? 34.503 -8.055 -12.569 1.00 85.19 360 ASP A N 1
ATOM 2855 C CA . ASP A 1 360 ? 34.110 -8.756 -11.342 1.00 85.19 360 ASP A CA 1
ATOM 2856 C C . ASP A 1 360 ? 33.311 -7.859 -10.374 1.00 85.19 360 ASP A C 1
ATOM 2858 O O . ASP A 1 360 ? 33.754 -7.534 -9.275 1.00 85.19 360 ASP A O 1
ATOM 2862 N N . HIS A 1 361 ? 32.133 -7.409 -10.809 1.00 81.50 361 HIS A N 1
ATOM 2863 C CA . HIS A 1 361 ? 31.158 -6.684 -9.992 1.00 81.50 361 HIS A CA 1
ATOM 2864 C C . HIS A 1 361 ? 29.739 -6.826 -10.563 1.00 81.50 361 HIS A C 1
ATOM 2866 O O . HIS A 1 361 ? 29.546 -7.215 -11.716 1.00 81.50 361 HIS A O 1
ATOM 2872 N N . ALA A 1 362 ? 28.726 -6.475 -9.767 1.00 80.12 362 ALA A N 1
ATOM 2873 C CA . ALA A 1 362 ? 27.344 -6.395 -10.235 1.00 80.12 362 ALA A CA 1
ATOM 2874 C C . ALA A 1 362 ? 27.136 -5.199 -11.182 1.00 80.12 362 ALA A C 1
ATOM 2876 O O . ALA A 1 362 ? 27.799 -4.170 -11.058 1.00 80.12 362 ALA A O 1
ATOM 2877 N N . ALA A 1 363 ? 26.194 -5.317 -12.117 1.00 77.00 363 ALA A N 1
ATOM 2878 C CA . ALA A 1 363 ? 25.933 -4.301 -13.142 1.00 77.00 363 ALA A CA 1
ATOM 2879 C C . ALA A 1 363 ? 25.454 -2.947 -12.596 1.00 77.00 363 ALA A C 1
ATOM 2881 O O . ALA A 1 363 ? 25.544 -1.945 -13.295 1.00 77.00 363 ALA A O 1
ATOM 2882 N N . ASN A 1 364 ? 24.972 -2.938 -11.356 1.00 70.75 364 ASN A N 1
ATOM 2883 C CA . ASN A 1 364 ? 24.548 -1.763 -10.602 1.00 70.75 364 ASN A CA 1
ATOM 2884 C C . ASN A 1 364 ? 25.599 -1.273 -9.597 1.00 70.75 364 ASN A C 1
ATOM 2886 O O . ASN A 1 364 ? 25.303 -0.459 -8.730 1.00 70.75 364 ASN A O 1
ATOM 2890 N N . SER A 1 365 ? 26.821 -1.804 -9.654 1.00 77.44 365 SER A N 1
ATOM 2891 C CA . SER A 1 365 ? 27.905 -1.334 -8.800 1.00 77.44 365 SER A CA 1
ATOM 2892 C C . SER A 1 365 ? 28.361 0.055 -9.240 1.00 77.44 365 SER A C 1
ATOM 2894 O O . SER A 1 365 ? 28.634 0.265 -10.421 1.00 77.44 365 SER A O 1
ATOM 2896 N N . ALA A 1 366 ? 28.584 0.955 -8.277 1.00 71.31 366 ALA A N 1
ATOM 2897 C CA . ALA A 1 366 ? 29.237 2.250 -8.500 1.00 71.31 366 ALA A CA 1
ATOM 2898 C C . ALA A 1 366 ? 30.620 2.125 -9.176 1.00 71.31 366 ALA A C 1
ATOM 2900 O O . ALA A 1 366 ? 31.071 3.037 -9.859 1.00 71.31 366 ALA A O 1
ATOM 2901 N N . SER A 1 367 ? 31.280 0.967 -9.045 1.00 75.81 367 SER A N 1
ATOM 2902 C CA . SER A 1 367 ? 32.555 0.671 -9.716 1.00 75.81 367 SER A CA 1
ATOM 2903 C C . SER A 1 367 ? 32.423 0.347 -11.215 1.00 75.81 367 SER A C 1
ATOM 2905 O O . SER A 1 367 ? 33.428 0.207 -11.921 1.00 75.81 367 SER A O 1
ATOM 2907 N N . CYS A 1 368 ? 31.199 0.199 -11.731 1.00 79.88 368 CYS A N 1
ATOM 2908 C CA . CYS A 1 368 ? 30.957 -0.075 -13.138 1.00 79.88 368 CYS A CA 1
ATOM 2909 C C . CYS A 1 368 ? 30.912 1.225 -13.945 1.00 79.88 368 CYS A C 1
ATOM 2911 O O . CYS A 1 368 ? 30.019 2.045 -13.767 1.00 79.88 368 CYS A O 1
ATOM 2913 N N . LYS A 1 369 ? 31.805 1.370 -14.931 1.00 80.81 369 LYS A N 1
ATOM 2914 C CA . LYS A 1 369 ? 31.807 2.539 -15.830 1.00 80.81 369 LYS A CA 1
ATOM 2915 C C . LYS A 1 369 ? 30.475 2.739 -16.569 1.00 80.81 369 LYS A C 1
ATOM 2917 O O . LYS A 1 369 ? 29.993 3.851 -16.683 1.00 80.81 369 LYS A O 1
ATOM 2922 N N . PHE A 1 370 ? 29.832 1.660 -17.019 1.00 76.19 370 PHE A N 1
ATOM 2923 C CA . PHE A 1 370 ? 28.532 1.762 -17.694 1.00 76.19 370 PHE A CA 1
ATOM 2924 C C . PHE A 1 370 ? 27.403 2.130 -16.733 1.00 76.19 370 PHE A C 1
ATOM 2926 O O . PHE A 1 370 ? 26.417 2.714 -17.163 1.00 76.19 370 PHE A O 1
ATOM 2933 N N . TRP A 1 371 ? 27.542 1.788 -15.450 1.00 72.25 371 TRP A N 1
ATOM 2934 C CA . TRP A 1 371 ? 26.614 2.235 -14.419 1.00 72.25 371 TRP A CA 1
ATOM 2935 C C . TRP A 1 371 ? 26.805 3.722 -14.117 1.00 72.25 371 TRP A C 1
ATOM 2937 O O . TRP A 1 371 ? 25.838 4.471 -14.130 1.00 72.25 371 TRP A O 1
ATOM 2947 N N . ALA A 1 372 ? 28.051 4.172 -13.951 1.00 70.94 372 ALA A N 1
ATOM 2948 C CA . ALA A 1 372 ? 28.369 5.584 -13.734 1.00 70.94 372 ALA A CA 1
ATOM 2949 C C . ALA A 1 372 ? 27.846 6.491 -14.866 1.00 70.94 372 ALA A C 1
ATOM 2951 O O . ALA A 1 372 ? 27.424 7.615 -14.619 1.00 70.94 372 ALA A O 1
ATOM 2952 N N . HIS A 1 373 ? 27.811 5.972 -16.095 1.00 68.06 373 HIS A N 1
ATOM 2953 C CA . HIS A 1 373 ? 27.291 6.666 -17.273 1.00 68.06 373 HIS A CA 1
ATOM 2954 C C . HIS A 1 373 ? 25.910 6.155 -17.717 1.00 68.06 373 HIS A C 1
ATOM 2956 O O . HIS A 1 373 ? 25.545 6.320 -18.878 1.00 68.06 373 HIS A O 1
ATOM 2962 N N . CYS A 1 374 ? 25.117 5.538 -16.830 1.00 62.28 374 CYS A N 1
ATOM 2963 C CA . CYS A 1 374 ? 23.844 4.903 -17.212 1.00 62.28 374 CYS A CA 1
ATOM 2964 C C . CYS A 1 374 ? 22.770 5.880 -17.742 1.00 62.28 374 CYS A C 1
ATOM 2966 O O . CYS A 1 374 ? 21.775 5.441 -18.326 1.00 62.28 374 CYS A O 1
ATOM 2968 N N . TYR A 1 375 ? 23.000 7.189 -17.594 1.00 53.25 375 TYR A N 1
ATOM 2969 C CA . TYR A 1 375 ? 22.170 8.277 -18.124 1.00 53.25 375 TYR A CA 1
ATOM 2970 C C . TYR A 1 375 ? 22.687 8.874 -19.442 1.00 53.25 375 TYR A C 1
ATOM 2972 O O . TYR A 1 375 ? 21.970 9.645 -20.074 1.00 53.25 375 TYR A O 1
ATOM 2980 N N . ASP A 1 376 ? 23.884 8.497 -19.893 1.00 61.47 376 ASP A N 1
ATOM 2981 C CA . ASP A 1 376 ? 24.520 9.044 -21.092 1.00 61.47 376 ASP A CA 1
ATOM 2982 C C . ASP A 1 376 ? 24.511 8.008 -22.227 1.00 61.47 376 ASP A C 1
ATOM 2984 O O . ASP A 1 376 ? 25.414 7.183 -22.398 1.00 61.47 376 ASP A O 1
ATOM 2988 N N . ARG A 1 377 ? 23.427 8.025 -23.011 1.00 60.34 377 ARG A N 1
ATOM 2989 C CA . ARG A 1 377 ? 23.222 7.083 -24.120 1.00 60.34 377 ARG A CA 1
ATOM 2990 C C . ARG A 1 377 ? 24.324 7.184 -25.174 1.00 60.34 377 ARG A C 1
ATOM 2992 O O . ARG A 1 377 ? 24.715 6.152 -25.726 1.00 60.34 377 ARG A O 1
ATOM 2999 N N . GLU A 1 378 ? 24.772 8.394 -25.494 1.00 67.06 378 GLU A N 1
ATOM 3000 C CA . GLU A 1 378 ? 25.789 8.604 -26.525 1.00 67.06 378 GLU A CA 1
ATOM 3001 C C . GLU A 1 378 ? 27.131 8.041 -26.069 1.00 67.06 378 GLU A C 1
ATOM 3003 O O . GLU A 1 378 ? 27.761 7.286 -26.818 1.00 67.06 378 GLU A O 1
ATOM 3008 N N . TRP A 1 379 ? 27.491 8.281 -24.807 1.00 79.38 379 TRP A N 1
ATOM 3009 C CA . TRP A 1 379 ? 28.670 7.697 -24.181 1.00 79.38 379 TRP A CA 1
ATOM 3010 C C . TRP A 1 379 ? 28.605 6.168 -24.150 1.00 79.38 379 TRP A C 1
ATOM 3012 O O . TRP A 1 379 ? 29.535 5.508 -24.613 1.00 79.38 379 TRP A O 1
ATOM 3022 N N . ILE A 1 380 ? 27.488 5.574 -23.703 1.00 69.94 380 ILE A N 1
ATOM 3023 C CA . ILE A 1 380 ? 27.327 4.108 -23.655 1.00 69.94 380 ILE A CA 1
ATOM 3024 C C . ILE A 1 380 ? 27.502 3.496 -25.050 1.00 69.94 380 ILE A C 1
ATOM 3026 O O . ILE A 1 380 ? 28.178 2.475 -25.209 1.00 69.94 380 ILE A O 1
ATOM 3030 N N . MET A 1 381 ? 26.894 4.103 -26.075 1.00 74.75 381 MET A N 1
ATOM 3031 C CA . MET A 1 381 ? 27.013 3.626 -27.454 1.00 74.75 381 MET A CA 1
ATOM 3032 C C . MET A 1 381 ? 28.439 3.772 -27.993 1.00 74.75 381 MET A C 1
ATOM 3034 O O . MET A 1 381 ? 28.913 2.861 -28.676 1.00 74.75 381 MET A O 1
ATOM 3038 N N . ALA A 1 382 ? 29.129 4.870 -27.684 1.00 80.00 382 ALA A N 1
ATOM 3039 C CA . ALA A 1 382 ? 30.527 5.069 -28.053 1.00 80.00 382 ALA A CA 1
ATOM 3040 C C . ALA A 1 382 ? 31.441 4.028 -27.381 1.00 80.00 382 ALA A C 1
ATOM 3042 O O . ALA A 1 382 ? 32.258 3.398 -28.054 1.00 80.00 382 ALA A O 1
ATOM 3043 N N . GLU A 1 383 ? 31.237 3.761 -26.093 1.00 80.38 383 GLU A N 1
ATOM 3044 C CA . GLU A 1 383 ? 32.045 2.825 -25.313 1.00 80.38 383 GLU A CA 1
ATOM 3045 C C . GLU A 1 383 ? 31.848 1.365 -25.763 1.00 80.38 383 GLU A C 1
ATOM 3047 O O . GLU A 1 383 ? 32.807 0.591 -25.872 1.00 80.38 383 GLU A O 1
ATOM 3052 N N . TYR A 1 384 ? 30.613 0.968 -26.100 1.00 73.38 384 TYR A N 1
ATOM 3053 C CA . TYR A 1 384 ? 30.349 -0.349 -26.693 1.00 73.38 384 TYR A CA 1
ATOM 3054 C C . TYR A 1 384 ? 30.950 -0.500 -28.094 1.00 73.38 384 TYR A C 1
ATOM 3056 O O . TYR A 1 384 ? 31.377 -1.598 -28.458 1.00 73.38 384 TYR A O 1
ATOM 3064 N N . ARG A 1 385 ? 31.002 0.578 -28.889 1.00 77.69 385 ARG A N 1
ATOM 3065 C CA . ARG A 1 385 ? 31.687 0.554 -30.191 1.00 77.69 385 ARG A CA 1
ATOM 3066 C C . ARG A 1 385 ? 33.182 0.336 -30.007 1.00 77.69 385 ARG A C 1
ATOM 3068 O O . ARG A 1 385 ? 33.727 -0.510 -30.701 1.00 77.69 385 ARG A O 1
ATOM 3075 N N . GLN A 1 386 ? 33.808 1.011 -29.043 1.00 72.69 386 GLN A N 1
ATOM 3076 C CA . GLN A 1 386 ? 35.239 0.877 -28.743 1.00 72.69 386 GLN A CA 1
ATOM 3077 C C . GLN A 1 386 ? 35.604 -0.505 -28.175 1.00 72.69 386 GLN A C 1
ATOM 3079 O O . GLN A 1 386 ? 36.605 -1.099 -28.567 1.00 72.69 386 GLN A O 1
ATOM 3084 N N . THR A 1 387 ? 34.770 -1.065 -27.296 1.00 63.16 387 THR A N 1
ATOM 3085 C CA . THR A 1 387 ? 35.015 -2.388 -26.685 1.00 63.16 387 THR A CA 1
ATOM 3086 C C . THR A 1 387 ? 34.756 -3.574 -27.626 1.00 63.16 387 THR A C 1
ATOM 3088 O O . THR A 1 387 ? 35.277 -4.662 -27.377 1.00 63.16 387 THR A O 1
ATOM 3091 N N . ASN A 1 388 ? 34.009 -3.385 -28.723 1.00 54.94 388 ASN A N 1
ATOM 3092 C CA . ASN A 1 388 ? 33.740 -4.422 -29.732 1.00 54.94 388 ASN A CA 1
ATOM 3093 C C . ASN A 1 388 ? 34.710 -4.428 -30.931 1.00 54.94 388 ASN A C 1
ATOM 3095 O O . ASN A 1 388 ? 34.599 -5.324 -31.766 1.00 54.94 388 ASN A O 1
ATOM 3099 N N . VAL A 1 389 ? 35.687 -3.514 -31.014 1.00 49.66 389 VAL A N 1
ATOM 3100 C CA . VAL A 1 389 ? 36.645 -3.429 -32.147 1.00 49.66 389 VAL A CA 1
ATOM 3101 C C . VAL A 1 389 ? 37.557 -4.670 -32.274 1.00 49.66 389 VAL A C 1
ATOM 3103 O O . VAL A 1 389 ? 38.231 -4.839 -33.282 1.00 49.66 389 VAL A O 1
ATOM 3106 N N . GLY A 1 390 ? 37.549 -5.593 -31.305 1.00 47.28 390 GLY A N 1
ATOM 3107 C CA . GLY A 1 390 ? 38.410 -6.786 -31.303 1.00 47.28 390 GLY A CA 1
ATOM 3108 C C . GLY A 1 390 ? 37.718 -8.152 -31.392 1.00 47.28 390 GLY A C 1
ATOM 3109 O O . GLY A 1 390 ? 38.414 -9.161 -31.292 1.00 47.28 390 GLY A O 1
ATOM 3110 N N . LYS A 1 391 ? 36.385 -8.246 -31.528 1.00 43.47 391 LYS A N 1
ATOM 3111 C CA . LYS A 1 391 ? 35.708 -9.557 -31.620 1.00 43.47 391 LYS A CA 1
ATOM 3112 C C . LYS A 1 391 ? 35.364 -9.896 -33.074 1.00 43.47 391 LYS A C 1
ATOM 3114 O O . LYS A 1 391 ? 34.574 -9.167 -33.671 1.00 43.47 391 LYS A O 1
ATOM 3119 N N . PRO A 1 392 ? 35.898 -10.996 -33.645 1.00 37.41 392 PRO A N 1
ATOM 3120 C CA . PRO A 1 392 ? 35.486 -11.431 -34.971 1.00 37.41 392 PRO A CA 1
ATOM 3121 C C . PRO A 1 392 ? 33.994 -11.770 -34.942 1.00 37.41 392 PRO A C 1
ATOM 3123 O O . PRO A 1 392 ? 33.498 -12.400 -34.003 1.00 37.41 392 PRO A O 1
ATOM 3126 N N . ALA A 1 393 ? 33.271 -11.316 -35.962 1.00 37.66 393 ALA A N 1
ATOM 3127 C CA . ALA A 1 393 ? 31.851 -11.582 -36.121 1.00 37.66 393 ALA A CA 1
ATOM 3128 C C . ALA A 1 393 ? 31.630 -13.098 -36.271 1.00 37.66 393 ALA A C 1
ATOM 3130 O O . ALA A 1 393 ? 31.871 -13.648 -37.341 1.00 37.66 393 ALA A O 1
ATOM 3131 N N . GLY A 1 394 ? 31.209 -13.789 -35.204 1.00 44.69 394 GLY A N 1
ATOM 3132 C CA . GLY A 1 394 ? 30.878 -15.213 -35.319 1.00 44.69 394 GLY A CA 1
ATOM 3133 C C . GLY A 1 394 ? 30.907 -16.105 -34.077 1.00 44.69 394 GLY A C 1
ATOM 3134 O O . GLY A 1 394 ? 30.626 -17.288 -34.234 1.00 44.69 394 GLY A O 1
ATOM 3135 N N . SER A 1 395 ? 31.198 -15.634 -32.863 1.00 32.25 395 SER A N 1
ATOM 3136 C CA . SER A 1 395 ? 31.044 -16.484 -31.668 1.00 32.25 395 SER A CA 1
ATOM 3137 C C . SER A 1 395 ? 29.686 -16.252 -31.002 1.00 32.25 395 SER A C 1
ATOM 3139 O O . SER A 1 395 ? 29.438 -15.199 -30.415 1.00 32.25 395 SER A O 1
ATOM 3141 N N . LYS A 1 396 ? 28.790 -17.234 -31.169 1.00 36.22 396 LYS A N 1
ATOM 3142 C CA . LYS A 1 396 ? 27.531 -17.348 -30.418 1.00 36.22 396 LYS A CA 1
ATOM 3143 C C . LYS A 1 396 ? 27.785 -17.584 -28.935 1.00 36.22 396 LYS A C 1
ATOM 3145 O O . LYS A 1 396 ? 28.758 -18.307 -28.624 1.00 36.22 396 LYS A O 1
#

Foldseek 3Di:
DDDDPPPDDDDDDVFVADPPPAPPPLLVVVQVVVVVVPPPDDADPVQQPPPPHVVVFWDWDADQQQGWTFIWGQDPVRDIGGDKDKDWDFFRGDPADDDDPDPQEAEAEDQCPVVVVVLCDCDDDVPNVNSVVVVVVVVVVCVVDVSHDYHYDHDHCVVVCQDDDLEGDDDFDDDPRDTHDDADADQKDFLVSHDPVFFDDDDCLRHVPCPSVVVCVVVGITGGLSRDEWEWEWDDDPPDIDIDTDRPVVDDRGFTKMWTWIWIWHADPPSHIYIHTYTRYIYGHDPFSGDQALAQLHTCVPDPDPARADQQARHRDYVVCCLCPPPQANWACPDVVGGHGHDPPDPRPDQGQGSHPRDRDGSCDPPDPSNVCSVPNVVSVVVVVVVCPPDD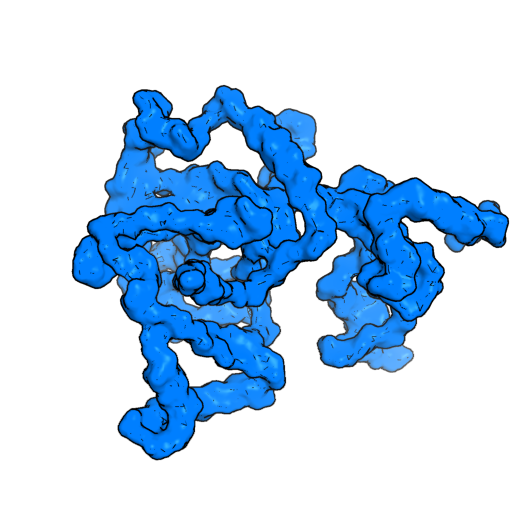PDDD

Sequence (396 aa):
MTDDPASILTPHLPISAMDEHYDINAAKTSLEKMSKERMPNHLQLCKFDMEEGLHHFVQPTYTEYPRCWKLTYLDNDGGIEEVVLQVQGIITGSAMPPIKWPFKIIMVFTDSMGSAHRVVDPSVHSGQAFSLSVCRALQEWFEADDLRRITFVYVPSALRWDIHGSLELWNASSSAGYLTIDMVNHYFTPRSQASPDQIISFSFAIDPDGILAACTTDGTLVHTEDNSVEYYERYQEGEKQRYEAINPIKFRIGDIAEAQVSFIVIRLKEQKYKMLIVMRALTLLDSSPLRRCWKWGHPTVACKAKQLSCPICSGPHEQKEHRQHAGCCKGNAKAKPPVPPTPRDQPCPHKGRCVNCHKDHAANSASCKFWAHCYDREWIMAEYRQTNVGKPAGSK

Secondary structure (DSSP, 8-state):
----GGGS--------PPPTT--HHHHHHHHHHHHHHHTTS---GGGTTSTTSGGGG-EEEEETTTTEEEEEEE-TTS-EEE--EEEEEE-----PSPP-SSP-EEEEEES-HHHHHHHT--SS-TTHHHHHHHHHHHHHHHHT-TT-EEEEEE--TTTGGG--SSSPPPPPEEETTEEE---B--S-EEGGGS-GGGB-PPPTTT-TTSHHHHTTTTSSEE-BGGG--EEEEEEEETTEEEEEE--GGG--TT-EEEEEEEEEEEE-GGG-EEEEEEEEEEEEEE-TTT-B-TTT-SBGGG--SSS---TTT--SS-TTTHHHH-TTTS-BTTSSSPBPPPPTTSPPSS--B-TTT-SBS-TT-TT-HHHHTTT-HHHHHHHHHHHTTT--TT--

pLDDT: mean 75.47, std 15.89, range [24.8, 96.12]

Organism: Cyclocybe aegerita (NCBI:txid1973307)